Protein 9UAP (pdb70)

B-factor: mean 119.09, std 13.24, range [93.93, 174.56]

Radius of gyration: 25.68 Å; Cα contacts (8 Å, |Δi|>4): 379; chains: 2; bounding box: 43×44×82 Å

Secondary structure (DSSP, 8-state):
-HHHHHHHHHHHHHHHHHHHHHHHHTTT-SSS-SGGGHHHHHHHHHHHHHHHHTHHHHHHHHHSS--TTHHHHHHHHHHHHHHHHHHHHHHHHHHHHHHHHHHHSHHHHHHS--THHHHHHHHHHHHHHHHHHHHHHHHHHHHSS---S-SS----GGGS-TTTHHHHHIIIIITHHHHHHHHHHHHHHHHHHHHHHHHHHHHHHHHS-HHHHHHHHHHHHHS--TTHHHHHHHHHHHHHHHHHHHHHS-TTSHHHHHHHHHHTTSSTTTTHHHHHHHHHHHHHHHS-HHHHHHHHHHHHHHHHHHHHHHHHHSHHHHHHHHHHTTSSS-S-HHHHHHHHHHHHHHHHHHHHHHTGGGSHHHHHHHHHHHT-/-HHHHHHHHHHHHHHHHHHHHHHTT--

Structure (mmCIF, N/CA/C/O backbone):
data_9UAP
#
_entry.id   9UAP
#
_cell.length_a   1.00
_cell.length_b   1.00
_cell.length_c   1.00
_cell.angle_alpha   90.00
_cell.angle_beta   90.00
_cell.angle_gamma   90.00
#
_symmetry.space_group_name_H-M   'P 1'
#
loop_
_entity.id
_entity.type
_entity.pdbx_description
1 polymer 'M1 muscarinic acetylcholine receptor, de novo design protein'
2 polymer 'Guanine nucleotide-binding protein subunit alpha-11'
#
loop_
_atom_site.group_PDB
_atom_site.id
_atom_site.type_symbol
_atom_site.label_atom_id
_atom_site.label_alt_id
_atom_site.label_comp_id
_atom_site.label_asym_id
_atom_site.label_entity_id
_atom_site.label_seq_id
_atom_site.pdbx_PDB_ins_code
_atom_site.Cartn_x
_atom_site.Cartn_y
_atom_site.Cartn_z
_atom_site.occupancy
_atom_site.B_iso_or_equiv
_atom_site.auth_seq_id
_atom_site.auth_comp_id
_atom_site.auth_asym_id
_atom_site.auth_atom_id
_atom_site.pdbx_PDB_model_num
ATOM 1 N N . VAL A 1 1 ? 131.012 158.271 109.427 1.00 125.36 25 VAL A N 1
ATOM 2 C CA . VAL A 1 1 ? 132.237 157.493 109.299 1.00 125.36 25 VAL A CA 1
ATOM 3 C C . VAL A 1 1 ? 133.273 157.993 110.297 1.00 125.36 25 VAL A C 1
ATOM 4 O O . VAL A 1 1 ? 133.986 157.205 110.914 1.00 125.36 25 VAL A O 1
ATOM 8 N N . ALA A 1 2 ? 133.350 159.316 110.452 1.00 127.00 26 ALA A N 1
ATOM 9 C CA . ALA A 1 2 ? 134.305 159.891 111.391 1.00 127.00 26 ALA A CA 1
ATOM 10 C C . ALA A 1 2 ? 133.991 159.473 112.820 1.00 127.00 26 ALA A C 1
ATOM 11 O O . ALA A 1 2 ? 134.902 159.186 113.605 1.00 127.00 26 ALA A O 1
ATOM 13 N N . PHE A 1 3 ? 132.707 159.440 113.178 1.00 126.06 27 PHE A N 1
ATOM 14 C CA . PHE A 1 3 ? 132.329 159.132 114.553 1.00 126.06 27 PHE A CA 1
ATOM 15 C C . PHE A 1 3 ? 132.792 157.736 114.951 1.00 126.06 27 PHE A C 1
ATOM 16 O O . PHE A 1 3 ? 133.294 157.528 116.062 1.00 126.06 27 PHE A O 1
ATOM 18 N N . ILE A 1 4 ? 132.618 156.759 114.060 1.00 122.95 28 ILE A N 1
ATOM 19 C CA . ILE A 1 4 ? 133.000 155.389 114.389 1.00 122.95 28 ILE A CA 1
ATOM 20 C C . ILE A 1 4 ? 134.499 155.303 114.637 1.00 122.95 28 ILE A C 1
ATOM 21 O O . ILE A 1 4 ? 134.947 154.732 115.638 1.00 122.95 28 ILE A O 1
ATOM 23 N N . GLY A 1 5 ? 135.298 155.877 113.739 1.00 120.34 29 GLY A N 1
ATOM 24 C CA . GLY A 1 5 ? 136.738 155.835 113.905 1.00 120.34 29 GLY A CA 1
ATOM 25 C C . GLY A 1 5 ? 137.237 156.649 115.078 1.00 120.34 29 GLY A C 1
ATOM 26 O O . GLY A 1 5 ? 138.311 156.357 115.612 1.00 120.34 29 GLY A O 1
ATOM 27 N N . ILE A 1 6 ? 136.481 157.665 115.493 1.00 120.21 30 ILE A N 1
ATOM 28 C CA . ILE A 1 6 ? 136.881 158.499 116.618 1.00 120.21 30 ILE A CA 1
ATOM 29 C C . ILE A 1 6 ? 136.463 157.903 117.958 1.00 120.21 30 ILE A C 1
ATOM 30 O O . ILE A 1 6 ? 137.107 158.193 118.978 1.00 120.21 30 ILE A O 1
ATOM 32 N N . THR A 1 7 ? 135.411 157.089 117.990 1.00 118.65 31 THR A N 1
ATOM 33 C CA . THR A 1 7 ? 135.008 156.416 119.216 1.00 118.65 31 THR A CA 1
ATOM 34 C C . THR A 1 7 ? 135.771 155.120 119.453 1.00 118.65 31 THR A C 1
ATOM 35 O O . THR A 1 7 ? 135.666 154.551 120.544 1.00 118.65 31 THR A O 1
ATOM 37 N N . THR A 1 8 ? 136.533 154.644 118.468 1.00 112.71 32 THR A N 1
ATOM 38 C CA . THR A 1 8 ? 137.323 153.434 118.620 1.00 112.71 32 THR A CA 1
ATOM 39 C C . THR A 1 8 ? 138.787 153.715 118.916 1.00 112.71 32 THR A C 1
ATOM 40 O O . THR A 1 8 ? 139.369 153.031 119.765 1.00 112.71 32 THR A O 1
ATOM 42 N N . GLY A 1 9 ? 139.395 154.689 118.248 1.00 116.08 33 GLY A N 1
ATOM 43 C CA . GLY A 1 9 ? 140.785 155.016 118.492 1.00 116.08 33 GLY A CA 1
ATOM 44 C C . GLY A 1 9 ? 141.019 155.508 119.903 1.00 116.08 33 GLY A C 1
ATOM 45 O O . GLY A 1 9 ? 141.991 155.114 120.555 1.00 116.08 33 GLY A O 1
ATOM 46 N N . LEU A 1 10 ? 140.129 156.375 120.387 1.00 114.81 34 LEU A N 1
ATOM 47 C CA . LEU A 1 10 ? 140.255 156.863 121.754 1.00 114.81 34 LEU A CA 1
ATOM 48 C C . LEU A 1 10 ? 140.131 155.723 122.755 1.00 114.81 34 LEU A C 1
ATOM 49 O O . LEU A 1 10 ? 140.897 155.653 123.722 1.00 114.81 34 LEU A O 1
ATOM 51 N N . LEU A 1 11 ? 139.174 154.818 122.539 1.00 115.34 35 LEU A N 1
ATOM 52 C CA . LEU A 1 11 ? 139.014 153.681 123.440 1.00 115.34 35 LEU A CA 1
ATOM 53 C C . LEU A 1 11 ? 140.256 152.801 123.433 1.00 115.34 35 LEU A C 1
ATOM 54 O O . LEU A 1 11 ? 140.729 152.361 124.489 1.00 115.34 35 LEU A O 1
ATOM 59 N N . SER A 1 12 ? 140.794 152.522 122.245 1.00 110.97 36 SER A N 1
ATOM 60 C CA . SER A 1 12 ? 141.989 151.693 122.158 1.00 110.97 36 SER A CA 1
ATOM 61 C C . SER A 1 12 ? 143.160 152.348 122.876 1.00 110.97 36 SER A C 1
ATOM 62 O O . SER A 1 12 ? 143.883 151.687 123.631 1.00 110.97 36 SER A O 1
ATOM 65 N N . LEU A 1 13 ? 143.361 153.648 122.656 1.00 112.26 37 LEU A N 1
ATOM 66 C CA . LEU A 1 13 ? 144.452 154.344 123.327 1.00 112.26 37 LEU A CA 1
ATOM 67 C C . LEU A 1 13 ? 144.270 154.313 124.837 1.00 112.26 37 LEU A C 1
ATOM 68 O O . LEU A 1 13 ? 145.229 154.075 125.582 1.00 112.26 37 LEU A O 1
ATOM 70 N N . ALA A 1 14 ? 143.045 154.547 125.307 1.00 112.24 38 ALA A N 1
ATOM 71 C CA . ALA A 1 14 ? 142.795 154.533 126.742 1.00 112.24 38 ALA A CA 1
ATOM 72 C C . ALA A 1 14 ? 143.107 153.169 127.337 1.00 112.24 38 ALA A C 1
ATOM 73 O O . ALA A 1 14 ? 143.812 153.072 128.347 1.00 112.24 38 ALA A O 1
ATOM 75 N N . THR A 1 15 ? 142.598 152.099 126.723 1.00 107.90 39 THR A N 1
ATOM 76 C CA . THR A 1 15 ? 142.852 150.766 127.258 1.00 107.90 39 THR A CA 1
ATOM 77 C C . THR A 1 15 ? 144.341 150.451 127.254 1.00 107.90 39 THR A C 1
ATOM 78 O O . THR A 1 15 ? 144.885 149.956 128.252 1.00 107.90 39 THR A O 1
ATOM 80 N N . VAL A 1 16 ? 145.021 150.746 126.144 1.00 111.72 40 VAL A N 1
ATOM 81 C CA . VAL A 1 16 ? 146.435 150.412 126.036 1.00 111.72 40 VAL A CA 1
ATOM 82 C C . VAL A 1 16 ? 147.239 151.155 127.092 1.00 111.72 40 VAL A C 1
ATOM 83 O O . VAL A 1 16 ? 148.054 150.554 127.801 1.00 111.72 40 VAL A O 1
ATOM 85 N N . THR A 1 17 ? 147.023 152.466 127.223 1.00 114.46 41 THR A N 1
ATOM 86 C CA . THR A 1 17 ? 147.796 153.230 128.194 1.00 114.46 41 THR A CA 1
ATOM 87 C C . THR A 1 17 ? 147.458 152.810 129.619 1.00 114.46 41 THR A C 1
ATOM 88 O O . THR A 1 17 ? 148.353 152.708 130.466 1.00 114.46 41 THR A O 1
ATOM 92 N N . GLY A 1 18 ? 146.183 152.539 129.902 1.00 108.71 42 GLY A N 1
ATOM 93 C CA . GLY A 1 18 ? 145.811 152.142 131.248 1.00 108.71 42 GLY A CA 1
ATOM 94 C C . GLY A 1 18 ? 146.470 150.842 131.663 1.00 108.71 42 GLY A C 1
ATOM 95 O O . GLY A 1 18 ? 146.989 150.724 132.775 1.00 108.71 42 GLY A O 1
ATOM 96 N N . ASN A 1 19 ? 146.466 149.849 130.773 1.00 107.69 43 ASN A N 1
ATOM 97 C CA . ASN A 1 19 ? 147.085 148.578 131.126 1.00 107.69 43 ASN A CA 1
ATOM 98 C C . ASN A 1 19 ? 148.606 148.673 131.140 1.00 107.69 43 ASN A C 1
ATOM 99 O O . ASN A 1 19 ? 149.256 148.046 131.988 1.00 107.69 43 ASN A O 1
ATOM 104 N N . LEU A 1 20 ? 149.196 149.446 130.226 1.00 108.71 44 LEU A N 1
ATOM 105 C CA . LEU A 1 20 ? 150.645 149.597 130.222 1.00 108.71 44 LEU A CA 1
ATOM 106 C C . LEU A 1 20 ? 151.127 150.294 131.487 1.00 108.71 44 LEU A C 1
ATOM 107 O O . LEU A 1 20 ? 152.189 149.957 132.021 1.00 108.71 44 LEU A O 1
ATOM 109 N N . LEU A 1 21 ? 150.364 151.272 131.979 1.00 111.20 45 LEU A N 1
ATOM 110 C CA . LEU A 1 21 ? 150.747 151.944 133.214 1.00 111.20 45 LEU A CA 1
ATOM 111 C C . LEU A 1 21 ? 150.788 150.964 134.378 1.00 111.20 45 LEU A C 1
ATOM 112 O O . LEU A 1 21 ? 151.725 150.985 135.181 1.00 111.20 45 LEU A O 1
ATOM 114 N N . VAL A 1 22 ? 149.784 150.090 134.483 1.00 108.38 46 VAL A N 1
ATOM 115 C CA . VAL A 1 22 ? 149.782 149.091 135.548 1.00 108.38 46 VAL A CA 1
ATOM 116 C C . VAL A 1 22 ? 150.962 148.143 135.388 1.00 108.38 46 VAL A C 1
ATOM 117 O O . VAL A 1 22 ? 151.660 147.824 136.360 1.00 108.38 46 VAL A O 1
ATOM 121 N N . LEU A 1 23 ? 151.205 147.678 134.161 1.00 111.83 47 LEU A N 1
ATOM 122 C CA . LEU A 1 23 ? 152.295 146.735 133.936 1.00 111.83 47 LEU A CA 1
ATOM 123 C C . LEU A 1 23 ? 153.632 147.347 134.333 1.00 111.83 47 LEU A C 1
ATOM 124 O O . LEU A 1 23 ? 154.478 146.682 134.942 1.00 111.83 47 LEU A O 1
ATOM 126 N N . ILE A 1 24 ? 153.842 148.620 133.993 1.00 113.27 48 ILE A N 1
ATOM 127 C CA . ILE A 1 24 ? 155.077 149.294 134.374 1.00 113.27 48 ILE A CA 1
ATOM 128 C C . ILE A 1 24 ? 155.132 149.508 135.881 1.00 113.27 48 ILE A C 1
ATOM 129 O O . ILE A 1 24 ? 156.186 149.327 136.503 1.00 113.27 48 ILE A O 1
ATOM 131 N N . SER A 1 25 ? 154.009 149.886 136.493 1.00 111.66 49 SER A N 1
ATOM 132 C CA . SER A 1 25 ? 153.994 150.150 137.926 1.00 111.66 49 SER A CA 1
ATOM 133 C C . SER A 1 25 ? 154.372 148.904 138.712 1.00 111.66 49 SER A C 1
ATOM 134 O O . SER A 1 25 ? 155.109 148.982 139.702 1.00 111.66 49 SER A O 1
ATOM 136 N N . PHE A 1 26 ? 153.883 147.739 138.281 1.00 115.98 50 PHE A N 1
ATOM 137 C CA . PHE A 1 26 ? 154.237 146.503 138.970 1.00 115.98 50 PHE A CA 1
ATOM 138 C C . PHE A 1 26 ? 155.740 146.270 138.979 1.00 115.98 50 PHE A C 1
ATOM 139 O O . PHE A 1 26 ? 156.233 145.518 139.826 1.00 115.98 50 PHE A O 1
ATOM 141 N N . LYS A 1 27 ? 156.475 146.892 138.056 1.00 117.24 51 LYS A N 1
ATOM 142 C CA . LYS A 1 27 ? 157.930 146.820 138.014 1.00 117.24 51 LYS A CA 1
ATOM 143 C C . LYS A 1 27 ? 158.555 148.210 138.076 1.00 117.24 51 LYS A C 1
ATOM 144 O O . LYS A 1 27 ? 159.703 148.399 137.669 1.00 117.24 51 LYS A O 1
ATOM 146 N N . VAL A 1 28 ? 157.810 149.190 138.585 1.00 114.06 52 VAL A N 1
ATOM 147 C CA . VAL A 1 28 ? 158.297 150.562 138.684 1.00 114.06 52 VAL A CA 1
ATOM 148 C C . VAL A 1 28 ? 158.474 150.935 140.150 1.00 114.06 52 VAL A C 1
ATOM 149 O O . VAL A 1 28 ? 159.167 151.906 140.475 1.00 114.06 52 VAL A O 1
ATOM 151 N N . ASN A 1 29 ? 157.848 150.171 141.042 1.00 115.98 53 ASN A N 1
ATOM 152 C CA . ASN A 1 29 ? 157.972 150.404 142.473 1.00 115.98 53 ASN A CA 1
ATOM 153 C C . ASN A 1 29 ? 158.077 149.063 143.181 1.00 115.98 53 ASN A C 1
ATOM 154 O O . ASN A 1 29 ? 157.609 148.036 142.683 1.00 115.98 53 ASN A O 1
ATOM 156 N N . THR A 1 30 ? 158.703 149.083 144.356 1.00 119.35 54 THR A N 1
ATOM 157 C CA . THR A 1 30 ? 158.882 147.887 145.166 1.00 119.35 54 THR A CA 1
ATOM 158 C C . THR A 1 30 ? 157.702 147.631 146.098 1.00 119.35 54 THR A C 1
ATOM 159 O O . THR A 1 30 ? 157.629 146.562 146.714 1.00 119.35 54 THR A O 1
ATOM 163 N N . GLU A 1 31 ? 156.769 148.579 146.200 1.00 121.90 55 GLU A N 1
ATOM 164 C CA . GLU A 1 31 ? 155.657 148.469 147.132 1.00 121.90 55 GLU A CA 1
ATOM 165 C C . GLU A 1 31 ? 154.509 147.619 146.617 1.00 121.90 55 GLU A C 1
ATOM 166 O O . GLU A 1 31 ? 153.810 147.004 147.427 1.00 121.90 55 GLU A O 1
ATOM 172 N N . LEU A 1 32 ? 154.295 147.568 145.304 1.00 112.54 56 LEU A N 1
ATOM 173 C CA . LEU A 1 32 ? 153.207 146.794 144.725 1.00 112.54 56 LEU A CA 1
ATOM 174 C C . LEU A 1 32 ? 153.623 145.384 144.334 1.00 112.54 56 LEU A C 1
ATOM 175 O O . LEU A 1 32 ? 152.804 144.647 143.775 1.00 112.54 56 LEU A O 1
ATOM 177 N N . LYS A 1 33 ? 154.860 144.986 144.625 1.00 107.59 57 LYS A N 1
ATOM 178 C CA . LYS A 1 33 ? 155.371 143.689 144.200 1.00 107.59 57 LYS A CA 1
ATOM 179 C C . LYS A 1 33 ? 154.720 142.549 144.973 1.00 107.59 57 LYS A C 1
ATOM 180 O O . LYS A 1 33 ? 154.949 141.376 144.662 1.00 107.59 57 LYS A O 1
ATOM 182 N N . THR A 1 34 ? 153.919 142.881 145.985 1.00 106.02 58 THR A N 1
ATOM 183 C CA . THR A 1 34 ? 153.281 141.867 146.812 1.00 106.02 58 THR A CA 1
ATOM 184 C C . THR A 1 34 ? 152.641 140.785 145.952 1.00 106.02 58 THR A C 1
ATOM 185 O O . THR A 1 34 ? 152.156 141.050 144.849 1.00 106.02 58 THR A O 1
ATOM 189 N N . VAL A 1 35 ? 152.643 139.555 146.472 1.00 102.05 59 VAL A N 1
ATOM 190 C CA . VAL A 1 35 ? 152.144 138.416 145.708 1.00 102.05 59 VAL A CA 1
ATOM 191 C C . VAL A 1 35 ? 150.684 138.609 145.332 1.00 102.05 59 VAL A C 1
ATOM 192 O O . VAL A 1 35 ? 150.226 138.097 144.304 1.00 102.05 59 VAL A O 1
ATOM 194 N N . ASN A 1 36 ? 149.928 139.342 146.149 1.00 102.00 60 ASN A N 1
ATOM 195 C CA . ASN A 1 36 ? 148.515 139.549 145.860 1.00 102.00 60 ASN A CA 1
ATOM 196 C C . ASN A 1 36 ? 148.298 140.282 144.544 1.00 102.00 60 ASN A C 1
ATOM 197 O O . ASN A 1 36 ? 147.194 140.223 143.992 1.00 102.00 60 ASN A O 1
ATOM 202 N N . ASN A 1 37 ? 149.316 140.966 144.031 1.00 107.61 61 ASN A N 1
ATOM 203 C CA . ASN A 1 37 ? 149.176 141.799 142.845 1.00 107.61 61 ASN A CA 1
ATOM 204 C C . ASN A 1 37 ? 149.446 141.052 141.545 1.00 107.61 61 ASN A C 1
ATOM 205 O O . ASN A 1 37 ? 149.248 141.625 140.470 1.00 107.61 61 ASN A O 1
ATOM 210 N N . TYR A 1 38 ? 149.887 139.795 141.609 1.00 103.16 62 TYR A N 1
ATOM 211 C CA . TYR A 1 38 ? 150.198 139.068 140.382 1.00 103.16 62 TYR A CA 1
ATOM 212 C C . TYR A 1 38 ? 148.952 138.864 139.530 1.00 103.16 62 TYR A C 1
ATOM 213 O O . TYR A 1 38 ? 149.005 138.994 138.300 1.00 103.16 62 TYR A O 1
ATOM 222 N N . PHE A 1 39 ? 147.821 138.542 140.160 1.00 100.11 63 PHE A N 1
ATOM 223 C CA . PHE A 1 39 ? 146.582 138.391 139.406 1.00 100.11 63 PHE A CA 1
ATOM 224 C C . PHE A 1 39 ? 146.237 139.677 138.671 1.00 100.11 63 PHE A C 1
ATOM 225 O O . PHE A 1 39 ? 145.815 139.645 137.508 1.00 100.11 63 PHE A O 1
ATOM 233 N N . LEU A 1 40 ? 146.415 140.820 139.334 1.00 105.42 64 LEU A N 1
ATOM 234 C CA . LEU A 1 40 ? 146.191 142.099 138.670 1.00 105.42 64 LEU A CA 1
ATOM 235 C C . LEU A 1 40 ? 147.092 142.244 137.454 1.00 105.42 64 LEU A C 1
ATOM 236 O O . LEU A 1 40 ? 146.656 142.723 136.402 1.00 105.42 64 LEU A O 1
ATOM 241 N N . LEU A 1 41 ? 148.358 141.845 137.582 1.00 104.32 65 LEU A N 1
ATOM 242 C CA . LEU A 1 41 ? 149.285 141.972 136.464 1.00 104.32 65 LEU A CA 1
ATOM 243 C C . LEU A 1 41 ? 148.849 141.106 135.291 1.00 104.32 65 LEU A C 1
ATOM 244 O O . LEU A 1 41 ? 148.883 141.550 134.138 1.00 104.32 65 LEU A O 1
ATOM 249 N N . SER A 1 42 ? 148.439 139.866 135.561 1.00 101.58 66 SER A N 1
ATOM 250 C CA . SER A 1 42 ? 147.998 138.989 134.481 1.00 101.58 66 SER A CA 1
ATOM 251 C C . SER A 1 42 ? 146.761 139.555 133.799 1.00 101.58 66 SER A C 1
ATOM 252 O O . SER A 1 42 ? 146.648 139.547 132.564 1.00 101.58 66 SER A O 1
ATOM 254 N N . LEU A 1 43 ? 145.820 140.055 134.596 1.00 103.19 67 LEU A N 1
ATOM 255 C CA . LEU A 1 43 ? 144.608 140.635 134.036 1.00 103.19 67 LEU A CA 1
ATOM 256 C C . LEU A 1 43 ? 144.936 141.844 133.170 1.00 103.19 67 LEU A C 1
ATOM 257 O O . LEU A 1 43 ? 144.369 142.016 132.083 1.00 103.19 67 LEU A O 1
ATOM 262 N N . ALA A 1 44 ? 145.855 142.693 133.637 1.00 107.22 68 ALA A N 1
ATOM 263 C CA . ALA A 1 44 ? 146.251 143.862 132.862 1.00 107.22 68 ALA A CA 1
ATOM 264 C C . ALA A 1 44 ? 146.933 143.458 131.563 1.00 107.22 68 ALA A C 1
ATOM 265 O O . ALA A 1 44 ? 146.722 144.089 130.525 1.00 107.22 68 ALA A O 1
ATOM 267 N N . CYS A 1 45 ? 147.764 142.414 131.600 1.00 106.22 69 CYS A N 1
ATOM 268 C CA . CYS A 1 45 ? 148.417 141.962 130.375 1.00 106.22 69 CYS A CA 1
ATOM 269 C C . CYS A 1 45 ? 147.398 141.449 129.363 1.00 106.22 69 CYS A C 1
ATOM 270 O O . CYS A 1 45 ? 147.486 141.763 128.169 1.00 106.22 69 CYS A O 1
ATOM 273 N N . ALA A 1 46 ? 146.423 140.660 129.818 1.00 104.25 70 ALA A N 1
ATOM 274 C CA . ALA A 1 46 ? 145.398 140.169 128.900 1.00 104.25 70 ALA A CA 1
ATOM 275 C C . ALA A 1 46 ? 144.591 141.322 128.315 1.00 104.25 70 ALA A C 1
ATOM 276 O O . ALA A 1 46 ? 144.314 141.361 127.107 1.00 104.25 70 ALA A O 1
ATOM 278 N N . ASP A 1 47 ? 144.208 142.281 129.160 1.00 104.04 71 ASP A N 1
ATOM 279 C CA . ASP A 1 47 ? 143.465 143.430 128.660 1.00 104.04 71 ASP A CA 1
ATOM 280 C C . ASP A 1 47 ? 144.292 144.237 127.670 1.00 104.04 71 ASP A C 1
ATOM 281 O O . ASP A 1 47 ? 143.752 144.744 126.684 1.00 104.04 71 ASP A O 1
ATOM 283 N N . LEU A 1 48 ? 145.596 144.375 127.914 1.00 102.68 72 LEU A N 1
ATOM 284 C CA . LEU A 1 48 ? 146.450 145.093 126.976 1.00 102.68 72 LEU A CA 1
ATOM 285 C C . LEU A 1 48 ? 146.512 144.372 125.640 1.00 102.68 72 LEU A C 1
ATOM 286 O O . LEU A 1 48 ? 146.484 145.004 124.580 1.00 102.68 72 LEU A O 1
ATOM 291 N N . ILE A 1 49 ? 146.618 143.044 125.670 1.00 102.08 73 ILE A N 1
ATOM 292 C CA . ILE A 1 49 ? 146.625 142.287 124.421 1.00 102.08 73 ILE A CA 1
ATOM 293 C C . ILE A 1 49 ? 145.343 142.554 123.647 1.00 102.08 73 ILE A C 1
ATOM 294 O O . ILE A 1 49 ? 145.367 142.823 122.439 1.00 102.08 73 ILE A O 1
ATOM 296 N N . ILE A 1 50 ? 144.202 142.507 124.340 1.00 104.53 74 ILE A N 1
ATOM 297 C CA . ILE A 1 50 ? 142.929 142.785 123.676 1.00 104.53 74 ILE A CA 1
ATOM 298 C C . ILE A 1 50 ? 142.940 144.186 123.078 1.00 104.53 74 ILE A C 1
ATOM 299 O O . ILE A 1 50 ? 142.618 144.385 121.902 1.00 104.53 74 ILE A O 1
ATOM 304 N N . GLY A 1 51 ? 143.319 145.180 123.881 1.00 102.33 75 GLY A N 1
ATOM 305 C CA . GLY A 1 51 ? 143.229 146.561 123.446 1.00 102.33 75 GLY A CA 1
ATOM 306 C C . GLY A 1 51 ? 144.212 146.936 122.360 1.00 102.33 75 GLY A C 1
ATOM 307 O O . GLY A 1 51 ? 143.981 147.917 121.647 1.00 102.33 75 GLY A O 1
ATOM 308 N N . THR A 1 52 ? 145.301 146.185 122.217 1.00 103.34 76 THR A N 1
ATOM 309 C CA . THR A 1 52 ? 146.320 146.515 121.232 1.00 103.34 76 THR A CA 1
ATOM 310 C C . THR A 1 52 ? 146.229 145.677 119.965 1.00 103.34 76 THR A C 1
ATOM 311 O O . THR A 1 52 ? 146.717 146.122 118.921 1.00 103.34 76 THR A O 1
ATOM 315 N N . PHE A 1 53 ? 145.627 144.486 120.020 1.00 100.04 77 PHE A N 1
ATOM 316 C CA . PHE A 1 53 ? 145.553 143.639 118.834 1.00 100.04 77 PHE A CA 1
ATOM 317 C C . PHE A 1 53 ? 144.141 143.321 118.375 1.00 100.04 77 PHE A C 1
ATOM 318 O O . PHE A 1 53 ? 143.996 142.723 117.306 1.00 100.04 77 PHE A O 1
ATOM 320 N N . SER A 1 54 ? 143.102 143.689 119.122 1.00 108.69 78 SER A N 1
ATOM 321 C CA . SER A 1 54 ? 141.729 143.371 118.748 1.00 108.69 78 SER A CA 1
ATOM 322 C C . SER A 1 54 ? 140.891 144.609 118.458 1.00 108.69 78 SER A C 1
ATOM 323 O O . SER A 1 54 ? 140.291 144.711 117.384 1.00 108.69 78 SER A O 1
ATOM 326 N N . MET A 1 55 ? 140.830 145.554 119.397 1.00 110.53 79 MET A N 1
ATOM 327 C CA . MET A 1 55 ? 139.972 146.719 119.216 1.00 110.53 79 MET A CA 1
ATOM 328 C C . MET A 1 55 ? 140.322 147.459 117.931 1.00 110.53 79 MET A C 1
ATOM 329 O O . MET A 1 55 ? 139.454 147.717 117.090 1.00 110.53 79 MET A O 1
ATOM 331 N N . ASN A 1 56 ? 141.600 147.798 117.755 1.00 109.75 80 ASN A N 1
ATOM 332 C CA . ASN A 1 56 ? 142.014 148.520 116.557 1.00 109.75 80 ASN A CA 1
ATOM 333 C C . ASN A 1 56 ? 141.772 147.683 115.307 1.00 109.75 80 ASN A C 1
ATOM 334 O O . ASN A 1 56 ? 141.211 148.165 114.314 1.00 109.75 80 ASN A O 1
ATOM 336 N N . LEU A 1 57 ? 142.177 146.414 115.343 1.00 114.05 81 LEU A N 1
ATOM 337 C CA . LEU A 1 57 ? 142.016 145.553 114.180 1.00 114.05 81 LEU A CA 1
ATOM 338 C C . LEU A 1 57 ? 140.558 145.239 113.886 1.00 114.05 81 LEU A C 1
ATOM 339 O O . LEU A 1 57 ? 140.201 145.083 112.713 1.00 114.05 81 LEU A O 1
ATOM 344 N N . TYR A 1 58 ? 139.693 145.180 114.902 1.00 115.98 82 TYR A N 1
ATOM 345 C CA . TYR A 1 58 ? 138.268 144.937 114.638 1.00 115.98 82 TYR A CA 1
ATOM 346 C C . TYR A 1 58 ? 137.684 146.201 114.033 1.00 115.98 82 TYR A C 1
ATOM 347 O O . TYR A 1 58 ? 136.923 146.128 113.068 1.00 115.98 82 TYR A O 1
ATOM 356 N N . THR A 1 59 ? 138.026 147.362 114.593 1.00 121.07 83 THR A N 1
ATOM 357 C CA . THR A 1 59 ? 137.521 148.599 114.012 1.00 121.07 83 THR A CA 1
ATOM 358 C C . THR A 1 59 ? 137.942 148.727 112.557 1.00 121.07 83 THR A C 1
ATOM 359 O O . THR A 1 59 ? 137.169 149.221 111.730 1.00 121.07 83 THR A O 1
ATOM 361 N N . THR A 1 60 ? 139.156 148.285 112.228 1.00 122.41 84 THR A N 1
ATOM 362 C CA . THR A 1 60 ? 139.597 148.320 110.838 1.00 122.41 84 THR A CA 1
ATOM 363 C C . THR A 1 60 ? 138.684 147.479 109.955 1.00 122.41 84 THR A C 1
ATOM 364 O O . THR A 1 60 ? 138.262 147.919 108.881 1.00 122.41 84 THR A O 1
ATOM 366 N N . TYR A 1 61 ? 138.356 146.264 110.401 1.00 127.09 85 TYR A N 1
ATOM 367 C CA . TYR A 1 61 ? 137.519 145.384 109.592 1.00 127.09 85 TYR A CA 1
ATOM 368 C C . TYR A 1 61 ? 136.079 145.878 109.531 1.00 127.09 85 TYR A C 1
ATOM 369 O O . TYR A 1 61 ? 135.408 145.702 108.508 1.00 127.09 85 TYR A O 1
ATOM 378 N N . LEU A 1 62 ? 135.588 146.494 110.605 1.00 126.94 86 LEU A N 1
ATOM 379 C CA . LEU A 1 62 ? 134.223 147.007 110.604 1.00 126.94 86 LEU A CA 1
ATOM 380 C C . LEU A 1 62 ? 134.091 148.239 109.716 1.00 126.94 86 LEU A C 1
ATOM 381 O O . LEU A 1 62 ? 133.065 148.421 109.052 1.00 126.94 86 LEU A O 1
ATOM 383 N N . LEU A 1 63 ? 135.115 149.096 109.692 1.00 131.10 87 LEU A N 1
ATOM 384 C CA . LEU A 1 63 ? 135.049 150.297 108.866 1.00 131.10 87 LEU A CA 1
ATOM 385 C C . LEU A 1 63 ? 134.958 149.944 107.388 1.00 131.10 87 LEU A C 1
ATOM 386 O O . LEU A 1 63 ? 134.097 150.467 106.672 1.00 131.10 87 LEU A O 1
ATOM 388 N N . MET A 1 64 ? 135.829 149.058 106.913 1.00 136.03 88 MET A N 1
ATOM 389 C CA . MET A 1 64 ? 135.760 148.592 105.537 1.00 136.03 88 MET A CA 1
ATOM 390 C C . MET A 1 64 ? 134.856 147.360 105.484 1.00 136.03 88 MET A C 1
ATOM 391 O O . MET A 1 64 ? 134.287 146.937 106.493 1.00 136.03 88 MET A O 1
ATOM 396 N N . GLY A 1 65 ? 134.708 146.774 104.301 1.00 138.82 89 GLY A N 1
ATOM 397 C CA . GLY A 1 65 ? 133.750 145.712 104.089 1.00 138.82 89 GLY A CA 1
ATOM 398 C C . GLY A 1 65 ? 134.256 144.297 104.239 1.00 138.82 89 GLY A C 1
ATOM 399 O O . GLY A 1 65 ? 133.469 143.361 104.069 1.00 138.82 89 GLY A O 1
ATOM 400 N N . HIS A 1 66 ? 135.533 144.088 104.551 1.00 139.48 90 HIS A N 1
ATOM 401 C CA . HIS A 1 66 ? 136.054 142.729 104.588 1.00 139.48 90 HIS A CA 1
ATOM 402 C C . HIS A 1 66 ? 137.432 142.724 105.228 1.00 139.48 90 HIS A C 1
ATOM 403 O O . HIS A 1 66 ? 138.193 143.686 105.100 1.00 139.48 90 HIS A O 1
ATOM 410 N N . TRP A 1 67 ? 137.744 141.621 105.911 1.00 135.42 91 TRP A N 1
ATOM 411 C CA . TRP A 1 67 ? 139.083 141.384 106.447 1.00 135.42 91 TRP A CA 1
ATOM 412 C C . TRP A 1 67 ? 139.962 140.748 105.367 1.00 135.42 91 TRP A C 1
ATOM 413 O O . TRP A 1 67 ? 140.241 139.550 105.362 1.00 135.42 91 TRP A O 1
ATOM 415 N N . ALA A 1 68 ? 140.404 141.594 104.439 1.00 137.05 92 ALA A N 1
ATOM 416 C CA . ALA A 1 68 ? 141.109 141.135 103.248 1.00 137.05 92 ALA A CA 1
ATOM 417 C C . ALA A 1 68 ? 142.556 140.756 103.538 1.00 137.05 92 ALA A C 1
ATOM 418 O O . ALA A 1 68 ? 143.342 140.557 102.607 1.00 137.05 92 ALA A O 1
ATOM 420 N N . LEU A 1 69 ? 142.924 140.655 104.809 1.00 132.72 93 LEU A N 1
ATOM 421 C CA . LEU A 1 69 ? 144.291 140.276 105.149 1.00 132.72 93 LEU A CA 1
ATOM 422 C C . LEU A 1 69 ? 144.571 138.793 104.932 1.00 132.72 93 LEU A C 1
ATOM 423 O O . LEU A 1 69 ? 145.660 138.342 105.312 1.00 132.72 93 LEU A O 1
ATOM 428 N N . GLY A 1 70 ? 143.655 138.034 104.354 1.00 132.32 94 GLY A N 1
ATOM 429 C CA . GLY A 1 70 ? 143.913 136.652 104.004 1.00 132.32 94 GLY A CA 1
ATOM 430 C C . GLY A 1 70 ? 143.328 135.679 105.010 1.00 132.32 94 GLY A C 1
ATOM 431 O O . GLY A 1 70 ? 142.970 136.040 106.137 1.00 132.32 94 GLY A O 1
ATOM 432 N N . THR A 1 71 ? 143.228 134.419 104.598 1.00 133.18 95 THR A N 1
ATOM 433 C CA . THR A 1 71 ? 142.700 133.359 105.454 1.00 133.18 95 THR A CA 1
ATOM 434 C C . THR A 1 71 ? 143.587 133.071 106.652 1.00 133.18 95 THR A C 1
ATOM 435 O O . THR A 1 71 ? 143.098 132.499 107.633 1.00 133.18 95 THR A O 1
ATOM 439 N N . LEU A 1 72 ? 144.866 133.441 106.610 1.00 131.11 96 LEU A N 1
ATOM 440 C CA . LEU A 1 72 ? 145.760 133.227 107.740 1.00 131.11 96 LEU A CA 1
ATOM 441 C C . LEU A 1 72 ? 145.523 134.281 108.808 1.00 131.11 96 LEU A C 1
ATOM 442 O O . LEU A 1 72 ? 145.304 133.952 109.978 1.00 131.11 96 LEU A O 1
ATOM 447 N N . ALA A 1 73 ? 145.617 135.550 108.415 1.00 130.23 97 ALA A N 1
ATOM 448 C CA . ALA A 1 73 ? 145.496 136.655 109.352 1.00 130.23 97 ALA A CA 1
ATOM 449 C C . ALA A 1 73 ? 144.147 136.621 110.052 1.00 130.23 97 ALA A C 1
ATOM 450 O O . ALA A 1 73 ? 144.073 136.827 111.264 1.00 130.23 97 ALA A O 1
ATOM 452 N N . CYS A 1 74 ? 143.073 136.373 109.301 1.00 131.42 98 CYS A N 1
ATOM 453 C CA . CYS A 1 74 ? 141.745 136.359 109.905 1.00 131.42 98 CYS A CA 1
ATOM 454 C C . CYS A 1 74 ? 141.661 135.314 111.010 1.00 131.42 98 CYS A C 1
ATOM 455 O O . CYS A 1 74 ? 141.275 135.623 112.145 1.00 131.42 98 CYS A O 1
ATOM 458 N N . ASP A 1 75 ? 142.043 134.074 110.704 1.00 127.09 99 ASP A N 1
ATOM 459 C CA . ASP A 1 75 ? 141.954 133.014 111.699 1.00 127.09 99 ASP A CA 1
ATOM 460 C C . ASP A 1 75 ? 142.872 133.288 112.882 1.00 127.09 99 ASP A C 1
ATOM 461 O O . ASP A 1 75 ? 142.481 133.088 114.037 1.00 127.09 99 ASP A O 1
ATOM 463 N N . LEU A 1 76 ? 144.100 133.741 112.618 1.00 125.34 100 LEU A N 1
ATOM 464 C CA . LEU A 1 76 ? 145.041 133.964 113.711 1.00 125.34 100 LEU A CA 1
ATOM 465 C C . LEU A 1 76 ? 144.569 135.084 114.626 1.00 125.34 100 LEU A C 1
ATOM 466 O O . LEU A 1 76 ? 144.600 134.945 115.855 1.00 125.34 100 LEU A O 1
ATOM 471 N N . TRP A 1 77 ? 144.128 136.202 114.049 1.00 117.85 101 TRP A N 1
ATOM 472 C CA . TRP A 1 77 ? 143.606 137.294 114.857 1.00 117.85 101 TRP A CA 1
ATOM 473 C C . TRP A 1 77 ? 142.392 136.846 115.651 1.00 117.85 101 TRP A C 1
ATOM 474 O O . TRP A 1 77 ? 142.242 137.206 116.822 1.00 117.85 101 TRP A O 1
ATOM 485 N N . LEU A 1 78 ? 141.507 136.064 115.030 1.00 123.30 102 LEU A N 1
ATOM 486 C CA . LEU A 1 78 ? 140.315 135.604 115.730 1.00 123.30 102 LEU A CA 1
ATOM 487 C C . LEU A 1 78 ? 140.687 134.728 116.920 1.00 123.30 102 LEU A C 1
ATOM 488 O O . LEU A 1 78 ? 140.146 134.893 118.023 1.00 123.30 102 LEU A O 1
ATOM 493 N N . ALA A 1 79 ? 141.618 133.796 116.718 1.00 119.59 103 ALA A N 1
ATOM 494 C CA . ALA A 1 79 ? 142.047 132.938 117.814 1.00 119.59 103 ALA A CA 1
ATOM 495 C C . ALA A 1 79 ? 142.697 133.754 118.920 1.00 119.59 103 ALA A C 1
ATOM 496 O O . ALA A 1 79 ? 142.436 133.523 120.105 1.00 119.59 103 ALA A O 1
ATOM 498 N N . LEU A 1 80 ? 143.547 134.715 118.555 1.00 115.84 104 LEU A N 1
ATOM 499 C CA . LEU A 1 80 ? 144.188 135.551 119.564 1.00 115.84 104 LEU A CA 1
ATOM 500 C C . LEU A 1 80 ? 143.148 136.327 120.358 1.00 115.84 104 LEU A C 1
ATOM 501 O O . LEU A 1 80 ? 143.230 136.423 121.587 1.00 115.84 104 LEU A O 1
ATOM 503 N N . ASP A 1 81 ? 142.151 136.879 119.670 1.00 113.98 105 ASP A N 1
ATOM 504 C CA . ASP A 1 81 ? 141.125 137.660 120.347 1.00 113.98 105 ASP A CA 1
ATOM 505 C C . ASP A 1 81 ? 140.343 136.801 121.330 1.00 113.98 105 ASP A C 1
ATOM 506 O O . ASP A 1 81 ? 140.130 137.194 122.483 1.00 113.98 105 ASP A O 1
ATOM 511 N N . TYR A 1 82 ? 139.904 135.620 120.892 1.00 118.19 106 TYR A N 1
ATOM 512 C CA . TYR A 1 82 ? 139.115 134.774 121.784 1.00 118.19 106 TYR A CA 1
ATOM 513 C C . TYR A 1 82 ? 139.953 134.269 122.952 1.00 118.19 106 TYR A C 1
ATOM 514 O O . TYR A 1 82 ? 139.468 134.203 124.091 1.00 118.19 106 TYR A O 1
ATOM 523 N N . VAL A 1 83 ? 141.212 133.910 122.695 1.00 115.24 107 VAL A N 1
ATOM 524 C CA . VAL A 1 83 ? 142.085 133.470 123.776 1.00 115.24 107 VAL A CA 1
ATOM 525 C C . VAL A 1 83 ? 142.266 134.586 124.790 1.00 115.24 107 VAL A C 1
ATOM 526 O O . VAL A 1 83 ? 142.223 134.353 126.000 1.00 115.24 107 VAL A O 1
ATOM 530 N N . ALA A 1 84 ? 142.473 135.814 124.317 1.00 110.52 108 ALA A N 1
ATOM 531 C CA . ALA A 1 84 ? 142.643 136.930 125.239 1.00 110.52 108 ALA A CA 1
ATOM 532 C C . ALA A 1 84 ? 141.373 137.180 126.041 1.00 110.52 108 ALA A C 1
ATOM 533 O O . ALA A 1 84 ? 141.435 137.467 127.242 1.00 110.52 108 ALA A O 1
ATOM 535 N N . SER A 1 85 ? 140.209 137.082 125.398 1.00 110.26 109 SER A N 1
ATOM 536 C CA . SER A 1 85 ? 138.958 137.294 126.118 1.00 110.26 109 SER A CA 1
ATOM 537 C C . SER A 1 85 ? 138.782 136.262 127.225 1.00 110.26 109 SER A C 1
ATOM 538 O O . SER A 1 85 ? 138.452 136.606 128.370 1.00 110.26 109 SER A O 1
ATOM 541 N N . ASN A 1 86 ? 139.003 134.986 126.910 1.00 112.05 110 ASN A N 1
ATOM 542 C CA . ASN A 1 86 ? 138.849 133.974 127.948 1.00 112.05 110 ASN A CA 1
ATOM 543 C C . ASN A 1 86 ? 139.941 134.092 129.000 1.00 112.05 110 ASN A C 1
ATOM 544 O O . ASN A 1 86 ? 139.716 133.758 130.165 1.00 112.05 110 ASN A O 1
ATOM 549 N N . ALA A 1 87 ? 141.124 134.577 128.625 1.00 110.97 111 ALA A N 1
ATOM 550 C CA . ALA A 1 87 ? 142.147 134.839 129.628 1.00 110.97 111 ALA A CA 1
ATOM 551 C C . ALA A 1 87 ? 141.685 135.913 130.598 1.00 110.97 111 ALA A C 1
ATOM 552 O O . ALA A 1 87 ? 141.880 135.792 131.812 1.00 110.97 111 ALA A O 1
ATOM 554 N N . SER A 1 88 ? 141.063 136.970 130.080 1.00 103.61 112 SER A N 1
ATOM 555 C CA . SER A 1 88 ? 140.532 138.014 130.949 1.00 103.61 112 SER A CA 1
ATOM 556 C C . SER A 1 88 ? 139.469 137.452 131.884 1.00 103.61 112 SER A C 1
ATOM 557 O O . SER A 1 88 ? 139.469 137.735 133.089 1.00 103.61 112 SER A O 1
ATOM 560 N N . VAL A 1 89 ? 138.554 136.645 131.346 1.00 107.60 113 VAL A N 1
ATOM 561 C CA . VAL A 1 89 ? 137.489 136.098 132.185 1.00 107.60 113 VAL A CA 1
ATOM 562 C C . VAL A 1 89 ? 138.069 135.176 133.252 1.00 107.60 113 VAL A C 1
ATOM 563 O O . VAL A 1 89 ? 137.660 135.221 134.419 1.00 107.60 113 VAL A O 1
ATOM 567 N N . MET A 1 90 ? 139.022 134.321 132.875 1.00 107.01 114 MET A N 1
ATOM 568 C CA . MET A 1 90 ? 139.634 133.421 133.845 1.00 107.01 114 MET A CA 1
ATOM 569 C C . MET A 1 90 ? 140.382 134.195 134.920 1.00 107.01 114 MET A C 1
ATOM 570 O O . MET A 1 90 ? 140.336 133.827 136.096 1.00 107.01 114 MET A O 1
ATOM 575 N N . ASN A 1 91 ? 141.093 135.257 134.542 1.00 101.31 115 ASN A N 1
ATOM 576 C CA . ASN A 1 91 ? 141.801 136.047 135.543 1.00 101.31 115 ASN A CA 1
ATOM 577 C C . ASN A 1 91 ? 140.825 136.724 136.494 1.00 101.31 115 ASN A C 1
ATOM 578 O O . ASN A 1 91 ? 141.073 136.789 137.704 1.00 101.31 115 ASN A O 1
ATOM 583 N N . LEU A 1 92 ? 139.710 137.237 135.973 1.00 98.90 116 LEU A N 1
ATOM 584 C CA . LEU A 1 92 ? 138.701 137.825 136.849 1.00 98.90 116 LEU A CA 1
ATOM 585 C C . LEU A 1 92 ? 138.155 136.782 137.818 1.00 98.90 116 LEU A C 1
ATOM 586 O O . LEU A 1 92 ? 138.012 137.041 139.020 1.00 98.90 116 LEU A O 1
ATOM 588 N N . LEU A 1 93 ? 137.858 135.585 137.311 1.00 99.48 117 LEU A N 1
ATOM 589 C CA . LEU A 1 93 ? 137.345 134.528 138.176 1.00 99.48 117 LEU A CA 1
ATOM 590 C C . LEU A 1 93 ? 138.371 134.135 139.231 1.00 99.48 117 LEU A C 1
ATOM 591 O O . LEU A 1 93 ? 138.017 133.880 140.387 1.00 99.48 117 LEU A O 1
ATOM 596 N N . LEU A 1 94 ? 139.644 134.063 138.849 1.00 97.10 118 LEU A N 1
ATOM 597 C CA . LEU A 1 94 ? 140.689 133.705 139.801 1.00 97.10 118 LEU A CA 1
ATOM 598 C C . LEU A 1 94 ? 140.833 134.772 140.877 1.00 97.10 118 LEU A C 1
ATOM 599 O O . LEU A 1 94 ? 141.045 134.460 142.054 1.00 97.10 118 LEU A O 1
ATOM 604 N N . ILE A 1 95 ? 140.744 136.043 140.485 1.00 93.93 119 ILE A N 1
ATOM 605 C CA . ILE A 1 95 ? 140.783 137.117 141.470 1.00 93.93 119 ILE A CA 1
ATOM 606 C C . ILE A 1 95 ? 139.618 136.977 142.437 1.00 93.93 119 ILE A C 1
ATOM 607 O O . ILE A 1 95 ? 139.771 137.157 143.650 1.00 93.93 119 ILE A O 1
ATOM 609 N N . SER A 1 96 ? 138.435 136.645 141.916 1.00 98.21 120 SER A N 1
ATOM 610 C CA . SER A 1 96 ? 137.287 136.423 142.789 1.00 98.21 120 SER A CA 1
ATOM 611 C C . SER A 1 96 ? 137.539 135.269 143.753 1.00 98.21 120 SER A C 1
ATOM 612 O O . SER A 1 96 ? 137.205 135.353 144.941 1.00 98.21 120 SER A O 1
ATOM 615 N N . PHE A 1 97 ? 138.116 134.175 143.255 1.00 98.34 121 PHE A N 1
ATOM 616 C CA . PHE A 1 97 ? 138.385 133.024 144.111 1.00 98.34 121 PHE A CA 1
ATOM 617 C C . PHE A 1 97 ? 139.366 133.385 145.217 1.00 98.34 121 PHE A C 1
ATOM 618 O O . PHE A 1 97 ? 139.178 133.009 146.380 1.00 98.34 121 PHE A O 1
ATOM 626 N N . ASP A 1 98 ? 140.431 134.105 144.869 1.00 95.77 122 ASP A N 1
ATOM 627 C CA . ASP A 1 98 ? 141.393 134.520 145.882 1.00 95.77 122 ASP A CA 1
ATOM 628 C C . ASP A 1 98 ? 140.744 135.442 146.902 1.00 95.77 122 ASP A C 1
ATOM 629 O O . ASP A 1 98 ? 140.999 135.326 148.106 1.00 95.77 122 ASP A O 1
ATOM 634 N N . ARG A 1 99 ? 139.899 136.365 146.443 1.00 99.43 123 ARG A N 1
ATOM 635 C CA . ARG A 1 99 ? 139.202 137.241 147.376 1.00 99.43 123 ARG A CA 1
ATOM 636 C C . ARG A 1 99 ? 138.348 136.432 148.342 1.00 99.43 123 ARG A C 1
ATOM 637 O O . ARG A 1 99 ? 138.350 136.692 149.550 1.00 99.43 123 ARG A O 1
ATOM 645 N N . TYR A 1 100 ? 137.616 135.442 147.831 1.00 97.72 124 TYR A N 1
ATOM 646 C CA . TYR A 1 100 ? 136.759 134.648 148.705 1.00 97.72 124 TYR A CA 1
ATOM 647 C C . TYR A 1 100 ? 137.577 133.833 149.695 1.00 97.72 124 TYR A C 1
ATOM 648 O O . TYR A 1 100 ? 137.204 133.716 150.867 1.00 97.72 124 TYR A O 1
ATOM 657 N N . PHE A 1 101 ? 138.684 133.249 149.246 1.00 98.06 125 PHE A N 1
ATOM 658 C CA . PHE A 1 101 ? 139.485 132.414 150.129 1.00 98.06 125 PHE A CA 1
ATOM 659 C C . PHE A 1 101 ? 140.362 133.219 151.075 1.00 98.06 125 PHE A C 1
ATOM 660 O O . PHE A 1 101 ? 140.913 132.643 152.017 1.00 98.06 125 PHE A O 1
ATOM 668 N N . SER A 1 102 ? 140.512 134.519 150.851 1.00 99.59 126 SER A N 1
ATOM 669 C CA . SER A 1 102 ? 141.297 135.358 151.744 1.00 99.59 126 SER A CA 1
ATOM 670 C C . SER A 1 102 ? 140.485 135.915 152.904 1.00 99.59 126 SER A C 1
ATOM 671 O O . SER A 1 102 ? 141.065 136.547 153.792 1.00 99.59 126 SER A O 1
ATOM 674 N N . VAL A 1 103 ? 139.170 135.703 152.921 1.00 98.54 127 VAL A N 1
ATOM 675 C CA . VAL A 1 103 ? 138.331 136.187 154.004 1.00 98.54 127 VAL A CA 1
ATOM 676 C C . VAL A 1 103 ? 137.642 135.056 154.761 1.00 98.54 127 VAL A C 1
ATOM 677 O O . VAL A 1 103 ? 137.070 135.304 155.828 1.00 98.54 127 VAL A O 1
ATOM 681 N N . THR A 1 104 ? 137.671 133.827 154.244 1.00 99.32 128 THR A N 1
ATOM 682 C CA . THR A 1 104 ? 137.043 132.701 154.919 1.00 99.32 128 THR A CA 1
ATOM 683 C C . THR A 1 104 ? 138.041 131.728 155.526 1.00 99.32 128 THR A C 1
ATOM 684 O O . THR A 1 104 ? 137.677 130.993 156.449 1.00 99.32 128 THR A O 1
ATOM 688 N N . ARG A 1 105 ? 139.279 131.701 155.039 1.00 103.21 129 ARG A N 1
ATOM 689 C CA . ARG A 1 105 ? 140.340 130.862 155.597 1.00 103.21 129 ARG A CA 1
ATOM 690 C C . ARG A 1 105 ? 141.589 131.715 155.771 1.00 103.21 129 ARG A C 1
ATOM 691 O O . ARG A 1 105 ? 142.622 131.459 155.141 1.00 103.21 129 ARG A O 1
ATOM 699 N N . PRO A 1 106 ? 141.535 132.735 156.628 1.00 99.82 130 PRO A N 1
ATOM 700 C CA . PRO A 1 106 ? 142.636 133.707 156.669 1.00 99.82 130 PRO A CA 1
ATOM 701 C C . PRO A 1 106 ? 143.978 133.061 156.963 1.00 99.82 130 PRO A C 1
ATOM 702 O O . PRO A 1 106 ? 144.894 133.112 156.135 1.00 99.82 130 PRO A O 1
ATOM 706 N N . LEU A 1 107 ? 144.091 132.410 158.119 1.00 104.77 131 LEU A N 1
ATOM 707 C CA . LEU A 1 107 ? 145.361 131.806 158.502 1.00 104.77 131 LEU A CA 1
ATOM 708 C C . LEU A 1 107 ? 145.720 130.654 157.573 1.00 104.77 131 LEU A C 1
ATOM 709 O O . LEU A 1 107 ? 146.834 130.597 157.036 1.00 104.77 131 LEU A O 1
ATOM 714 N N . SER A 1 108 ? 144.781 129.734 157.360 1.00 104.73 132 SER A N 1
ATOM 715 C CA . SER A 1 108 ? 145.027 128.561 156.533 1.00 104.73 132 SER A CA 1
ATOM 716 C C . SER A 1 108 ? 145.468 128.957 155.131 1.00 104.73 132 SER A C 1
ATOM 717 O O . SER A 1 108 ? 146.508 128.497 154.651 1.00 104.73 132 SER A O 1
ATOM 720 N N . TYR A 1 109 ? 144.688 129.811 154.466 1.00 101.23 133 TYR A N 1
ATOM 721 C CA . TYR A 1 109 ? 145.025 130.195 153.100 1.00 101.23 133 TYR A CA 1
ATOM 722 C C . TYR A 1 109 ? 146.324 130.987 153.054 1.00 101.23 133 TYR A C 1
ATOM 723 O O . TYR A 1 109 ? 147.228 130.668 152.275 1.00 101.23 133 TYR A O 1
ATOM 732 N N . ARG A 1 110 ? 146.441 132.024 153.885 1.00 104.75 134 ARG A N 1
ATOM 733 C CA . ARG A 1 110 ? 147.651 132.832 153.859 1.00 104.75 134 ARG A CA 1
ATOM 734 C C . ARG A 1 110 ? 148.899 131.993 154.078 1.00 104.75 134 ARG A C 1
ATOM 735 O O . ARG A 1 110 ? 149.947 132.295 153.498 1.00 104.75 134 ARG A O 1
ATOM 743 N N . ALA A 1 111 ? 148.814 130.943 154.894 1.00 107.45 135 ALA A N 1
ATOM 744 C CA . ALA A 1 111 ? 149.961 130.088 155.165 1.00 107.45 135 ALA A CA 1
ATOM 745 C C . ALA A 1 111 ? 150.082 128.901 154.223 1.00 107.45 135 ALA A C 1
ATOM 746 O O . ALA A 1 111 ? 151.099 128.205 154.263 1.00 107.45 135 ALA A O 1
ATOM 748 N N . LYS A 1 112 ? 149.078 128.648 153.379 1.00 105.19 136 LYS A N 1
ATOM 749 C CA . LYS A 1 112 ? 149.077 127.497 152.483 1.00 105.19 136 LYS A CA 1
ATOM 750 C C . LYS A 1 112 ? 149.310 127.879 151.026 1.00 105.19 136 LYS A C 1
ATOM 751 O O . LYS A 1 112 ? 148.992 127.092 150.126 1.00 105.19 136 LYS A O 1
ATOM 753 N N . ARG A 1 113 ? 149.847 129.070 150.766 1.00 103.36 137 ARG A N 1
ATOM 754 C CA . ARG A 1 113 ? 150.093 129.507 149.398 1.00 103.36 137 ARG A CA 1
ATOM 755 C C . ARG A 1 113 ? 151.114 130.636 149.389 1.00 103.36 137 ARG A C 1
ATOM 756 O O . ARG A 1 113 ? 150.834 131.735 149.878 1.00 103.36 137 ARG A O 1
ATOM 764 N N . THR A 1 114 ? 152.297 130.379 148.833 1.00 105.95 138 THR A N 1
ATOM 765 C CA . THR A 1 114 ? 153.358 131.370 148.793 1.00 105.95 138 THR A CA 1
ATOM 766 C C . THR A 1 114 ? 153.965 131.448 147.399 1.00 105.95 138 THR A C 1
ATOM 767 O O . THR A 1 114 ? 154.376 130.425 146.838 1.00 105.95 138 THR A O 1
ATOM 769 N N . PRO A 1 115 ? 154.041 132.648 146.822 1.00 110.75 139 PRO A N 1
ATOM 770 C CA . PRO A 1 115 ? 154.747 132.818 145.544 1.00 110.75 139 PRO A CA 1
ATOM 771 C C . PRO A 1 115 ? 154.376 131.784 144.489 1.00 110.75 139 PRO A C 1
ATOM 772 O O . PRO A 1 115 ? 153.260 131.811 143.961 1.00 110.75 139 PRO A O 1
ATOM 774 N N . ARG A 1 116 ? 155.304 130.873 144.182 1.00 113.05 140 ARG A N 1
ATOM 775 C CA . ARG A 1 116 ? 155.177 129.948 143.059 1.00 113.05 140 ARG A CA 1
ATOM 776 C C . ARG A 1 116 ? 153.761 129.411 142.899 1.00 113.05 140 ARG A C 1
ATOM 777 O O . ARG A 1 116 ? 153.240 129.354 141.780 1.00 113.05 140 ARG A O 1
ATOM 779 N N . ARG A 1 117 ? 153.127 129.016 144.005 1.00 113.32 141 ARG A N 1
ATOM 780 C CA . ARG A 1 117 ? 151.775 128.479 143.916 1.00 113.32 141 ARG A CA 1
ATOM 781 C C . ARG A 1 117 ? 150.838 129.447 143.207 1.00 113.32 141 ARG A C 1
ATOM 782 O O . ARG A 1 117 ? 150.016 129.025 142.386 1.00 113.32 141 ARG A O 1
ATOM 784 N N . ALA A 1 118 ? 150.946 130.743 143.503 1.00 111.82 142 ALA A N 1
ATOM 785 C CA . ALA A 1 118 ? 150.126 131.722 142.798 1.00 111.82 142 ALA A CA 1
ATOM 786 C C . ALA A 1 118 ? 150.470 131.756 141.316 1.00 111.82 142 ALA A C 1
ATOM 787 O O . ALA A 1 118 ? 149.576 131.696 140.462 1.00 111.82 142 ALA A O 1
ATOM 789 N N . ALA A 1 119 ? 151.760 131.845 140.989 1.00 113.52 143 ALA A N 1
ATOM 790 C CA . ALA A 1 119 ? 152.163 131.820 139.589 1.00 113.52 143 ALA A CA 1
ATOM 791 C C . ALA A 1 119 ? 151.713 130.530 138.923 1.00 113.52 143 ALA A C 1
ATOM 792 O O . ALA A 1 119 ? 151.320 130.529 137.750 1.00 113.52 143 ALA A O 1
ATOM 794 N N . LEU A 1 120 ? 151.757 129.419 139.659 1.00 115.35 144 LEU A N 1
ATOM 795 C CA . LEU A 1 120 ? 151.265 128.161 139.114 1.00 115.35 144 LEU A CA 1
ATOM 796 C C . LEU A 1 120 ? 149.790 128.266 138.755 1.00 115.35 144 LEU A C 1
ATOM 797 O O . LEU A 1 120 ? 149.374 127.822 137.680 1.00 115.35 144 LEU A O 1
ATOM 802 N N . MET A 1 121 ? 148.983 128.858 139.637 1.00 114.41 145 MET A N 1
ATOM 803 C CA . MET A 1 121 ? 147.559 128.993 139.353 1.00 114.41 145 MET A CA 1
ATOM 804 C C . MET A 1 121 ? 147.318 129.899 138.152 1.00 114.41 145 MET A C 1
ATOM 805 O O . MET A 1 121 ? 146.458 129.611 137.310 1.00 114.41 145 MET A O 1
ATOM 807 N N . ILE A 1 122 ? 148.062 131.002 138.058 1.00 107.81 146 ILE A N 1
ATOM 808 C CA . ILE A 1 122 ? 147.885 131.921 136.935 1.00 107.81 146 ILE A CA 1
ATOM 809 C C . ILE A 1 122 ? 148.225 131.219 135.626 1.00 107.81 146 ILE A C 1
ATOM 810 O O . ILE A 1 122 ? 147.483 131.305 134.636 1.00 107.81 146 ILE A O 1
ATOM 815 N N . GLY A 1 123 ? 149.358 130.518 135.600 1.00 118.11 147 GLY A N 1
ATOM 816 C CA . GLY A 1 123 ? 149.723 129.774 134.409 1.00 118.11 147 GLY A CA 1
ATOM 817 C C . GLY A 1 123 ? 148.708 128.701 134.073 1.00 118.11 147 GLY A C 1
ATOM 818 O O . GLY A 1 123 ? 148.419 128.454 132.902 1.00 118.11 147 GLY A O 1
ATOM 819 N N . LEU A 1 124 ? 148.155 128.048 135.096 1.00 119.17 148 LEU A N 1
ATOM 820 C CA . LEU A 1 124 ? 147.135 127.034 134.863 1.00 119.17 148 LEU A CA 1
ATOM 821 C C . LEU A 1 124 ? 145.908 127.642 134.201 1.00 119.17 148 LEU A C 1
ATOM 822 O O . LEU A 1 124 ? 145.350 127.071 133.260 1.00 119.17 148 LEU A O 1
ATOM 827 N N . ALA A 1 125 ? 145.468 128.805 134.684 1.00 114.05 149 ALA A N 1
ATOM 828 C CA . ALA A 1 125 ? 144.312 129.461 134.080 1.00 114.05 149 ALA A CA 1
ATOM 829 C C . ALA A 1 125 ? 144.603 129.850 132.636 1.00 114.05 149 ALA A C 1
ATOM 830 O O . ALA A 1 125 ? 143.767 129.655 131.742 1.00 114.05 149 ALA A O 1
ATOM 832 N N . TRP A 1 126 ? 145.793 130.399 132.388 1.00 115.24 150 TRP A N 1
ATOM 833 C CA . TRP A 1 126 ? 146.158 130.780 131.027 1.00 115.24 150 TRP A CA 1
ATOM 834 C C . TRP A 1 126 ? 146.165 129.564 130.106 1.00 115.24 150 TRP A C 1
ATOM 835 O O . TRP A 1 126 ? 145.641 129.609 128.985 1.00 115.24 150 TRP A O 1
ATOM 846 N N . LEU A 1 127 ? 146.755 128.462 130.572 1.00 122.39 151 LEU A N 1
ATOM 847 C CA . LEU A 1 127 ? 146.815 127.247 129.769 1.00 122.39 151 LEU A CA 1
ATOM 848 C C . LEU A 1 127 ? 145.422 126.685 129.532 1.00 122.39 151 LEU A C 1
ATOM 849 O O . LEU A 1 127 ? 145.131 126.154 128.457 1.00 122.39 151 LEU A O 1
ATOM 854 N N . VAL A 1 128 ? 144.551 126.776 130.536 1.00 122.72 152 VAL A N 1
ATOM 855 C CA . VAL A 1 128 ? 143.178 126.317 130.368 1.00 122.72 152 VAL A CA 1
ATOM 856 C C . VAL A 1 128 ? 142.500 127.104 129.258 1.00 122.72 152 VAL A C 1
ATOM 857 O O . VAL A 1 128 ? 141.862 126.535 128.366 1.00 122.72 152 VAL A O 1
ATOM 861 N N . SER A 1 129 ? 142.642 128.429 129.291 1.00 117.50 153 SER A N 1
ATOM 862 C CA . SER A 1 129 ? 142.051 129.248 128.239 1.00 117.50 153 SER A CA 1
ATOM 863 C C . SER A 1 129 ? 142.600 128.861 126.872 1.00 117.50 153 SER A C 1
ATOM 864 O O . SER A 1 129 ? 141.838 128.679 125.909 1.00 117.50 153 SER A O 1
ATOM 867 N N . PHE A 1 130 ? 143.924 128.723 126.771 1.00 124.67 154 PHE A N 1
ATOM 868 C CA . PHE A 1 130 ? 144.544 128.428 125.484 1.00 124.67 154 PHE A CA 1
ATOM 869 C C . PHE A 1 130 ? 144.088 127.076 124.952 1.00 124.67 154 PHE A C 1
ATOM 870 O O . PHE A 1 130 ? 143.734 126.950 123.776 1.00 124.67 154 PHE A O 1
ATOM 878 N N . VAL A 1 131 ? 144.079 126.052 125.805 1.00 128.00 155 VAL A N 1
ATOM 879 C CA . VAL A 1 131 ? 143.690 124.722 125.353 1.00 128.00 155 VAL A CA 1
ATOM 880 C C . VAL A 1 131 ? 142.216 124.700 124.978 1.00 128.00 155 VAL A C 1
ATOM 881 O O . VAL A 1 131 ? 141.814 124.020 124.027 1.00 128.00 155 VAL A O 1
ATOM 885 N N . LEU A 1 132 ? 141.384 125.439 125.713 1.00 128.28 156 LEU A N 1
ATOM 886 C CA . LEU A 1 132 ? 139.962 125.461 125.400 1.00 128.28 156 LEU A CA 1
ATOM 887 C C . LEU A 1 132 ? 139.708 126.099 124.041 1.00 128.28 156 LEU A C 1
ATOM 888 O O . LEU A 1 132 ? 138.930 125.574 123.237 1.00 128.28 156 LEU A O 1
ATOM 893 N N . TRP A 1 133 ? 140.360 127.228 123.758 1.00 127.64 157 TRP A N 1
ATOM 894 C CA . TRP A 1 133 ? 140.016 127.996 122.565 1.00 127.64 157 TRP A CA 1
ATOM 895 C C . TRP A 1 133 ? 140.979 127.812 121.400 1.00 127.64 157 TRP A C 1
ATOM 896 O O . TRP A 1 133 ? 140.553 127.403 120.316 1.00 127.64 157 TRP A O 1
ATOM 907 N N . ALA A 1 134 ? 142.263 128.106 121.589 1.00 130.41 158 ALA A N 1
ATOM 908 C CA . ALA A 1 134 ? 143.176 128.190 120.450 1.00 130.41 158 ALA A CA 1
ATOM 909 C C . ALA A 1 134 ? 143.185 126.927 119.605 1.00 130.41 158 ALA A C 1
ATOM 910 O O . ALA A 1 134 ? 143.066 127.033 118.372 1.00 130.41 158 ALA A O 1
ATOM 912 N N . PRO A 1 135 ? 143.316 125.733 120.169 1.00 137.85 159 PRO A N 1
ATOM 913 C CA . PRO A 1 135 ? 143.414 124.537 119.323 1.00 137.85 159 PRO A CA 1
ATOM 914 C C . PRO A 1 135 ? 142.175 124.316 118.472 1.00 137.85 159 PRO A C 1
ATOM 915 O O . PRO A 1 135 ? 142.266 124.224 117.244 1.00 137.85 159 PRO A O 1
ATOM 917 N N . ALA A 1 136 ? 141.012 124.275 119.120 1.00 137.06 160 ALA A N 1
ATOM 918 C CA . ALA A 1 136 ? 139.777 123.844 118.478 1.00 137.06 160 ALA A CA 1
ATOM 919 C C . ALA A 1 136 ? 139.512 124.590 117.178 1.00 137.06 160 ALA A C 1
ATOM 920 O O . ALA A 1 136 ? 139.171 123.970 116.170 1.00 137.06 160 ALA A O 1
ATOM 922 N N . ILE A 1 137 ? 139.678 125.910 117.181 1.00 135.02 161 ILE A N 1
ATOM 923 C CA . ILE A 1 137 ? 139.296 126.705 116.018 1.00 135.02 161 ILE A CA 1
ATOM 924 C C . ILE A 1 137 ? 140.117 126.310 114.794 1.00 135.02 161 ILE A C 1
ATOM 925 O O . ILE A 1 137 ? 139.567 125.976 113.736 1.00 135.02 161 ILE A O 1
ATOM 930 N N . LEU A 1 138 ? 141.444 126.311 114.923 1.00 138.98 162 LEU A N 1
ATOM 931 C CA . LEU A 1 138 ? 142.294 126.035 113.770 1.00 138.98 162 LEU A CA 1
ATOM 932 C C . LEU A 1 138 ? 142.287 124.557 113.400 1.00 138.98 162 LEU A C 1
ATOM 933 O O . LEU A 1 138 ? 142.318 124.219 112.211 1.00 138.98 162 LEU A O 1
ATOM 938 N N . PHE A 1 139 ? 142.232 123.666 114.389 1.00 147.92 163 PHE A N 1
ATOM 939 C CA . PHE A 1 139 ? 142.075 122.253 114.088 1.00 147.92 163 PHE A CA 1
ATOM 940 C C . PHE A 1 139 ? 140.779 121.971 113.342 1.00 147.92 163 PHE A C 1
ATOM 941 O O . PHE A 1 139 ? 140.766 121.108 112.460 1.00 147.92 163 PHE A O 1
ATOM 943 N N . TRP A 1 140 ? 139.695 122.678 113.669 1.00 149.80 164 TRP A N 1
ATOM 944 C CA . TRP A 1 140 ? 138.453 122.526 112.923 1.00 149.80 164 TRP A CA 1
ATOM 945 C C . TRP A 1 140 ? 138.613 123.071 111.513 1.00 149.80 164 TRP A C 1
ATOM 946 O O . TRP A 1 140 ? 138.178 122.447 110.538 1.00 149.80 164 TRP A O 1
ATOM 957 N N . GLN A 1 141 ? 139.247 124.238 111.386 1.00 153.87 165 GLN A N 1
ATOM 958 C CA . GLN A 1 141 ? 139.513 124.787 110.061 1.00 153.87 165 GLN A CA 1
ATOM 959 C C . GLN A 1 141 ? 140.271 123.792 109.195 1.00 153.87 165 GLN A C 1
ATOM 960 O O . GLN A 1 141 ? 140.043 123.717 107.982 1.00 153.87 165 GLN A O 1
ATOM 962 N N . TYR A 1 142 ? 141.175 123.023 109.798 1.00 153.83 166 TYR A N 1
ATOM 963 C CA . TYR A 1 142 ? 141.934 122.020 109.060 1.00 153.83 166 TYR A CA 1
ATOM 964 C C . TYR A 1 142 ? 141.162 120.727 108.829 1.00 153.83 166 TYR A C 1
ATOM 965 O O . TYR A 1 142 ? 141.386 120.058 107.814 1.00 153.83 166 TYR A O 1
ATOM 974 N N . LEU A 1 143 ? 140.260 120.359 109.739 1.00 159.55 167 LEU A N 1
ATOM 975 C CA . LEU A 1 143 ? 139.611 119.055 109.708 1.00 159.55 167 LEU A CA 1
ATOM 976 C C . LEU A 1 143 ? 138.181 119.099 109.187 1.00 159.55 167 LEU A C 1
ATOM 977 O O . LEU A 1 143 ? 137.618 118.041 108.888 1.00 159.55 167 LEU A O 1
ATOM 979 N N . VAL A 1 144 ? 137.580 120.281 109.072 1.00 164.15 168 VAL A N 1
ATOM 980 C CA . VAL A 1 144 ? 136.222 120.399 108.554 1.00 164.15 168 VAL A CA 1
ATOM 981 C C . VAL A 1 144 ? 136.254 120.159 107.052 1.00 164.15 168 VAL A C 1
ATOM 982 O O . VAL A 1 144 ? 137.326 120.145 106.438 1.00 164.15 168 VAL A O 1
ATOM 984 N N . GLY A 1 145 ? 135.081 119.963 106.455 1.00 174.56 169 GLY A N 1
ATOM 985 C CA . GLY A 1 145 ? 134.991 119.737 105.027 1.00 174.56 169 GLY A CA 1
ATOM 986 C C . GLY A 1 145 ? 135.722 120.805 104.242 1.00 174.56 169 GLY A C 1
ATOM 987 O O . GLY A 1 145 ? 136.435 120.504 103.280 1.00 174.56 169 GLY A O 1
ATOM 988 N N . GLU A 1 146 ? 135.552 122.059 104.648 1.00 173.06 170 GLU A N 1
ATOM 989 C CA . GLU A 1 146 ? 136.268 123.164 104.029 1.00 173.06 170 GLU A CA 1
ATOM 990 C C . GLU A 1 146 ? 136.030 124.418 104.854 1.00 173.06 170 GLU A C 1
ATOM 991 O O . GLU 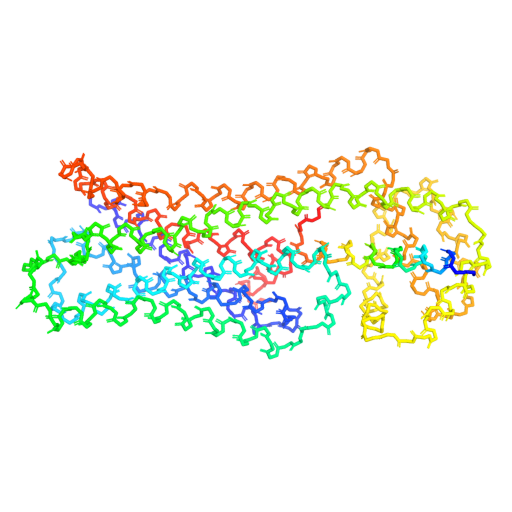A 1 146 ? 134.998 124.561 105.516 1.00 173.06 170 GLU A O 1
ATOM 993 N N . ARG A 1 147 ? 136.999 125.327 104.804 1.00 169.60 171 ARG A N 1
ATOM 994 C CA . ARG A 1 147 ? 136.875 126.612 105.483 1.00 169.60 171 ARG A CA 1
ATOM 995 C C . ARG A 1 147 ? 135.868 127.452 104.712 1.00 169.60 171 ARG A C 1
ATOM 996 O O . ARG A 1 147 ? 136.222 128.164 103.770 1.00 169.60 171 ARG A O 1
ATOM 998 N N . THR A 1 148 ? 134.598 127.370 105.113 1.00 168.23 172 THR A N 1
ATOM 999 C CA . THR A 1 148 ? 133.486 127.984 104.385 1.00 168.23 172 THR A CA 1
ATOM 1000 C C . THR A 1 148 ? 132.805 128.987 105.312 1.00 168.23 172 THR A C 1
ATOM 1001 O O . THR A 1 148 ? 131.834 128.661 105.998 1.00 168.23 172 THR A O 1
ATOM 1005 N N . VAL A 1 149 ? 133.321 130.214 105.321 1.00 157.63 173 VAL A N 1
ATOM 1006 C CA . VAL A 1 149 ? 132.719 131.301 106.083 1.00 157.63 173 VAL A CA 1
ATOM 1007 C C . VAL A 1 149 ? 132.305 132.390 105.105 1.00 157.63 173 VAL A C 1
ATOM 1008 O O . VAL A 1 149 ? 131.121 132.727 104.995 1.00 157.63 173 VAL A O 1
ATOM 1010 N N . LEU A 1 150 ? 133.279 132.944 104.387 1.00 148.89 174 LEU A N 1
ATOM 1011 C CA . LEU A 1 150 ? 133.007 133.936 103.358 1.00 148.89 174 LEU A CA 1
ATOM 1012 C C . LEU A 1 150 ? 134.328 134.358 102.735 1.00 148.89 174 LEU A C 1
ATOM 1013 O O . LEU A 1 150 ? 135.391 134.152 103.324 1.00 148.89 174 LEU A O 1
ATOM 1015 N N . ALA A 1 151 ? 134.252 134.947 101.542 1.00 142.23 175 ALA A N 1
ATOM 1016 C CA . ALA A 1 151 ? 135.454 135.438 100.883 1.00 142.23 175 ALA A CA 1
ATOM 1017 C C . ALA A 1 151 ? 136.079 136.617 101.614 1.00 142.23 175 ALA A C 1
ATOM 1018 O O . ALA A 1 151 ? 137.272 136.876 101.425 1.00 142.23 175 ALA A O 1
ATOM 1020 N N . GLY A 1 152 ? 135.313 137.330 102.436 1.00 140.07 176 GLY A N 1
ATOM 1021 C CA . GLY A 1 152 ? 135.834 138.487 103.138 1.00 140.07 176 GLY A CA 1
ATOM 1022 C C . GLY A 1 152 ? 135.396 138.575 104.586 1.00 140.07 176 GLY A C 1
ATOM 1023 O O . GLY A 1 152 ? 135.774 139.512 105.295 1.00 140.07 176 GLY A O 1
ATOM 1024 N N . GLN A 1 153 ? 134.605 137.610 105.041 1.00 134.83 177 GLN A N 1
ATOM 1025 C CA . GLN A 1 153 ? 134.133 137.600 106.415 1.00 134.83 177 GLN A CA 1
ATOM 1026 C C . GLN A 1 153 ? 135.177 136.967 107.333 1.00 134.83 177 GLN A C 1
ATOM 1027 O O . GLN A 1 153 ? 136.102 136.284 106.891 1.00 134.83 177 GLN A O 1
ATOM 1029 N N . CYS A 1 154 ? 135.014 137.209 108.634 1.00 137.73 178 CYS A N 1
ATOM 1030 C CA . CYS A 1 154 ? 135.916 136.675 109.644 1.00 137.73 178 CYS A CA 1
ATOM 1031 C C . CYS A 1 154 ? 135.206 136.019 110.819 1.00 137.73 178 CYS A C 1
ATOM 1032 O O . CYS A 1 154 ? 135.885 135.602 111.762 1.00 137.73 178 CYS A O 1
ATOM 1035 N N . TYR A 1 155 ? 133.879 135.917 110.802 1.00 139.46 179 TYR A N 1
ATOM 1036 C CA . TYR A 1 155 ? 133.175 135.275 111.901 1.00 139.46 179 TYR A CA 1
ATOM 1037 C C . TYR A 1 155 ? 133.516 133.791 111.952 1.00 139.46 179 TYR A C 1
ATOM 1038 O O . TYR A 1 155 ? 133.723 133.142 110.923 1.00 139.46 179 TYR A O 1
ATOM 1047 N N . ILE A 1 156 ? 133.581 133.257 113.166 1.00 133.58 180 ILE A N 1
ATOM 1048 C CA . ILE A 1 156 ? 133.969 131.867 113.375 1.00 133.58 180 ILE A CA 1
ATOM 1049 C C . ILE A 1 156 ? 132.872 130.947 112.860 1.00 133.58 180 ILE A C 1
ATOM 1050 O O . ILE A 1 156 ? 131.677 131.226 113.014 1.00 133.58 180 ILE A O 1
ATOM 1055 N N . GLN A 1 157 ? 133.280 129.836 112.241 1.00 136.39 181 GLN A N 1
ATOM 1056 C CA . GLN A 1 157 ? 132.309 128.879 111.722 1.00 136.39 181 GLN A CA 1
ATOM 1057 C C . GLN A 1 157 ? 131.683 128.051 112.836 1.00 136.39 181 GLN A C 1
ATOM 1058 O O . GLN A 1 157 ? 130.668 127.382 112.612 1.00 136.39 181 GLN A O 1
ATOM 1060 N N . PHE A 1 158 ? 132.266 128.078 114.032 1.00 138.76 182 PHE A N 1
ATOM 1061 C CA . PHE A 1 158 ? 131.758 127.288 115.147 1.00 138.76 182 PHE A CA 1
ATOM 1062 C C . PHE A 1 158 ? 130.428 127.831 115.654 1.00 138.76 182 PHE A C 1
ATOM 1063 O O . PHE A 1 158 ? 129.750 127.175 116.451 1.00 138.76 182 PHE A O 1
ATOM 1065 N N . LEU A 1 159 ? 130.043 129.027 115.199 1.00 139.41 183 LEU A N 1
ATOM 1066 C CA . LEU A 1 159 ? 128.797 129.626 115.667 1.00 139.41 183 LEU A CA 1
ATOM 1067 C C . LEU A 1 159 ? 127.598 128.734 115.379 1.00 139.41 183 LEU A C 1
ATOM 1068 O O . LEU A 1 159 ? 126.588 128.810 116.088 1.00 139.41 183 LEU A O 1
ATOM 1070 N N . SER A 1 160 ? 127.680 127.894 114.348 1.00 142.42 184 SER A N 1
ATOM 1071 C CA . SER A 1 160 ? 126.606 126.961 114.013 1.00 142.42 184 SER A CA 1
ATOM 1072 C C . SER A 1 160 ? 126.961 125.595 114.595 1.00 142.42 184 SER A C 1
ATOM 1073 O O . SER A 1 160 ? 127.356 124.665 113.891 1.00 142.42 184 SER A O 1
ATOM 1076 N N . GLN A 1 161 ? 126.816 125.483 115.917 1.00 141.28 185 GLN A N 1
ATOM 1077 C CA . GLN A 1 161 ? 127.046 124.235 116.623 1.00 141.28 185 GLN A CA 1
ATOM 1078 C C . GLN A 1 161 ? 126.220 124.259 117.901 1.00 141.28 185 GLN A C 1
ATOM 1079 O O . GLN A 1 161 ? 126.684 124.808 118.913 1.00 141.28 185 GLN A O 1
ATOM 1081 N N . PRO A 1 162 ? 125.020 123.679 117.896 1.00 140.39 186 PRO A N 1
ATOM 1082 C CA . PRO A 1 162 ? 124.188 123.716 119.106 1.00 140.39 186 PRO A CA 1
ATOM 1083 C C . PRO A 1 162 ? 124.847 123.029 120.291 1.00 140.39 186 PRO A C 1
ATOM 1084 O O . PRO A 1 162 ? 124.663 123.443 121.440 1.00 140.39 186 PRO A O 1
ATOM 1086 N N . ILE A 1 163 ? 125.622 121.977 120.022 1.00 146.79 187 ILE A N 1
ATOM 1087 C CA . ILE A 1 163 ? 126.284 121.250 121.099 1.00 146.79 187 ILE A CA 1
ATOM 1088 C C . ILE A 1 163 ? 127.621 121.877 121.470 1.00 146.79 187 ILE A C 1
ATOM 1089 O O . ILE A 1 163 ? 128.125 121.632 122.573 1.00 146.79 187 ILE A O 1
ATOM 1094 N N . ILE A 1 164 ? 128.205 122.685 120.588 1.00 142.16 188 ILE A N 1
ATOM 1095 C CA . ILE A 1 164 ? 129.495 123.310 120.831 1.00 142.16 188 ILE A CA 1
ATOM 1096 C C . ILE A 1 164 ? 129.353 124.795 121.141 1.00 142.16 188 ILE A C 1
ATOM 1097 O O . ILE A 1 164 ? 129.813 125.255 122.188 1.00 142.16 188 ILE A O 1
ATOM 1099 N N . THR A 1 165 ? 128.713 125.557 120.251 1.00 139.74 189 THR A N 1
ATOM 1100 C CA . THR A 1 165 ? 128.614 127.001 120.444 1.00 139.74 189 THR A CA 1
ATOM 1101 C C . THR A 1 165 ? 127.938 127.333 121.769 1.00 139.74 189 THR A C 1
ATOM 1102 O O . THR A 1 165 ? 128.477 128.095 122.582 1.00 139.74 189 THR A O 1
ATOM 1104 N N . PHE A 1 166 ? 126.759 126.761 122.010 1.00 135.43 190 PHE A N 1
ATOM 1105 C CA . PHE A 1 166 ? 126.111 126.955 123.300 1.00 135.43 190 PHE A CA 1
ATOM 1106 C C . PHE A 1 166 ? 126.975 126.402 124.423 1.00 135.43 190 PHE A C 1
ATOM 1107 O O . PHE A 1 166 ? 127.110 127.027 125.480 1.00 135.43 190 PHE A O 1
ATOM 1109 N N . GLY A 1 167 ? 127.579 125.234 124.204 1.00 137.63 191 GLY A N 1
ATOM 1110 C CA . GLY A 1 167 ? 128.416 124.646 125.236 1.00 137.63 191 GLY A CA 1
ATOM 1111 C C . GLY A 1 167 ? 129.604 125.520 125.587 1.00 137.63 191 GLY A C 1
ATOM 1112 O O . GLY A 1 167 ? 129.895 125.750 126.764 1.00 137.63 191 GLY A O 1
ATOM 1113 N N . THR A 1 168 ? 130.299 126.015 124.575 1.00 134.08 192 THR A N 1
ATOM 1114 C CA . THR A 1 168 ? 131.459 126.864 124.778 1.00 134.08 192 THR A CA 1
ATOM 1115 C C . THR A 1 168 ? 131.049 128.146 125.482 1.00 134.08 192 THR A C 1
ATOM 1116 O O . THR A 1 168 ? 131.687 128.555 126.447 1.00 134.08 192 THR A O 1
ATOM 1120 N N . ALA A 1 169 ? 129.971 128.769 125.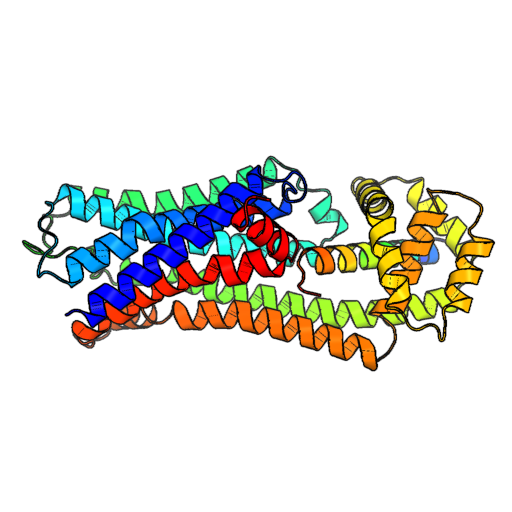014 1.00 129.91 193 ALA A N 1
ATOM 1121 C CA . ALA A 1 169 ? 129.512 130.015 125.618 1.00 129.91 193 ALA A CA 1
ATOM 1122 C C . ALA A 1 169 ? 129.177 129.810 127.089 1.00 129.91 193 ALA A C 1
ATOM 1123 O O . ALA A 1 169 ? 129.530 130.634 127.942 1.00 129.91 193 ALA A O 1
ATOM 1125 N N . MET A 1 170 ? 128.494 128.708 127.405 1.00 127.58 194 MET A N 1
ATOM 1126 C CA . MET A 1 170 ? 128.168 128.423 128.796 1.00 127.58 194 MET A CA 1
ATOM 1127 C C . MET A 1 170 ? 129.431 128.212 129.618 1.00 127.58 194 MET A C 1
ATOM 1128 O O . MET A 1 170 ? 129.607 128.841 130.666 1.00 127.58 194 MET A O 1
ATOM 1130 N N . ALA A 1 171 ? 130.336 127.356 129.145 1.00 127.88 195 ALA A N 1
ATOM 1131 C CA . ALA A 1 171 ? 131.550 127.076 129.900 1.00 127.88 195 ALA A CA 1
ATOM 1132 C C . ALA A 1 171 ? 132.463 128.289 129.998 1.00 127.88 195 ALA A C 1
ATOM 1133 O O . ALA A 1 171 ? 133.370 128.298 130.837 1.00 127.88 195 ALA A O 1
ATOM 1135 N N . ALA A 1 172 ? 132.251 129.306 129.166 1.00 119.43 196 ALA A N 1
ATOM 1136 C CA . ALA A 1 172 ? 133.088 130.494 129.184 1.00 119.43 196 ALA A CA 1
ATOM 1137 C C . ALA A 1 172 ? 132.522 131.621 130.034 1.00 119.43 196 ALA A C 1
ATOM 1138 O O . ALA A 1 172 ? 133.300 132.329 130.680 1.00 119.43 196 ALA A O 1
ATOM 1140 N N . PHE A 1 173 ? 131.202 131.813 130.051 1.00 114.25 197 PHE A N 1
ATOM 1141 C CA . PHE A 1 173 ? 130.635 132.913 130.823 1.00 114.25 197 PHE A CA 1
ATOM 1142 C C . PHE A 1 173 ? 129.539 132.463 131.780 1.00 114.25 197 PHE A C 1
ATOM 1143 O O . PHE A 1 173 ? 129.418 133.008 132.881 1.00 114.25 197 PHE A O 1
ATOM 1151 N N . TYR A 1 174 ? 128.735 131.479 131.384 1.00 110.48 198 TYR A N 1
ATOM 1152 C CA . TYR A 1 174 ? 127.643 131.050 132.246 1.00 110.48 198 TYR A CA 1
ATOM 1153 C C . TYR A 1 174 ? 128.154 130.488 133.565 1.00 110.48 198 TYR A C 1
ATOM 1154 O O . TYR A 1 174 ? 127.480 130.622 134.589 1.00 110.48 198 TYR A O 1
ATOM 1156 N N . LEU A 1 175 ? 129.331 129.853 133.565 1.00 108.37 199 LEU A N 1
ATOM 1157 C CA . LEU A 1 175 ? 129.872 129.344 134.824 1.00 108.37 199 LEU A CA 1
ATOM 1158 C C . LEU A 1 175 ? 130.492 130.454 135.661 1.00 108.37 199 LEU A C 1
ATOM 1159 O O . LEU A 1 175 ? 130.061 130.645 136.812 1.00 108.37 199 LEU A O 1
ATOM 1161 N N . PRO A 1 176 ? 131.472 131.215 135.176 1.00 107.10 200 PRO A N 1
ATOM 1162 C CA . PRO A 1 176 ? 132.043 132.307 135.978 1.00 107.10 200 PRO A CA 1
ATOM 1163 C C . PRO A 1 176 ? 131.072 133.423 136.332 1.00 107.10 200 PRO A C 1
ATOM 1164 O O . PRO A 1 176 ? 131.196 133.993 137.422 1.00 107.10 200 PRO A O 1
ATOM 1168 N N . VAL A 1 177 ? 130.109 133.741 135.468 1.00 107.06 201 VAL A N 1
ATOM 1169 C CA . VAL A 1 177 ? 129.130 134.787 135.742 1.00 107.06 201 VAL A CA 1
ATOM 1170 C C . VAL A 1 177 ? 128.258 134.459 136.938 1.00 107.06 201 VAL A C 1
ATOM 1171 O O . VAL A 1 177 ? 127.591 135.358 137.468 1.00 107.06 201 VAL A O 1
ATOM 1173 N N . THR A 1 178 ? 128.231 133.200 137.376 1.00 102.22 202 THR A N 1
ATOM 1174 C CA . THR A 1 178 ? 127.501 132.813 138.575 1.00 102.22 202 THR A CA 1
ATOM 1175 C C . THR A 1 178 ? 128.433 132.501 139.736 1.00 102.22 202 THR A C 1
ATOM 1176 O O . THR A 1 178 ? 128.093 132.772 140.892 1.00 102.22 202 THR A O 1
ATOM 1180 N N . VAL A 1 179 ? 129.602 131.925 139.456 1.00 102.05 203 VAL A N 1
ATOM 1181 C CA . VAL A 1 179 ? 130.558 131.664 140.525 1.00 102.05 203 VAL A CA 1
ATOM 1182 C C . VAL A 1 179 ? 131.009 132.972 141.159 1.00 102.05 203 VAL A C 1
ATOM 1183 O O . VAL A 1 179 ? 131.107 133.078 142.386 1.00 102.05 203 VAL A O 1
ATOM 1187 N N . MET A 1 180 ? 131.291 133.986 140.340 1.00 103.88 204 MET A N 1
ATOM 1188 C CA . MET A 1 180 ? 131.668 135.284 140.886 1.00 103.88 204 MET A CA 1
ATOM 1189 C C . MET A 1 180 ? 130.557 135.842 141.764 1.00 103.88 204 MET A C 1
ATOM 1190 O O . MET A 1 180 ? 130.810 136.348 142.865 1.00 103.88 204 MET A O 1
ATOM 1195 N N . CYS A 1 181 ? 129.313 135.751 141.294 1.00 108.46 205 CYS A N 1
ATOM 1196 C CA . CYS A 1 181 ? 128.191 136.282 142.060 1.00 108.46 205 CYS A CA 1
ATOM 1197 C C . CYS A 1 181 ? 128.067 135.578 143.403 1.00 108.46 205 CYS A C 1
ATOM 1198 O O . CYS A 1 181 ? 127.947 136.225 144.449 1.00 108.46 205 CYS A O 1
ATOM 1201 N N . THR A 1 182 ? 128.097 134.245 143.392 1.00 105.13 206 THR A N 1
ATOM 1202 C CA . THR A 1 182 ? 127.958 133.490 144.632 1.00 105.13 206 THR A CA 1
ATOM 1203 C C . THR A 1 182 ? 129.098 133.805 145.591 1.00 105.13 206 THR A C 1
ATOM 1204 O O . THR A 1 182 ? 128.880 134.025 146.789 1.00 105.13 206 THR A O 1
ATOM 1208 N N . LEU A 1 183 ? 130.328 133.839 145.077 1.00 102.03 207 LEU A N 1
ATOM 1209 C CA . LEU A 1 183 ? 131.476 134.086 145.936 1.00 102.03 207 LEU A CA 1
ATOM 1210 C C . LEU A 1 183 ? 131.401 135.468 146.564 1.00 102.03 207 LEU A C 1
ATOM 1211 O O . LEU A 1 183 ? 131.662 135.629 147.760 1.00 102.03 207 LEU A O 1
ATOM 1216 N N . TYR A 1 184 ? 131.033 136.480 145.780 1.00 101.50 208 TYR A N 1
ATOM 1217 C CA . TYR A 1 184 ? 130.992 137.835 146.315 1.00 101.50 208 TYR A CA 1
ATOM 1218 C C . TYR A 1 184 ? 129.822 138.007 147.278 1.00 101.50 208 TYR A C 1
ATOM 1219 O O . TYR A 1 184 ? 129.920 138.742 148.268 1.00 101.50 208 TYR A O 1
ATOM 1228 N N . TRP A 1 185 ? 128.708 137.322 147.019 1.00 105.71 209 TRP A N 1
ATOM 1229 C CA . TRP A 1 185 ? 127.605 137.347 147.972 1.00 105.71 209 TRP A CA 1
ATOM 1230 C C . TRP A 1 185 ? 128.030 136.739 149.302 1.00 105.71 209 TRP A C 1
ATOM 1231 O O . TRP A 1 185 ? 127.724 137.281 150.374 1.00 105.71 209 TRP A O 1
ATOM 1242 N N . ARG A 1 186 ? 128.750 135.617 149.254 1.00 105.13 210 ARG A N 1
ATOM 1243 C CA . ARG A 1 186 ? 129.245 135.013 150.485 1.00 105.13 210 ARG A CA 1
ATOM 1244 C C . ARG A 1 186 ? 130.240 135.931 151.182 1.00 105.13 210 ARG A C 1
ATOM 1245 O O . ARG A 1 186 ? 130.277 135.995 152.415 1.00 105.13 210 ARG A O 1
ATOM 1253 N N . ILE A 1 187 ? 131.059 136.647 150.411 1.00 101.78 211 ILE A N 1
ATOM 1254 C CA . ILE A 1 187 ? 131.990 137.598 151.011 1.00 101.78 211 ILE A CA 1
ATOM 1255 C C . ILE A 1 187 ? 131.230 138.698 151.740 1.00 101.78 211 ILE A C 1
ATOM 1256 O O . ILE A 1 187 ? 131.599 139.095 152.852 1.00 101.78 211 ILE A O 1
ATOM 1261 N N . TYR A 1 188 ? 130.166 139.216 151.124 1.00 103.64 212 TYR A N 1
ATOM 1262 C CA . TYR A 1 188 ? 129.358 140.236 151.787 1.00 103.64 212 TYR A CA 1
ATOM 1263 C C . TYR A 1 188 ? 128.756 139.699 153.080 1.00 103.64 212 TYR A C 1
ATOM 1264 O O . TYR A 1 188 ? 128.795 140.364 154.128 1.00 103.64 212 TYR A O 1
ATOM 1266 N N . ARG A 1 189 ? 128.206 138.486 153.029 1.00 110.08 213 ARG A N 1
ATOM 1267 C CA . ARG A 1 189 ? 127.623 137.901 154.229 1.00 110.08 213 ARG A CA 1
ATOM 1268 C C . ARG A 1 189 ? 128.665 137.734 155.327 1.00 110.08 213 ARG A C 1
ATOM 1269 O O . ARG A 1 189 ? 128.396 138.048 156.493 1.00 110.08 213 ARG A O 1
ATOM 1277 N N . GLU A 1 190 ? 129.861 137.258 154.978 1.00 108.29 214 GLU A N 1
ATOM 1278 C CA . GLU A 1 190 ? 130.897 136.966 155.956 1.00 108.29 214 GLU A CA 1
ATOM 1279 C C . GLU A 1 190 ? 131.584 138.220 156.476 1.00 108.29 214 GLU A C 1
ATOM 1280 O O . GLU A 1 190 ? 132.180 138.181 157.558 1.00 108.29 214 GLU A O 1
ATOM 1286 N N . THR A 1 191 ? 131.520 139.331 155.742 1.00 106.30 215 THR A N 1
ATOM 1287 C CA . THR A 1 191 ? 131.990 140.599 156.275 1.00 106.30 215 THR A CA 1
ATOM 1288 C C . THR A 1 191 ? 130.954 141.300 157.136 1.00 106.30 215 THR A C 1
ATOM 1289 O O . THR A 1 191 ? 131.338 142.082 158.012 1.00 106.30 215 THR A O 1
ATOM 1293 N N . LYS A 1 192 ? 129.661 141.050 156.919 1.00 109.39 216 LYS A N 1
ATOM 1294 C CA . LYS A 1 192 ? 128.669 141.481 157.901 1.00 109.39 216 LYS A CA 1
ATOM 1295 C C . LYS A 1 192 ? 128.806 140.682 159.196 1.00 109.39 216 LYS A C 1
ATOM 1296 O O . LYS A 1 192 ? 128.899 141.253 160.295 1.00 109.39 216 LYS A O 1
ATOM 1302 N N . ARG A 1 193 ? 128.839 139.352 159.076 1.00 108.82 217 ARG A N 1
ATOM 1303 C CA . ARG A 1 193 ? 129.000 138.509 160.254 1.00 108.82 217 ARG A CA 1
ATOM 1304 C C . ARG A 1 193 ? 130.338 138.767 160.928 1.00 108.82 217 ARG A C 1
ATOM 1305 O O . ARG A 1 193 ? 130.452 138.669 162.156 1.00 108.82 217 ARG A O 1
ATOM 1313 N N . ALA A 1 194 ? 131.367 139.086 160.142 1.00 113.08 218 ALA A N 1
ATOM 1314 C CA . ALA A 1 194 ? 132.660 139.411 160.730 1.00 113.08 218 ALA A CA 1
ATOM 1315 C C . ALA A 1 194 ? 132.548 140.619 161.643 1.00 113.08 218 ALA A C 1
ATOM 1316 O O . ALA A 1 194 ? 133.051 140.600 162.770 1.00 113.08 218 ALA A O 1
ATOM 1318 N N . GLY A 1 195 ? 131.877 141.674 161.184 1.00 115.50 219 GLY A N 1
ATOM 1319 C CA . GLY A 1 195 ? 131.692 142.835 162.038 1.00 115.50 219 GLY A CA 1
ATOM 1320 C C . GLY A 1 195 ? 130.908 142.503 163.292 1.00 115.50 219 GLY A C 1
ATOM 1321 O O . GLY A 1 195 ? 131.255 142.939 164.394 1.00 115.50 219 GLY A O 1
ATOM 1322 N N . GLU A 1 196 ? 129.838 141.720 163.141 1.00 113.79 220 GLU A N 1
ATOM 1323 C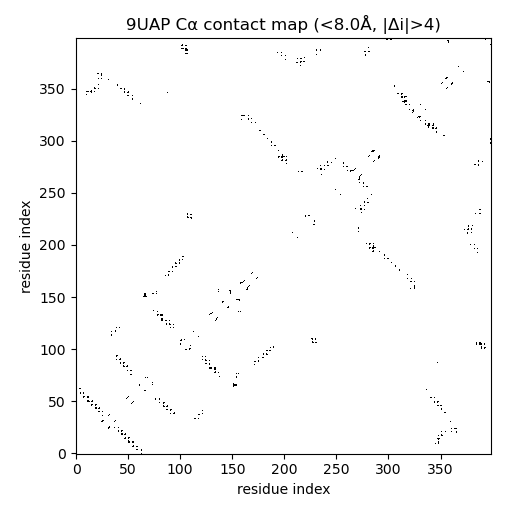 CA . GLU A 1 196 ? 129.020 141.384 164.305 1.00 113.79 220 GLU A CA 1
ATOM 1324 C C . GLU A 1 196 ? 129.834 140.621 165.349 1.00 113.79 220 GLU A C 1
ATOM 1325 O O . GLU A 1 196 ? 129.876 141.000 166.532 1.00 113.79 220 GLU A O 1
ATOM 1327 N N . ARG A 1 197 ? 130.492 139.544 164.930 1.00 112.01 221 ARG A N 1
ATOM 1328 C CA . ARG A 1 197 ? 131.265 138.724 165.849 1.00 112.01 221 ARG A CA 1
ATOM 1329 C C . ARG A 1 197 ? 132.528 139.421 166.332 1.00 112.01 221 ARG A C 1
ATOM 1330 O O . ARG A 1 197 ? 133.089 139.013 167.353 1.00 112.01 221 ARG A O 1
ATOM 1338 N N . LEU A 1 198 ? 132.988 140.456 165.632 1.00 116.44 222 LEU A N 1
ATOM 1339 C CA . LEU A 1 198 ? 134.082 141.271 166.133 1.00 116.44 222 LEU A CA 1
ATOM 1340 C C . LEU A 1 198 ? 133.613 142.207 167.232 1.00 116.44 222 LEU A C 1
ATOM 1341 O O . LEU A 1 198 ? 134.317 142.393 168.227 1.00 116.44 222 LEU A O 1
ATOM 1346 N N . ALA A 1 199 ? 132.429 142.799 167.076 1.00 118.46 223 ALA A N 1
ATOM 1347 C CA . ALA A 1 199 ? 131.881 143.627 168.145 1.00 118.46 223 ALA A CA 1
ATOM 1348 C C . ALA A 1 199 ? 131.646 142.799 169.402 1.00 118.46 223 ALA A C 1
ATOM 1349 O O . ALA A 1 199 ? 132.000 143.218 170.513 1.00 118.46 223 ALA A O 1
ATOM 1351 N N . LYS A 1 200 ? 131.054 141.612 169.246 1.00 114.82 224 LYS A N 1
ATOM 1352 C CA . LYS A 1 200 ? 130.829 140.760 170.412 1.00 114.82 224 LYS A CA 1
ATOM 1353 C C . LYS A 1 200 ? 132.150 140.371 171.069 1.00 114.82 224 LYS A C 1
ATOM 1354 O O . LYS A 1 200 ? 132.282 140.404 172.301 1.00 114.82 224 LYS A O 1
ATOM 1356 N N . LEU A 1 201 ? 133.143 140.007 170.257 1.00 117.61 225 LEU A N 1
ATOM 1357 C CA . LEU A 1 201 ? 134.441 139.628 170.801 1.00 117.61 225 LEU A CA 1
ATOM 1358 C C . LEU A 1 201 ? 135.097 140.798 171.521 1.00 117.61 225 LEU A C 1
ATOM 1359 O O . LEU A 1 201 ? 135.738 140.614 172.559 1.00 117.61 225 LEU A O 1
ATOM 1361 N N . LEU A 1 202 ? 134.964 142.007 170.975 1.00 119.25 226 LEU A N 1
ATOM 1362 C CA . LEU A 1 202 ? 135.543 143.180 171.620 1.00 119.25 226 LEU A CA 1
ATOM 1363 C C . LEU A 1 202 ? 134.878 143.445 172.962 1.00 119.25 226 LEU A C 1
ATOM 1364 O O . LEU A 1 202 ? 135.544 143.799 173.940 1.00 119.25 226 LEU A O 1
ATOM 1369 N N . GLU A 1 203 ? 133.554 143.295 173.025 1.00 121.94 227 GLU A N 1
ATOM 1370 C CA . GLU A 1 203 ? 132.874 143.467 174.305 1.00 121.94 227 GLU A CA 1
ATOM 1371 C C . GLU A 1 203 ? 133.377 142.447 175.318 1.00 121.94 227 GLU A C 1
ATOM 1372 O O . GLU A 1 203 ? 133.666 142.794 176.472 1.00 121.94 227 GLU A O 1
ATOM 1378 N N . LYS A 1 204 ? 133.508 141.186 174.901 1.00 123.11 228 LYS A N 1
ATOM 1379 C CA . LYS A 1 204 ? 134.030 140.172 175.813 1.00 123.11 228 LYS A CA 1
ATOM 1380 C C . LYS A 1 204 ? 135.443 140.522 176.264 1.00 123.11 228 LYS A C 1
ATOM 1381 O O . LYS A 1 204 ? 135.783 140.379 177.444 1.00 123.11 228 LYS A O 1
ATOM 1387 N N . PHE A 1 205 ? 136.278 140.984 175.334 1.00 120.83 229 PHE A N 1
ATOM 1388 C CA . PHE A 1 205 ? 137.624 141.423 175.682 1.00 120.83 229 PHE A CA 1
ATOM 1389 C C . PHE A 1 205 ? 137.579 142.507 176.747 1.00 120.83 229 PHE A C 1
ATOM 1390 O O . PHE A 1 205 ? 138.330 142.467 177.728 1.00 120.83 229 PHE A O 1
ATOM 1398 N N . GLU A 1 206 ? 136.696 143.489 176.569 1.00 120.06 230 GLU A N 1
ATOM 1399 C CA . GLU A 1 206 ? 136.561 144.547 177.561 1.00 120.06 230 GLU A CA 1
ATOM 1400 C C . GLU A 1 206 ? 136.180 143.971 178.916 1.00 120.06 230 GLU A C 1
ATOM 1401 O O . GLU A 1 206 ? 136.670 144.429 179.955 1.00 120.06 230 GLU A O 1
ATOM 1403 N N . ALA A 1 207 ? 135.308 142.963 178.926 1.00 123.51 231 ALA A N 1
ATOM 1404 C CA . ALA A 1 207 ? 134.929 142.336 180.187 1.00 123.51 231 ALA A CA 1
ATOM 1405 C C . ALA A 1 207 ? 136.025 141.429 180.738 1.00 123.51 231 ALA A C 1
ATOM 1406 O O . ALA A 1 207 ? 136.117 141.250 181.957 1.00 123.51 231 ALA A O 1
ATOM 1408 N N . LEU A 1 208 ? 136.857 140.854 179.871 1.00 125.43 232 LEU A N 1
ATOM 1409 C CA . LEU A 1 208 ? 137.814 139.849 180.310 1.00 125.43 232 LEU A CA 1
ATOM 1410 C C . LEU A 1 208 ? 138.991 140.492 181.047 1.00 125.43 232 LEU A C 1
ATOM 1411 O O . LEU A 1 208 ? 139.328 141.654 180.805 1.00 125.43 232 LEU A O 1
ATOM 1413 N N . PRO A 1 209 ? 139.634 139.756 181.954 1.00 127.07 233 PRO A N 1
ATOM 1414 C CA . PRO A 1 209 ? 140.835 140.285 182.611 1.00 127.07 233 PRO A CA 1
ATOM 1415 C C . PRO A 1 209 ? 141.991 140.431 181.635 1.00 127.07 233 PRO A C 1
ATOM 1416 O O . PRO A 1 209 ? 142.052 139.763 180.601 1.00 127.07 233 PRO A O 1
ATOM 1420 N N . LEU A 1 210 ? 142.919 141.325 181.982 1.00 127.33 234 LEU A N 1
ATOM 1421 C CA . LEU A 1 210 ? 144.059 141.590 181.109 1.00 127.33 234 LEU A CA 1
ATOM 1422 C C . LEU A 1 210 ? 145.180 140.576 181.316 1.00 127.33 234 LEU A C 1
ATOM 1423 O O . LEU A 1 210 ? 145.782 140.107 180.343 1.00 127.33 234 LEU A O 1
ATOM 1428 N N . GLU A 1 211 ? 145.483 140.235 182.569 1.00 124.08 235 GLU A N 1
ATOM 1429 C CA . GLU A 1 211 ? 146.556 139.280 182.828 1.00 124.08 235 GLU A CA 1
ATOM 1430 C C . GLU A 1 211 ? 146.253 137.930 182.191 1.00 124.08 235 GLU A C 1
ATOM 1431 O O . GLU A 1 211 ? 147.144 137.289 181.618 1.00 124.08 235 GLU A O 1
ATOM 1437 N N . ASP A 1 212 ? 145.000 137.482 182.277 1.00 123.54 236 ASP A N 1
ATOM 1438 C CA . ASP A 1 212 ? 144.619 136.242 181.612 1.00 123.54 236 ASP A CA 1
ATOM 1439 C C . ASP A 1 212 ? 144.767 136.374 180.104 1.00 123.54 236 ASP A C 1
ATOM 1440 O O . ASP A 1 212 ? 145.165 135.421 179.426 1.00 123.54 236 ASP A O 1
ATOM 1442 N N . ILE A 1 213 ? 144.447 137.549 179.561 1.00 122.48 237 ILE A N 1
ATOM 144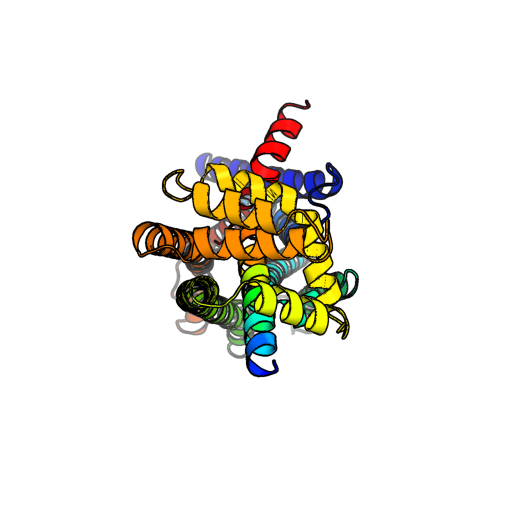3 C CA . ILE A 1 213 ? 144.620 137.778 178.130 1.00 122.48 237 ILE A CA 1
ATOM 1444 C C . ILE A 1 213 ? 146.078 137.579 177.746 1.00 122.48 237 ILE A C 1
ATOM 1445 O O . ILE A 1 213 ? 146.398 136.879 176.776 1.00 122.48 237 ILE A O 1
ATOM 1450 N N . VAL A 1 214 ? 146.985 138.192 178.507 1.00 125.42 238 VAL A N 1
ATOM 1451 C CA . VAL A 1 214 ? 148.409 138.082 178.203 1.00 125.42 238 VAL A CA 1
ATOM 1452 C C . VAL A 1 214 ? 148.863 136.634 178.311 1.00 125.42 238 VAL A C 1
ATOM 1453 O O . VAL A 1 214 ? 149.600 136.132 177.452 1.00 125.42 238 VAL A O 1
ATOM 1457 N N . ALA A 1 215 ? 148.443 135.942 179.371 1.00 124.47 239 ALA A N 1
ATOM 1458 C CA . ALA A 1 215 ? 148.863 134.558 179.559 1.00 124.47 239 ALA A CA 1
ATOM 1459 C C . ALA A 1 215 ? 148.381 133.681 178.411 1.00 124.47 239 ALA A C 1
ATOM 1460 O O . ALA A 1 215 ? 149.139 132.862 177.877 1.00 124.47 239 ALA A O 1
ATOM 1462 N N . ALA A 1 216 ? 147.116 133.839 178.017 1.00 122.33 240 ALA A N 1
ATOM 1463 C CA . ALA A 1 216 ? 146.575 133.036 176.929 1.00 122.33 240 ALA A CA 1
ATOM 1464 C C . ALA A 1 216 ? 147.295 133.330 175.623 1.00 122.33 240 ALA A C 1
ATOM 1465 O O . ALA A 1 216 ? 147.612 132.410 174.859 1.00 122.33 240 ALA A O 1
ATOM 1467 N N . LEU A 1 217 ? 147.558 134.608 175.342 1.00 122.51 241 LEU A N 1
ATOM 1468 C CA . LEU A 1 217 ? 148.266 134.947 174.115 1.00 122.51 241 LEU A CA 1
ATOM 1469 C C . LEU A 1 217 ? 149.657 134.330 174.106 1.00 122.51 241 LEU A C 1
ATOM 1470 O O . LEU A 1 217 ? 150.089 133.770 173.092 1.00 122.51 241 LEU A O 1
ATOM 1475 N N . LYS A 1 218 ? 150.373 134.418 175.228 1.00 124.29 242 LYS A N 1
ATOM 1476 C CA . LYS A 1 218 ? 151.713 133.845 175.288 1.00 124.29 242 LYS A CA 1
ATOM 1477 C C . LYS A 1 218 ? 151.672 132.336 175.098 1.00 124.29 242 LYS A C 1
ATOM 1478 O O . LYS A 1 218 ? 152.495 131.771 174.368 1.00 124.29 242 LYS A O 1
ATOM 1484 N N . ALA A 1 219 ? 150.718 131.664 175.746 1.00 125.53 243 ALA A N 1
ATOM 1485 C CA . ALA A 1 219 ? 150.619 130.216 175.605 1.00 125.53 243 ALA A CA 1
ATOM 1486 C C . ALA A 1 219 ? 150.315 129.826 174.166 1.00 125.53 243 ALA A C 1
ATOM 1487 O O . ALA A 1 219 ? 150.903 128.877 173.635 1.00 125.53 243 ALA A O 1
ATOM 1489 N N . LEU A 1 220 ? 149.398 130.545 173.515 1.00 120.28 244 LEU A N 1
ATOM 1490 C CA . LEU A 1 220 ? 149.089 130.247 172.122 1.00 120.28 244 LEU A CA 1
ATOM 1491 C C . LEU A 1 220 ? 150.303 130.479 171.235 1.00 120.28 244 LEU A C 1
ATOM 1492 O O . LEU A 1 220 ? 150.577 129.691 170.323 1.00 120.28 244 LEU A O 1
ATOM 1497 N N . LEU A 1 221 ? 151.046 131.557 171.488 1.00 121.67 245 LEU A N 1
ATOM 1498 C CA . LEU A 1 221 ? 152.215 131.852 170.670 1.00 121.67 245 LEU A CA 1
ATOM 1499 C C . LEU A 1 221 ? 153.307 130.808 170.853 1.00 121.67 245 LEU A C 1
ATOM 1500 O O . LEU A 1 221 ? 154.006 130.472 169.890 1.00 121.67 245 LEU A O 1
ATOM 1505 N N . ALA A 1 222 ? 153.471 130.284 172.069 1.00 123.14 246 ALA A N 1
ATOM 1506 C CA . ALA A 1 222 ? 154.526 129.304 172.308 1.00 123.14 246 ALA A CA 1
ATOM 1507 C C . ALA A 1 222 ? 154.330 128.064 171.445 1.00 123.14 246 ALA A C 1
ATOM 1508 O O . ALA A 1 222 ? 155.289 127.549 170.859 1.00 123.14 246 ALA A O 1
ATOM 1510 N N . THR A 1 223 ? 153.094 127.571 171.349 1.00 121.51 247 THR A N 1
ATOM 1511 C CA . THR A 1 223 ? 152.784 126.427 170.491 1.00 121.51 247 THR A CA 1
ATOM 1512 C C . THR A 1 223 ? 152.628 126.925 169.054 1.00 121.51 247 THR A C 1
ATOM 1513 O O . THR A 1 223 ? 151.545 126.935 168.466 1.00 121.51 247 THR A O 1
ATOM 1517 N N . ASN A 1 224 ? 153.757 127.346 168.488 1.00 114.52 248 ASN A N 1
ATOM 1518 C CA . ASN A 1 224 ? 153.753 127.916 167.149 1.00 114.52 248 ASN A CA 1
ATOM 1519 C C . ASN A 1 224 ? 153.160 126.931 166.151 1.00 114.52 248 ASN A C 1
ATOM 1520 O O . ASN A 1 224 ? 153.602 125.783 166.051 1.00 114.52 248 ASN A O 1
ATOM 1522 N N . ARG A 1 225 ? 152.157 127.388 165.412 1.00 110.66 249 ARG A N 1
ATOM 1523 C CA . ARG A 1 225 ? 151.546 126.587 164.363 1.00 110.66 249 ARG A CA 1
ATOM 1524 C C . ARG A 1 225 ? 152.088 127.052 163.019 1.00 110.66 249 ARG A C 1
ATOM 1525 O O . ARG A 1 225 ? 152.811 128.054 162.955 1.00 110.66 249 ARG A O 1
ATOM 1527 N N . PRO A 1 226 ? 151.775 126.353 161.927 1.00 109.72 250 PRO A N 1
ATOM 1528 C CA . PRO A 1 226 ? 152.290 126.793 160.621 1.00 109.72 250 PRO A CA 1
ATOM 1529 C C . PRO A 1 226 ? 151.885 128.211 160.263 1.00 109.72 250 PRO A C 1
ATOM 1530 O O . PRO A 1 226 ? 152.685 128.951 159.679 1.00 109.72 250 PRO A O 1
ATOM 1534 N N . GLU A 1 227 ? 150.661 128.618 160.610 1.00 107.94 251 GLU A N 1
ATOM 1535 C CA . GLU A 1 227 ? 150.131 129.907 160.192 1.00 107.94 251 GLU A CA 1
ATOM 1536 C C . GLU A 1 227 ? 150.196 130.981 161.265 1.00 107.94 251 GLU A C 1
ATOM 1537 O O . GLU A 1 227 ? 150.263 132.164 160.922 1.00 107.94 251 GLU A O 1
ATOM 1539 N N . ILE A 1 228 ? 150.184 130.607 162.545 1.00 110.48 252 ILE A N 1
ATOM 1540 C CA . ILE A 1 228 ? 150.183 131.611 163.605 1.00 110.48 252 ILE A CA 1
ATOM 1541 C C . ILE A 1 228 ? 151.416 132.497 163.496 1.00 110.48 252 ILE A C 1
ATOM 1542 O O . ILE A 1 228 ? 151.346 133.712 163.714 1.00 110.48 252 ILE A O 1
ATOM 1547 N N . GLN A 1 229 ? 152.563 131.907 163.160 1.00 113.44 253 GLN A N 1
ATOM 1548 C CA . GLN A 1 229 ? 153.765 132.709 162.965 1.00 113.44 253 GLN A CA 1
ATOM 1549 C C . GLN A 1 229 ? 153.575 133.710 161.833 1.00 113.44 253 GLN A C 1
ATOM 1550 O O . GLN A 1 229 ? 153.992 134.869 161.940 1.00 113.44 253 GLN A O 1
ATOM 1552 N N . LEU A 1 230 ? 152.946 133.280 160.736 1.00 112.02 254 LEU A N 1
ATOM 1553 C CA . LEU A 1 230 ? 152.710 134.189 159.620 1.00 112.02 254 LEU A CA 1
ATOM 1554 C C . LEU A 1 230 ? 151.790 135.333 160.026 1.00 112.02 254 LEU A C 1
ATOM 1555 O O . LEU A 1 230 ? 152.026 136.491 159.660 1.00 112.02 254 LEU A O 1
ATOM 1560 N N . ALA A 1 231 ? 150.725 135.027 160.769 1.00 110.79 255 ALA A N 1
ATOM 1561 C CA . ALA A 1 231 ? 149.824 136.080 161.222 1.00 110.79 255 ALA A CA 1
ATOM 1562 C C . ALA A 1 231 ? 150.545 137.051 162.143 1.00 110.79 255 ALA A C 1
ATOM 1563 O O . ALA A 1 231 ? 150.353 138.270 162.051 1.00 110.79 255 ALA A O 1
ATOM 1565 N N . VAL A 1 232 ? 151.383 136.530 163.039 1.00 116.43 256 VAL A N 1
ATOM 1566 C CA . VAL A 1 232 ? 152.153 137.400 163.920 1.00 116.43 256 VAL A CA 1
ATOM 1567 C C . VAL A 1 232 ? 153.046 138.314 163.098 1.00 116.43 256 VAL A C 1
ATOM 1568 O O . VAL A 1 232 ? 153.136 139.518 163.361 1.00 116.43 256 VAL A O 1
ATOM 1572 N N . LYS A 1 233 ? 153.722 137.755 162.093 1.00 117.93 257 LYS A N 1
ATOM 1573 C CA . LYS A 1 233 ? 154.608 138.555 161.256 1.00 117.93 257 LYS A CA 1
ATOM 1574 C C . LYS A 1 233 ? 153.834 139.653 160.538 1.00 117.93 257 LYS A C 1
ATOM 1575 O O . LYS A 1 233 ? 154.257 140.816 160.508 1.00 117.93 257 LYS A O 1
ATOM 1581 N N . THR A 1 234 ? 152.687 139.302 159.957 1.00 113.39 258 THR A N 1
ATOM 1582 C CA . THR A 1 234 ? 151.890 140.297 159.251 1.00 113.39 258 THR A CA 1
ATOM 1583 C C . THR A 1 234 ? 151.457 141.414 160.187 1.00 113.39 258 THR A C 1
ATOM 1584 O O . THR A 1 234 ? 151.615 142.600 159.869 1.00 113.39 258 THR A O 1
ATOM 1588 N N . ILE A 1 235 ? 150.917 141.058 161.352 1.00 114.30 259 ILE A N 1
ATOM 1589 C CA . ILE A 1 235 ? 150.414 142.073 162.269 1.00 114.30 259 ILE A CA 1
ATOM 1590 C C . ILE A 1 235 ? 151.549 142.969 162.745 1.00 114.30 259 ILE A C 1
ATOM 1591 O O . ILE A 1 235 ? 151.417 144.198 162.774 1.00 114.30 259 ILE A O 1
ATOM 1596 N N . VAL A 1 236 ? 152.684 142.376 163.121 1.00 118.41 260 VAL A N 1
ATOM 1597 C CA . VAL A 1 236 ? 153.780 143.182 163.647 1.00 118.41 260 VAL A CA 1
ATOM 1598 C C . VAL A 1 236 ? 154.316 144.116 162.571 1.00 118.41 260 VAL A C 1
ATOM 1599 O O . VAL A 1 236 ? 154.593 145.291 162.837 1.00 118.41 260 VAL A O 1
ATOM 1603 N N . GLU A 1 237 ? 154.470 143.621 161.339 1.00 120.39 261 GLU A N 1
ATOM 1604 C CA . GLU A 1 237 ? 155.010 144.469 160.284 1.00 120.39 261 GLU A CA 1
ATOM 1605 C C . GLU A 1 237 ? 154.023 145.542 159.847 1.00 120.39 261 GLU A C 1
ATOM 1606 O O . GLU A 1 237 ? 154.450 146.589 159.350 1.00 120.39 261 GLU A O 1
ATOM 1612 N N . ASN A 1 238 ? 152.721 145.312 160.014 1.00 119.56 262 ASN A N 1
ATOM 1613 C CA . ASN A 1 238 ? 151.726 146.300 159.623 1.00 119.56 262 ASN A CA 1
ATOM 1614 C C . ASN A 1 238 ? 151.440 147.301 160.739 1.00 119.56 262 ASN A C 1
ATOM 1615 O O . ASN A 1 238 ? 150.989 148.413 160.451 1.00 119.56 262 ASN A O 1
ATOM 1620 N N . PHE A 1 239 ? 151.769 146.966 161.987 1.00 121.14 263 PHE A N 1
ATOM 1621 C CA . PHE A 1 239 ? 151.369 147.786 163.131 1.00 121.14 263 PHE A CA 1
ATOM 1622 C C . PHE A 1 239 ? 151.512 149.284 162.893 1.00 121.14 263 PHE A C 1
ATOM 1623 O O . PHE A 1 239 ? 150.569 150.025 163.215 1.00 121.14 263 PHE A O 1
ATOM 1631 N N . PRO A 1 240 ? 152.619 149.797 162.351 1.00 123.79 264 PRO A N 1
ATOM 1632 C CA . PRO A 1 240 ? 152.696 151.251 162.126 1.00 123.79 264 PRO A CA 1
ATOM 1633 C C . PRO A 1 240 ? 151.520 151.789 161.331 1.00 123.79 264 PRO A C 1
ATOM 1634 O O . PRO A 1 240 ? 151.020 152.878 161.634 1.00 123.79 264 PRO A O 1
ATOM 1638 N N . GLU A 1 241 ? 151.058 151.048 160.324 1.00 124.78 265 GLU A N 1
ATOM 1639 C CA . GLU A 1 241 ? 149.896 151.485 159.558 1.00 124.78 265 GLU A CA 1
ATOM 1640 C C . GLU A 1 241 ? 148.648 151.518 160.432 1.00 124.78 265 GLU A C 1
ATOM 1641 O O . GLU A 1 241 ? 147.837 152.447 160.338 1.00 124.78 265 GLU A O 1
ATOM 1643 N N . ILE A 1 242 ? 148.476 150.511 161.291 1.00 123.59 266 ILE A N 1
ATOM 1644 C CA . ILE A 1 242 ? 147.281 150.446 162.128 1.00 123.59 266 ILE A CA 1
ATOM 1645 C C . ILE A 1 242 ? 147.214 151.660 163.044 1.00 123.59 266 ILE A C 1
ATOM 1646 O O . ILE A 1 242 ? 146.161 152.289 163.199 1.00 123.59 266 ILE A O 1
ATOM 1651 N N . LYS A 1 243 ? 148.344 152.008 163.665 1.00 127.48 267 LYS A N 1
ATOM 1652 C CA . LYS A 1 243 ? 148.355 153.143 164.580 1.00 127.48 267 LYS A CA 1
ATOM 1653 C C . LYS A 1 243 ? 147.868 154.409 163.890 1.00 127.48 267 LYS A C 1
ATOM 1654 O O . LYS A 1 243 ? 147.168 155.220 164.505 1.00 127.48 267 LYS A O 1
ATOM 1660 N N . LYS A 1 244 ? 148.221 154.595 162.618 1.00 127.28 268 LYS A N 1
ATOM 1661 C CA . LYS A 1 244 ? 147.762 155.774 161.893 1.00 127.28 268 LYS A CA 1
ATOM 1662 C C . LYS A 1 244 ? 146.241 155.848 161.895 1.00 127.28 268 LYS A C 1
ATOM 1663 O O . LYS A 1 244 ? 145.659 156.932 162.009 1.00 127.28 268 LYS A O 1
ATOM 1669 N N . GLU A 1 245 ? 145.579 154.695 161.774 1.00 126.20 269 GLU A N 1
ATOM 1670 C CA . GLU A 1 245 ? 144.124 154.664 161.836 1.00 126.20 269 GLU A CA 1
ATOM 1671 C C . GLU A 1 245 ? 143.601 155.050 163.212 1.00 126.20 269 GLU A C 1
ATOM 1672 O O . GLU A 1 245 ? 142.413 155.364 163.347 1.00 126.20 269 GLU A O 1
ATOM 1674 N N . ALA A 1 246 ? 144.457 155.034 164.237 1.00 127.82 270 ALA A N 1
ATOM 1675 C CA . ALA A 1 246 ? 144.015 155.408 165.577 1.00 127.82 270 ALA A CA 1
ATOM 1676 C C . ALA A 1 246 ? 143.523 156.849 165.606 1.00 127.82 270 ALA A C 1
ATOM 1677 O O . ALA A 1 246 ? 142.504 157.159 166.232 1.00 127.82 270 ALA A O 1
ATOM 1679 N N . GLU A 1 247 ? 144.242 157.747 164.930 1.00 131.47 271 GLU A N 1
ATOM 1680 C CA . GLU A 1 247 ? 143.796 159.133 164.848 1.00 131.47 271 GLU A CA 1
ATOM 1681 C C . GLU A 1 247 ? 142.401 159.215 164.245 1.00 131.47 271 GLU A C 1
ATOM 1682 O O . GLU A 1 247 ? 141.553 159.979 164.719 1.00 131.47 271 GLU A O 1
ATOM 1684 N N . LYS A 1 248 ? 142.144 158.430 163.195 1.00 129.49 272 LYS A N 1
ATOM 1685 C CA . LYS A 1 248 ? 140.798 158.362 162.639 1.00 129.49 272 LYS A CA 1
ATOM 1686 C C . LYS A 1 248 ? 139.788 157.939 163.695 1.00 129.49 272 LYS A C 1
ATOM 1687 O O . LYS A 1 248 ? 138.622 158.345 163.636 1.00 129.49 272 LYS A O 1
ATOM 1689 N N . LEU A 1 249 ? 140.210 157.128 164.661 1.00 128.58 273 LEU A N 1
ATOM 1690 C CA . LEU A 1 249 ? 139.330 156.750 165.756 1.00 128.58 273 LEU A CA 1
ATOM 1691 C C . LEU A 1 249 ? 138.999 157.970 166.605 1.00 128.58 273 LEU A C 1
ATOM 1692 O O . LEU A 1 249 ? 139.815 158.884 166.752 1.00 128.58 273 LEU A O 1
ATOM 1694 N N . THR A 1 250 ? 137.792 157.981 167.161 1.00 129.18 274 THR A N 1
ATOM 1695 C CA . THR A 1 250 ? 137.347 159.126 167.934 1.00 129.18 274 THR A CA 1
ATOM 1696 C C . THR A 1 250 ? 138.225 159.307 169.174 1.00 129.18 274 THR A C 1
ATOM 1697 O O . THR A 1 250 ? 138.708 158.328 169.748 1.00 129.18 274 THR A O 1
ATOM 1699 N N . PRO A 1 251 ? 138.458 160.550 169.602 1.00 132.42 275 PRO A N 1
ATOM 1700 C CA . PRO A 1 251 ? 139.143 160.771 170.882 1.00 132.42 275 PRO A CA 1
ATOM 1701 C C . PRO A 1 251 ? 138.268 160.526 172.099 1.00 132.42 275 PRO A C 1
ATOM 1702 O O . PRO A 1 251 ? 138.746 160.694 173.226 1.00 132.42 275 PRO A O 1
ATOM 1706 N N . GLU A 1 252 ? 137.005 160.137 171.910 1.00 131.42 276 GLU A N 1
ATOM 1707 C CA . GLU A 1 252 ? 136.127 159.910 173.051 1.00 131.42 276 GLU A CA 1
ATOM 1708 C C . GLU A 1 252 ? 136.639 158.782 173.936 1.00 131.42 276 GLU A C 1
ATOM 1709 O O . GLU A 1 252 ? 136.451 158.818 175.157 1.00 131.42 276 GLU A O 1
ATOM 1711 N N . GLN A 1 253 ? 137.291 157.780 173.345 1.00 128.62 277 GLN A N 1
ATOM 1712 C CA . GLN A 1 253 ? 137.797 156.632 174.083 1.00 128.62 277 GLN A CA 1
ATOM 1713 C C . GLN A 1 253 ? 139.306 156.464 173.977 1.00 128.62 277 GLN A C 1
ATOM 1714 O O . GLN A 1 253 ? 139.819 155.398 174.338 1.00 128.62 277 GLN A O 1
ATOM 1720 N N . LYS A 1 254 ? 140.034 157.477 173.501 1.00 126.78 278 LYS A N 1
ATOM 1721 C CA . LYS A 1 254 ? 141.484 157.361 173.396 1.00 126.78 278 LYS A CA 1
ATOM 1722 C C . LYS A 1 254 ? 142.126 157.051 174.739 1.00 126.78 278 LYS A C 1
ATOM 1723 O O . LYS A 1 254 ? 143.218 156.470 174.777 1.00 126.78 278 LYS A O 1
ATOM 1725 N N . ALA A 1 255 ? 141.473 157.423 175.841 1.00 127.83 279 ALA A N 1
ATOM 1726 C CA . ALA A 1 255 ? 141.995 157.083 177.158 1.00 127.83 279 ALA A CA 1
ATOM 1727 C C . ALA A 1 255 ? 142.117 155.575 177.322 1.00 127.83 279 ALA A C 1
ATOM 1728 O O . ALA A 1 255 ? 143.094 155.083 177.898 1.00 127.83 279 ALA A O 1
ATOM 1730 N N . LYS A 1 256 ? 141.132 154.824 176.828 1.00 128.53 280 LYS A N 1
ATOM 1731 C CA . LYS A 1 256 ? 141.181 153.371 176.948 1.00 128.53 280 LYS A CA 1
ATOM 1732 C C . LYS A 1 256 ? 142.403 152.804 176.237 1.00 128.53 280 LYS A C 1
ATOM 1733 O O . LYS A 1 256 ? 143.144 151.992 176.803 1.00 128.53 280 LYS A O 1
ATOM 1735 N N . LEU A 1 257 ? 142.629 153.222 174.991 1.00 127.43 281 LEU A N 1
ATOM 1736 C CA . LEU A 1 257 ? 143.772 152.717 174.238 1.00 127.43 281 LEU A CA 1
ATOM 1737 C C . LEU A 1 257 ? 145.083 153.124 174.900 1.00 127.43 281 LEU A C 1
ATOM 1738 O O . LEU A 1 257 ? 146.019 152.321 175.001 1.00 127.43 281 LEU A O 1
ATOM 1740 N N . ALA A 1 258 ? 145.169 154.374 175.355 1.00 127.58 282 ALA A N 1
ATOM 1741 C CA . ALA A 1 258 ? 146.391 154.834 176.005 1.00 127.58 282 ALA A CA 1
ATOM 1742 C C . ALA A 1 258 ? 146.680 154.014 177.256 1.00 127.58 282 ALA A C 1
ATOM 1743 O O . ALA A 1 258 ? 147.818 153.595 177.489 1.00 127.58 282 ALA A O 1
ATOM 1745 N N . ALA A 1 259 ? 145.654 153.769 178.072 1.00 130.96 283 ALA A N 1
ATOM 1746 C CA . ALA A 1 259 ? 145.844 152.974 179.279 1.00 130.96 283 ALA A CA 1
ATOM 1747 C C . ALA A 1 259 ? 146.264 151.553 178.933 1.00 130.96 283 ALA A C 1
ATOM 1748 O O . ALA A 1 259 ? 147.190 151.001 179.539 1.00 130.96 283 ALA A O 1
ATOM 1750 N N . LEU A 1 260 ? 145.602 150.946 177.945 1.00 132.16 284 LEU A N 1
ATOM 1751 C CA . LEU A 1 260 ? 145.948 149.582 177.564 1.00 132.16 284 LEU A CA 1
ATOM 1752 C C . LEU A 1 260 ? 147.398 149.499 177.117 1.00 132.16 284 LEU A C 1
ATOM 1753 O O . LEU A 1 260 ? 148.108 148.543 177.451 1.00 132.16 284 LEU A O 1
ATOM 1755 N N . GLU A 1 261 ? 147.858 150.495 176.358 1.00 132.28 285 GLU A N 1
ATOM 1756 C CA . GLU A 1 261 ? 149.268 150.540 175.989 1.00 132.28 285 GLU A CA 1
ATOM 1757 C C . GLU A 1 261 ? 150.149 150.697 177.221 1.00 132.28 285 GLU A C 1
ATOM 1758 O O . GLU A 1 261 ? 151.208 150.066 177.323 1.00 132.28 285 GLU A O 1
ATOM 1760 N N . ALA A 1 262 ? 149.725 151.534 178.171 1.00 134.65 286 ALA A N 1
ATOM 1761 C CA . ALA A 1 262 ? 150.544 151.799 179.348 1.00 134.65 286 ALA A CA 1
ATOM 1762 C C . ALA A 1 262 ? 150.838 150.514 180.111 1.00 134.65 286 ALA A C 1
ATOM 1763 O O . ALA A 1 262 ? 151.992 150.229 180.451 1.00 134.65 286 ALA A O 1
ATOM 1765 N N . GLN A 1 263 ? 149.802 149.719 180.385 1.00 138.07 287 GLN A N 1
ATOM 1766 C CA . GLN A 1 263 ? 150.020 148.448 181.064 1.00 138.07 287 GLN A CA 1
ATOM 1767 C C . GLN A 1 263 ? 150.758 147.464 180.168 1.00 138.07 287 GLN A C 1
ATOM 1768 O O . GLN A 1 263 ? 151.458 146.576 180.668 1.00 138.07 287 GLN A O 1
ATOM 1774 N N . LEU A 1 264 ? 150.620 147.608 178.852 1.00 134.42 288 LEU A N 1
ATOM 1775 C CA . LEU A 1 264 ? 151.296 146.740 177.899 1.00 134.42 288 LEU A CA 1
ATOM 1776 C C . LEU A 1 264 ? 152.701 147.216 177.561 1.00 134.42 288 LEU A C 1
ATOM 1777 O O . LEU A 1 264 ? 153.298 146.698 176.612 1.00 134.42 288 LEU A O 1
ATOM 1779 N N . ALA A 1 265 ? 153.239 148.189 178.302 1.00 138.92 289 ALA A N 1
ATOM 1780 C CA . ALA A 1 265 ? 154.576 148.691 178.006 1.00 138.92 289 ALA A CA 1
ATOM 1781 C C . ALA A 1 265 ? 155.602 147.566 178.010 1.00 138.92 289 ALA A C 1
ATOM 1782 O O . ALA A 1 265 ? 156.487 147.517 177.148 1.00 138.92 289 ALA A O 1
ATOM 1784 N N . ASP A 1 266 ? 155.501 146.653 178.971 1.00 140.91 290 ASP A N 1
ATOM 1785 C CA . ASP A 1 266 ? 156.379 145.496 178.995 1.00 140.91 290 ASP A CA 1
ATOM 1786 C C . ASP A 1 266 ? 156.009 144.538 177.863 1.00 140.91 290 ASP A C 1
ATOM 1787 O O . ASP A 1 266 ? 154.980 144.685 177.199 1.00 140.91 290 ASP A O 1
ATOM 1792 N N . LEU A 1 267 ? 156.869 143.543 177.645 1.00 137.18 291 LEU A N 1
ATOM 1793 C CA . LEU A 1 267 ? 156.708 142.626 176.523 1.00 137.18 291 LEU A CA 1
ATOM 1794 C C . LEU A 1 267 ? 156.686 143.446 175.239 1.00 137.18 291 LEU A C 1
ATOM 1795 O O . LEU A 1 267 ? 155.649 143.532 174.569 1.00 137.18 291 LEU A O 1
ATOM 1800 N N . PRO A 1 268 ? 157.811 144.059 174.868 1.00 138.53 292 PRO A N 1
ATOM 1801 C CA . PRO A 1 268 ? 157.799 145.081 173.810 1.00 138.53 292 PRO A CA 1
ATOM 1802 C C . PRO A 1 268 ? 157.063 144.687 172.538 1.00 138.53 292 PRO A C 1
ATOM 1803 O O . PRO A 1 268 ? 156.109 145.364 172.144 1.00 138.53 292 PRO A O 1
ATOM 1807 N N . GLU A 1 269 ? 157.485 143.606 171.885 1.00 133.37 293 GLU A N 1
ATOM 1808 C CA . GLU A 1 269 ? 157.010 143.277 170.545 1.00 133.37 293 GLU A CA 1
ATOM 1809 C C . GLU A 1 269 ? 156.087 142.071 170.495 1.00 133.37 293 GLU A C 1
ATOM 1810 O O . GLU A 1 269 ? 155.034 142.136 169.857 1.00 133.37 293 GLU A O 1
ATOM 1812 N N . GLU A 1 270 ? 156.449 140.969 171.151 1.00 128.85 294 GLU A N 1
ATOM 1813 C CA . GLU A 1 270 ? 155.664 139.747 171.028 1.00 128.85 294 GLU A CA 1
ATOM 1814 C C . GLU A 1 270 ? 154.233 139.932 171.511 1.00 128.85 294 GLU A C 1
ATOM 1815 O O . GLU A 1 270 ? 153.297 139.471 170.849 1.00 128.85 294 GLU A O 1
ATOM 1817 N N . LEU A 1 271 ? 154.040 140.599 172.647 1.00 128.29 295 LEU A N 1
ATOM 1818 C CA . LEU A 1 271 ? 152.715 140.795 173.219 1.00 128.29 295 LEU A CA 1
ATOM 1819 C C . LEU A 1 271 ? 152.153 142.181 172.932 1.00 128.29 295 LEU A C 1
ATOM 1820 O O . LEU A 1 271 ? 150.990 142.308 172.539 1.00 128.29 295 LEU A O 1
ATOM 1822 N N . ARG A 1 272 ? 152.959 143.228 173.122 1.00 125.52 296 ARG A N 1
ATOM 1823 C CA . ARG A 1 272 ? 152.451 144.587 172.967 1.00 125.52 296 ARG A CA 1
ATOM 1824 C C . ARG A 1 272 ? 151.942 144.824 171.552 1.00 125.52 296 ARG A C 1
ATOM 1825 O O . ARG A 1 272 ? 150.828 145.323 171.357 1.00 125.52 296 ARG A O 1
ATOM 1827 N N . LYS A 1 273 ? 152.739 144.460 170.547 1.00 120.65 297 LYS A N 1
ATOM 1828 C CA . LYS A 1 273 ? 152.349 144.733 169.169 1.00 120.65 297 LYS A CA 1
ATOM 1829 C C . LYS A 1 273 ? 151.034 144.046 168.827 1.00 120.65 297 LYS A C 1
ATOM 1830 O O . LYS A 1 273 ? 150.083 144.691 168.370 1.00 120.65 297 LYS A O 1
ATOM 1832 N N . VAL A 1 274 ? 150.955 142.735 169.060 1.00 115.31 298 VAL A N 1
ATOM 1833 C CA . VAL A 1 274 ? 149.748 141.997 168.704 1.00 115.31 298 VAL A CA 1
ATOM 1834 C C . VAL A 1 274 ? 148.569 142.464 169.544 1.00 115.31 298 VAL A C 1
ATOM 1835 O O . VAL A 1 274 ? 147.459 142.648 169.031 1.00 115.31 298 VAL A O 1
ATOM 1839 N N . LEU A 1 275 ? 148.782 142.653 170.846 1.00 119.69 299 LEU A N 1
ATOM 1840 C CA . LEU A 1 275 ? 147.680 143.040 171.720 1.00 119.69 299 LEU A CA 1
ATOM 1841 C C . LEU A 1 275 ? 147.088 144.375 171.289 1.00 119.69 299 LEU A C 1
ATOM 1842 O O . LEU A 1 275 ? 145.863 144.522 171.187 1.00 119.69 299 LEU A O 1
ATOM 1844 N N . LEU A 1 276 ? 147.944 145.364 171.027 1.00 119.43 300 LEU A N 1
ATOM 1845 C CA . LEU A 1 276 ? 147.441 146.663 170.599 1.00 119.43 300 LEU A CA 1
ATOM 1846 C C . LEU A 1 276 ? 146.794 146.579 169.224 1.00 119.43 300 LEU A C 1
ATOM 1847 O O . LEU A 1 276 ? 145.725 147.158 169.004 1.00 119.43 300 LEU A O 1
ATOM 1852 N N . SER A 1 277 ? 147.418 145.870 168.281 1.00 117.91 301 SER A N 1
ATOM 1853 C CA . SER A 1 277 ? 146.844 145.774 166.947 1.00 117.91 301 SER A CA 1
ATOM 1854 C C . SER A 1 277 ? 145.529 145.012 166.938 1.00 117.91 301 SER A C 1
ATOM 1855 O O . SER A 1 277 ? 144.753 145.162 165.989 1.00 117.91 301 SER A O 1
ATOM 1858 N N . MET A 1 278 ? 145.267 144.200 167.958 1.00 113.97 302 MET A N 1
ATOM 1859 C CA . MET A 1 278 ? 143.999 143.496 168.074 1.00 113.97 302 MET A CA 1
ATOM 1860 C C . MET A 1 278 ? 142.942 144.365 168.746 1.00 113.97 302 MET A C 1
ATOM 1861 O O . MET A 1 278 ? 141.812 144.473 168.256 1.00 113.97 302 MET A O 1
ATOM 1866 N N . TYR A 1 279 ? 143.301 145.001 169.861 1.00 115.74 303 TYR A N 1
ATOM 1867 C CA . TYR A 1 279 ? 142.351 145.864 170.552 1.00 115.74 303 TYR A CA 1
ATOM 1868 C C . TYR A 1 279 ? 141.920 147.021 169.661 1.00 115.74 303 TYR A C 1
ATOM 1869 O O . TYR A 1 279 ? 140.737 147.378 169.617 1.00 115.74 303 TYR A O 1
ATOM 1871 N N . LEU A 1 280 ? 142.870 147.625 168.943 1.00 121.38 304 LEU A N 1
ATOM 1872 C CA . LEU A 1 280 ? 142.545 148.773 168.105 1.00 121.38 304 LEU A CA 1
ATOM 1873 C C . LEU A 1 280 ? 141.585 148.385 166.991 1.00 121.38 304 LEU A C 1
ATOM 1874 O O . LEU A 1 280 ? 140.590 149.076 166.747 1.00 121.38 304 LEU A O 1
ATOM 1879 N N . THR A 1 281 ? 141.872 147.285 166.292 1.00 117.91 305 THR A N 1
ATOM 1880 C CA . THR A 1 281 ? 140.983 146.864 165.216 1.00 117.91 305 THR A CA 1
ATOM 1881 C C . THR A 1 281 ? 139.608 146.502 165.757 1.00 117.91 305 THR A C 1
ATOM 1882 O O . THR A 1 281 ? 138.586 146.863 165.159 1.00 117.91 305 THR A O 1
ATOM 1886 N N . GLY A 1 282 ? 139.555 145.805 166.894 1.00 120.19 306 GLY A N 1
ATOM 1887 C CA . GLY A 1 282 ? 138.263 145.488 167.475 1.00 120.19 306 GLY A CA 1
ATOM 1888 C C . GLY A 1 282 ? 137.463 146.735 167.797 1.00 120.19 306 GLY A C 1
ATOM 1889 O O . GLY A 1 282 ? 136.296 146.855 167.419 1.00 120.19 306 GLY A O 1
ATOM 1890 N N . LEU A 1 283 ? 138.096 147.699 168.468 1.00 118.59 307 LEU A N 1
ATOM 1891 C CA . LEU A 1 283 ? 137.392 148.920 168.840 1.00 118.59 307 LEU A CA 1
ATOM 1892 C C . LEU A 1 283 ? 136.941 149.695 167.608 1.00 118.59 307 LEU A C 1
ATOM 1893 O O . LEU A 1 283 ? 135.825 150.226 167.577 1.00 118.59 307 LEU A O 1
ATOM 1895 N N . LEU A 1 284 ? 137.790 149.766 166.582 1.00 121.37 308 LEU A N 1
ATOM 1896 C CA . LEU A 1 284 ? 137.495 150.609 165.432 1.00 121.37 308 LEU A CA 1
ATOM 1897 C C . LEU A 1 284 ? 136.448 150.005 164.509 1.00 121.37 308 LEU A C 1
ATOM 1898 O O . LEU A 1 284 ? 135.646 150.754 163.941 1.00 121.37 308 LEU A O 1
ATOM 1900 N N . TYR A 1 285 ? 136.430 148.681 164.336 1.00 116.34 309 TYR A N 1
ATOM 1901 C CA . TYR A 1 285 ? 135.534 148.069 163.366 1.00 116.34 309 TYR A CA 1
ATOM 1902 C C . TYR A 1 285 ? 134.346 147.352 163.987 1.00 116.34 309 TYR A C 1
ATOM 1903 O O . TYR A 1 285 ? 133.412 147.007 163.257 1.00 116.34 309 TYR A O 1
ATOM 1912 N N . GLY A 1 286 ? 134.349 147.118 165.297 1.00 119.28 310 GLY A N 1
ATOM 1913 C CA . GLY A 1 286 ? 133.163 146.620 165.960 1.00 119.28 310 GLY A CA 1
ATOM 1914 C C . GLY A 1 286 ? 132.266 147.766 166.371 1.00 119.28 310 GLY A C 1
ATOM 1915 O O . GLY A 1 286 ? 131.117 147.854 165.929 1.00 119.28 310 GLY A O 1
ATOM 1916 N N . GLY A 1 287 ? 132.796 148.659 167.207 1.00 120.06 311 GLY A N 1
ATOM 1917 C CA . GLY A 1 287 ? 132.123 149.893 167.562 1.00 120.06 311 GLY A CA 1
ATOM 1918 C C . GLY A 1 287 ? 130.633 149.747 167.774 1.00 120.06 311 GLY A C 1
ATOM 1919 O O . GLY A 1 287 ? 130.187 149.006 168.655 1.00 120.06 311 GLY A O 1
ATOM 1920 N N . SER A 1 288 ? 129.852 150.457 166.962 1.00 119.40 312 SER A N 1
ATOM 1921 C CA . SER A 1 288 ? 128.400 150.394 167.010 1.00 119.40 312 SER A CA 1
ATOM 1922 C C . SER A 1 288 ? 127.870 150.482 165.586 1.00 119.40 312 SER A C 1
ATOM 1923 O O . SER A 1 288 ? 128.616 150.344 164.613 1.00 119.40 312 SER A O 1
ATOM 1925 N N . GLU A 1 289 ? 126.562 150.715 165.467 1.00 119.21 313 GLU A N 1
ATOM 1926 C CA . GLU A 1 289 ? 125.951 150.813 164.147 1.00 119.21 313 GLU A CA 1
ATOM 1927 C C . GLU A 1 289 ? 126.565 151.936 163.324 1.00 119.21 313 GLU A C 1
ATOM 1928 O O . GLU A 1 289 ? 126.644 151.832 162.097 1.00 119.21 313 GLU A O 1
ATOM 1930 N N . GLU A 1 290 ? 127.030 153.001 163.979 1.00 123.70 314 GLU A N 1
ATOM 1931 C CA . GLU A 1 290 ? 127.475 154.186 163.251 1.00 123.70 314 GLU A CA 1
ATOM 1932 C C . GLU A 1 290 ? 128.593 153.851 162.270 1.00 123.70 314 GLU A C 1
ATOM 1933 O O . GLU A 1 290 ? 128.549 154.252 161.102 1.00 123.70 314 GLU A O 1
ATOM 1935 N N . ASN A 1 291 ? 129.606 153.115 162.726 1.00 124.19 315 ASN A N 1
ATOM 1936 C CA . ASN A 1 291 ? 130.743 152.786 161.873 1.00 124.19 315 ASN A CA 1
ATOM 1937 C C . ASN 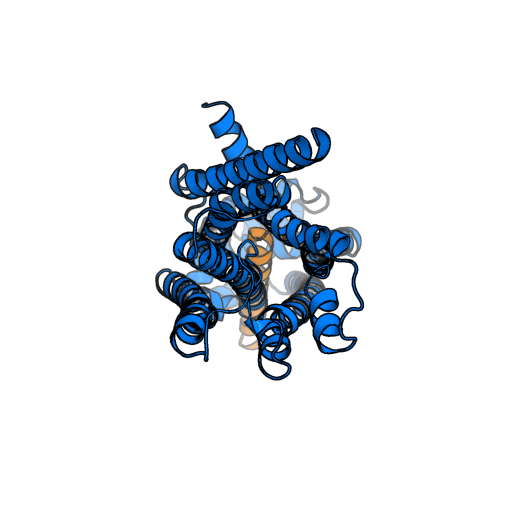A 1 291 ? 130.543 151.475 161.124 1.00 124.19 315 ASN A C 1
ATOM 1938 O O . ASN A 1 291 ? 130.939 151.360 159.958 1.00 124.19 315 ASN A O 1
ATOM 1940 N N . ARG A 1 292 ? 129.939 150.480 161.776 1.00 125.00 316 ARG A N 1
ATOM 1941 C CA . ARG A 1 292 ? 129.726 149.197 161.120 1.00 125.00 316 ARG A CA 1
ATOM 1942 C C . ARG A 1 292 ? 128.814 149.346 159.911 1.00 125.00 316 ARG A C 1
ATOM 1943 O O . ARG A 1 292 ? 129.066 148.749 158.857 1.00 125.00 316 ARG A O 1
ATOM 1945 N N . LYS A 1 293 ? 127.746 150.137 160.043 1.00 123.35 317 LYS A N 1
ATOM 1946 C CA . LYS A 1 293 ? 126.835 150.341 158.924 1.00 123.35 317 LYS A CA 1
ATOM 1947 C C . LYS A 1 293 ? 127.546 151.012 157.758 1.00 123.35 317 LYS A C 1
ATOM 1948 O O . LYS A 1 293 ? 127.376 150.609 156.602 1.00 123.35 317 LYS A O 1
ATOM 1950 N N . ARG A 1 294 ? 128.353 152.034 158.041 1.00 125.55 318 ARG A N 1
ATOM 1951 C CA . ARG A 1 294 ? 129.090 152.704 156.977 1.00 125.55 318 ARG A CA 1
ATOM 1952 C C . ARG A 1 294 ? 130.041 151.736 156.287 1.00 125.55 318 ARG A C 1
ATOM 1953 O O . ARG A 1 294 ? 130.138 151.711 155.053 1.00 125.55 318 ARG A O 1
ATOM 1955 N N . ALA A 1 295 ? 130.752 150.922 157.070 1.00 122.93 319 ALA A N 1
ATOM 1956 C CA . ALA A 1 295 ? 131.698 149.981 156.480 1.00 122.93 319 ALA A CA 1
ATOM 1957 C C . ALA A 1 295 ? 130.989 148.967 155.592 1.00 122.93 319 ALA A C 1
ATOM 1958 O O . ALA A 1 295 ? 131.434 148.695 154.469 1.00 122.93 319 ALA A O 1
ATOM 1960 N N . ILE A 1 296 ? 129.881 148.398 156.072 1.00 119.51 320 ILE A N 1
ATOM 1961 C CA . ILE A 1 296 ? 129.188 147.389 155.278 1.00 119.51 320 ILE A CA 1
ATOM 1962 C C . ILE A 1 296 ? 128.604 148.020 154.024 1.00 119.51 320 ILE A C 1
ATOM 1963 O O . ILE A 1 296 ? 128.618 147.414 152.948 1.00 119.51 320 ILE A O 1
ATOM 1968 N N . GLU A 1 297 ? 128.070 149.238 154.138 1.00 119.96 321 GLU A N 1
ATOM 1969 C CA . GLU A 1 297 ? 127.528 149.907 152.963 1.00 119.96 321 GLU A CA 1
ATOM 1970 C C . GLU A 1 297 ? 128.617 150.168 151.931 1.00 119.96 321 GLU A C 1
ATOM 1971 O O . GLU A 1 297 ? 128.401 149.968 150.730 1.00 119.96 321 GLU A O 1
ATOM 1973 N N . LYS A 1 298 ? 129.793 150.612 152.376 1.00 118.17 322 LYS A N 1
ATOM 1974 C CA . LYS A 1 298 ? 130.889 150.855 151.443 1.00 118.17 322 LYS A CA 1
ATOM 1975 C C . LYS A 1 298 ? 131.314 149.563 150.758 1.00 118.17 322 LYS A C 1
ATOM 1976 O O . LYS A 1 298 ? 131.514 149.525 149.535 1.00 118.17 322 LYS A O 1
ATOM 1982 N N . ALA A 1 299 ? 131.452 148.485 151.533 1.00 114.90 323 ALA A N 1
ATOM 1983 C CA . ALA A 1 299 ? 131.834 147.208 150.941 1.00 114.90 323 ALA A CA 1
ATOM 1984 C C . ALA A 1 299 ? 130.800 146.750 149.925 1.00 114.90 323 ALA A C 1
ATOM 1985 O O . ALA A 1 299 ? 131.151 146.312 148.823 1.00 114.90 323 ALA A O 1
ATOM 1987 N N . ALA A 1 300 ? 129.518 146.846 150.277 1.00 113.45 324 ALA A N 1
ATOM 1988 C CA . ALA A 1 300 ? 128.467 146.409 149.369 1.00 113.45 324 ALA A CA 1
ATOM 1989 C C . ALA A 1 300 ? 128.462 147.244 148.100 1.00 113.45 324 ALA A C 1
ATOM 1990 O O . ALA A 1 300 ? 128.264 146.712 147.005 1.00 113.45 324 ALA A O 1
ATOM 1992 N N . ARG A 1 301 ? 128.668 148.555 148.223 1.00 117.46 325 ARG A N 1
ATOM 1993 C CA . ARG A 1 301 ? 128.677 149.408 147.040 1.00 117.46 325 ARG A CA 1
ATOM 1994 C C . ARG A 1 301 ? 129.836 149.051 146.119 1.00 117.46 325 ARG A C 1
ATOM 1995 O O . ARG A 1 301 ? 129.664 148.942 144.899 1.00 117.46 325 ARG A O 1
ATOM 2003 N N . THR A 1 302 ? 131.030 148.860 146.685 1.00 110.79 326 THR A N 1
ATOM 2004 C CA . THR A 1 302 ? 132.177 148.491 145.859 1.00 110.79 326 THR A CA 1
ATOM 2005 C C . THR A 1 302 ? 131.939 147.154 145.170 1.00 110.79 326 THR A C 1
ATOM 2006 O O . THR A 1 302 ? 132.192 146.999 143.967 1.00 110.79 326 THR A O 1
ATOM 2010 N N . LEU A 1 303 ? 131.446 146.173 145.927 1.00 108.75 327 LEU A N 1
ATOM 2011 C CA . LEU A 1 303 ? 131.167 144.857 145.369 1.00 108.75 327 LEU A CA 1
ATOM 2012 C C . LEU A 1 303 ? 130.149 144.949 144.241 1.00 108.75 327 LEU A C 1
ATOM 2013 O O . LEU A 1 303 ? 130.328 144.353 143.171 1.00 108.75 327 LEU A O 1
ATOM 2018 N N . SER A 1 304 ? 129.065 145.691 144.472 1.00 111.55 328 SER A N 1
ATOM 2019 C CA . SER A 1 304 ? 128.021 145.817 143.467 1.00 111.55 328 SER A CA 1
ATOM 2020 C C . SER A 1 304 ? 128.553 146.488 142.215 1.00 111.55 328 SER A C 1
ATOM 2021 O O . SER A 1 304 ? 128.252 146.056 141.101 1.00 111.55 328 SER A O 1
ATOM 2023 N N . ALA A 1 305 ? 129.348 147.545 142.369 1.00 112.10 329 ALA A N 1
ATOM 2024 C CA . ALA A 1 305 ? 129.922 148.188 141.195 1.00 112.10 329 ALA A CA 1
ATOM 2025 C C . ALA A 1 305 ? 130.761 147.198 140.400 1.00 112.10 329 ALA A C 1
ATOM 2026 O O . ALA A 1 305 ? 130.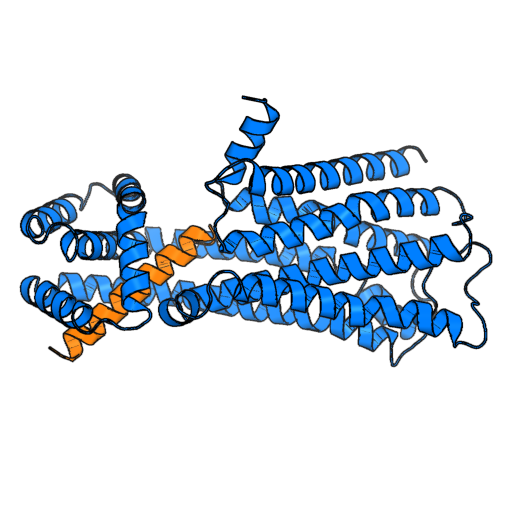538 146.997 139.197 1.00 112.10 329 ALA A O 1
ATOM 2028 N N . ILE A 1 306 ? 131.707 146.536 141.071 1.00 109.01 330 ILE A N 1
ATOM 2029 C CA . ILE A 1 306 ? 132.621 145.637 140.370 1.00 109.01 330 ILE A CA 1
ATOM 2030 C C . ILE A 1 306 ? 131.836 144.567 139.626 1.00 109.01 330 ILE A C 1
ATOM 2031 O O . ILE A 1 306 ? 132.065 144.312 138.438 1.00 109.01 330 ILE A O 1
ATOM 2036 N N . LEU A 1 307 ? 130.896 143.925 140.315 1.00 109.25 331 LEU A N 1
ATOM 2037 C CA . LEU A 1 307 ? 130.112 142.863 139.701 1.00 109.25 331 LEU A CA 1
ATOM 2038 C C . LEU A 1 307 ? 129.265 143.389 138.550 1.00 109.25 331 LEU A C 1
ATOM 2039 O O . LEU A 1 307 ? 129.448 142.978 137.398 1.00 109.25 331 LEU A O 1
ATOM 2044 N N . LEU A 1 308 ? 128.349 144.309 138.858 1.00 118.95 332 LEU A N 1
ATOM 2045 C CA . LEU A 1 308 ? 127.376 144.785 137.886 1.00 118.95 332 LEU A CA 1
ATOM 2046 C C . LEU A 1 308 ? 128.057 145.276 136.618 1.00 118.95 332 LEU A C 1
ATOM 2047 O O . LEU A 1 308 ? 127.563 145.044 135.511 1.00 118.95 332 LEU A O 1
ATOM 2052 N N . ALA A 1 309 ? 129.195 145.963 136.750 1.00 117.44 333 ALA A N 1
ATOM 2053 C CA . ALA A 1 309 ? 129.861 146.473 135.556 1.00 117.44 333 ALA A CA 1
ATOM 2054 C C . ALA A 1 309 ? 130.137 145.343 134.571 1.00 117.44 333 ALA A C 1
ATOM 2055 O O . ALA A 1 309 ? 129.701 145.388 133.413 1.00 117.44 333 ALA A O 1
ATOM 2057 N N . PHE A 1 310 ? 130.821 144.295 135.033 1.00 114.25 334 PHE A N 1
ATOM 2058 C CA . PHE A 1 310 ? 131.154 143.179 134.157 1.00 114.25 334 PHE A CA 1
ATOM 2059 C C . PHE A 1 310 ? 129.893 142.459 133.694 1.00 114.25 334 PHE A C 1
ATOM 2060 O O . PHE A 1 310 ? 129.748 142.117 132.513 1.00 114.25 334 PHE A O 1
ATOM 2068 N N . ILE A 1 311 ? 128.964 142.217 134.623 1.00 115.13 335 ILE A N 1
ATOM 2069 C CA . ILE A 1 311 ? 127.763 141.453 134.308 1.00 115.13 335 ILE A CA 1
ATOM 2070 C C . ILE A 1 311 ? 126.905 142.126 133.254 1.00 115.13 335 ILE A C 1
ATOM 2071 O O . ILE A 1 311 ? 126.253 141.434 132.465 1.00 115.13 335 ILE A O 1
ATOM 2073 N N . LEU A 1 312 ? 126.890 143.455 133.217 1.00 120.67 336 LEU A N 1
ATOM 2074 C CA . LEU A 1 312 ? 126.097 144.202 132.254 1.00 120.67 336 LEU A CA 1
ATOM 2075 C C . LEU A 1 312 ? 126.857 144.501 130.972 1.00 120.67 336 LEU A C 1
ATOM 2076 O O . LEU A 1 312 ? 126.224 144.708 129.932 1.00 120.67 336 LEU A O 1
ATOM 2081 N N . THR A 1 313 ? 128.189 144.532 131.011 1.00 114.84 337 THR A N 1
ATOM 2082 C CA . THR A 1 313 ? 128.970 144.781 129.809 1.00 114.84 337 THR A CA 1
ATOM 2083 C C . THR A 1 313 ? 129.262 143.521 129.009 1.00 114.84 337 THR A C 1
ATOM 2084 O O . THR A 1 313 ? 129.555 143.625 127.813 1.00 114.84 337 THR A O 1
ATOM 2088 N N . TRP A 1 314 ? 129.197 142.339 129.622 1.00 117.80 338 TRP A N 1
ATOM 2089 C CA . TRP A 1 314 ? 129.566 141.104 128.939 1.00 117.80 338 TRP A CA 1
ATOM 2090 C C . TRP A 1 314 ? 128.354 140.278 128.535 1.00 117.80 338 TRP A C 1
ATOM 2091 O O . TRP A 1 314 ? 128.506 139.125 128.122 1.00 117.80 338 TRP A O 1
ATOM 2102 N N . THR A 1 315 ? 127.168 140.874 128.608 1.00 119.99 339 THR A N 1
ATOM 2103 C CA . THR A 1 315 ? 125.937 140.176 128.245 1.00 119.99 339 THR A CA 1
ATOM 2104 C C . THR A 1 315 ? 125.404 140.569 126.865 1.00 119.99 339 THR A C 1
ATOM 2105 O O . THR A 1 315 ? 124.457 139.960 126.368 1.00 119.99 339 THR A O 1
ATOM 2107 N N . PRO A 1 316 ? 126.012 141.591 126.243 1.00 126.59 340 PRO A N 1
ATOM 2108 C CA . PRO A 1 316 ? 125.581 142.054 124.917 1.00 126.59 340 PRO A CA 1
ATOM 2109 C C . PRO A 1 316 ? 125.958 141.069 123.813 1.00 126.59 340 PRO A C 1
ATOM 2110 O O . PRO A 1 316 ? 125.584 141.253 122.655 1.00 126.59 340 PRO A O 1
ATOM 2112 N N . TYR A 1 317 ? 126.695 140.030 124.187 1.00 125.71 341 TYR A N 1
ATOM 2113 C CA . TYR A 1 317 ? 127.144 138.996 123.261 1.00 125.71 341 TYR A CA 1
ATOM 2114 C C . TYR A 1 317 ? 126.647 137.595 123.655 1.00 125.71 341 TYR A C 1
ATOM 2115 O O . TYR A 1 317 ? 126.176 136.841 122.804 1.00 125.71 341 TYR A O 1
ATOM 2124 N N . ASN A 1 318 ? 126.751 137.253 124.939 1.00 126.58 342 ASN A N 1
ATOM 2125 C CA . ASN A 1 318 ? 126.326 135.942 125.437 1.00 126.58 342 ASN A CA 1
ATOM 2126 C C . ASN A 1 318 ? 124.877 135.583 125.105 1.00 126.58 342 ASN A C 1
ATOM 2127 O O . ASN A 1 318 ? 124.602 134.508 124.578 1.00 126.58 342 ASN A O 1
ATOM 2132 N N . ILE A 1 319 ? 123.949 136.472 125.439 1.00 128.24 343 ILE A N 1
ATOM 2133 C CA . ILE A 1 319 ? 122.537 136.234 125.152 1.00 128.24 343 ILE A CA 1
ATOM 2134 C C . ILE A 1 319 ? 122.242 136.303 123.664 1.00 128.24 343 ILE A C 1
ATOM 2135 O O . ILE A 1 319 ? 121.471 135.474 123.159 1.00 128.24 343 ILE A O 1
ATOM 2140 N N . MET A 1 320 ? 122.838 137.257 122.944 1.00 131.78 344 MET A N 1
ATOM 2141 C CA . MET A 1 320 ? 122.621 137.386 121.512 1.00 131.78 344 MET A CA 1
ATOM 2142 C C . MET A 1 320 ? 123.153 136.203 120.716 1.00 131.78 344 MET A C 1
ATOM 2143 O O . MET A 1 320 ? 122.648 135.940 119.620 1.00 131.78 344 MET A O 1
ATOM 2148 N N . VAL A 1 321 ? 124.154 135.489 121.232 1.00 130.33 345 VAL A N 1
ATOM 2149 C CA . VAL A 1 321 ? 124.637 134.288 120.561 1.00 130.33 345 VAL A CA 1
ATOM 2150 C C . VAL A 1 321 ? 123.920 133.040 121.055 1.00 130.33 345 VAL A C 1
ATOM 2151 O O . VAL A 1 321 ? 123.838 132.051 120.314 1.00 130.33 345 VAL A O 1
ATOM 2155 N N . LEU A 1 322 ? 123.398 133.052 122.281 1.00 133.35 346 LEU A N 1
ATOM 2156 C CA . LEU A 1 322 ? 122.499 131.997 122.722 1.00 133.35 346 LEU A CA 1
ATOM 2157 C C . LEU A 1 322 ? 121.221 131.948 121.903 1.00 133.35 346 LEU A C 1
ATOM 2158 O O . LEU A 1 322 ? 120.764 130.855 121.554 1.00 133.35 346 LEU A O 1
ATOM 2160 N N . VAL A 1 323 ? 120.635 133.103 121.582 1.00 133.65 347 VAL A N 1
ATOM 2161 C CA . VAL A 1 323 ? 119.460 133.104 120.712 1.00 133.65 347 VAL A CA 1
ATOM 2162 C C . VAL A 1 323 ? 119.854 132.692 119.299 1.00 133.65 347 VAL A C 1
ATOM 2163 O O . VAL A 1 323 ? 119.070 132.065 118.577 1.00 133.65 347 VAL A O 1
ATOM 2167 N N . SER A 1 324 ? 121.077 133.031 118.889 1.00 133.40 348 SER A N 1
ATOM 2168 C CA . SER A 1 324 ? 121.513 132.873 117.506 1.00 133.40 348 SER A CA 1
ATOM 2169 C C . SER A 1 324 ? 121.233 131.469 116.990 1.00 133.40 348 SER A C 1
ATOM 2170 O O . SER A 1 324 ? 120.711 131.304 115.883 1.00 133.40 348 SER A O 1
ATOM 2172 N N . THR A 1 325 ? 121.571 130.456 117.779 1.00 139.61 349 THR A N 1
ATOM 2173 C CA . THR A 1 325 ? 121.295 129.067 117.441 1.00 139.61 349 THR A CA 1
ATOM 2174 C C . THR A 1 325 ? 119.969 128.626 118.051 1.00 139.61 349 THR A C 1
ATOM 2175 O O . THR A 1 325 ? 119.744 127.443 118.317 1.00 139.61 349 THR A O 1
ATOM 2179 N N . PHE A 1 326 ? 119.073 129.588 118.276 1.00 143.43 350 PHE A N 1
ATOM 2180 C CA . PHE A 1 326 ? 117.769 129.311 118.862 1.00 143.43 350 PHE A CA 1
ATOM 2181 C C . PHE A 1 326 ? 116.652 129.886 117.999 1.00 143.43 350 PHE A C 1
ATOM 2182 O O . PHE A 1 326 ? 115.555 129.321 117.939 1.00 143.43 350 PHE A O 1
ATOM 2184 N N . CYS A 1 327 ? 116.920 131.011 117.330 1.00 145.38 351 CYS A N 1
ATOM 2185 C CA . CYS A 1 327 ? 115.920 131.697 116.519 1.00 145.38 351 CYS A CA 1
ATOM 2186 C C . CYS A 1 327 ? 116.410 131.965 115.100 1.00 145.38 351 CYS A C 1
ATOM 2187 O O . CYS A 1 327 ? 115.921 132.891 114.446 1.00 145.38 351 CYS A O 1
ATOM 2189 N N . LYS A 1 328 ? 117.365 131.175 114.609 1.00 147.66 352 LYS A N 1
ATOM 2190 C CA . LYS A 1 328 ? 117.884 131.300 113.244 1.00 147.66 352 LYS A CA 1
ATOM 2191 C C . LYS A 1 328 ? 118.393 132.726 113.066 1.00 147.66 352 LYS A C 1
ATOM 2192 O O . LYS A 1 328 ? 119.225 133.167 113.878 1.00 147.66 352 LYS A O 1
ATOM 2194 N N . ASP A 1 329 ? 117.949 133.472 112.054 1.00 142.93 353 ASP A N 1
ATOM 2195 C CA . ASP A 1 329 ? 118.382 134.854 111.849 1.00 142.93 353 ASP A CA 1
ATOM 2196 C C . ASP A 1 329 ? 117.398 135.766 112.569 1.00 142.93 353 ASP A C 1
ATOM 2197 O O . ASP A 1 329 ? 116.461 136.302 111.976 1.00 142.93 353 ASP A O 1
ATOM 2199 N N . CYS A 1 330 ? 117.617 135.945 113.870 1.00 138.85 354 CYS A N 1
ATOM 2200 C CA . CYS A 1 330 ? 116.746 136.755 114.713 1.00 138.85 354 CYS A CA 1
ATOM 2201 C C . CYS A 1 330 ? 117.332 138.121 115.034 1.00 138.85 354 CYS A C 1
ATOM 2202 O O . CYS A 1 330 ? 116.588 139.039 115.393 1.00 138.85 354 CYS A O 1
ATOM 2204 N N . VAL A 1 331 ? 118.645 138.280 114.911 1.00 134.37 355 VAL A N 1
ATOM 2205 C CA . VAL A 1 331 ? 119.317 139.520 115.292 1.00 134.37 355 VAL A CA 1
ATOM 2206 C C . VAL A 1 331 ? 119.676 140.311 114.040 1.00 134.37 355 VAL A C 1
ATOM 2207 O O . VAL A 1 331 ? 119.910 139.719 112.976 1.00 134.37 355 VAL A O 1
ATOM 2211 N N . PRO A 1 332 ? 119.729 141.639 114.114 1.00 129.86 356 PRO A N 1
ATOM 2212 C CA . PRO A 1 332 ? 120.235 142.413 112.975 1.00 129.86 356 PRO A CA 1
ATOM 2213 C C . PRO A 1 332 ? 121.753 142.460 112.972 1.00 129.86 356 PRO A C 1
ATOM 2214 O O . PRO A 1 332 ? 122.370 142.741 114.005 1.00 129.86 356 PRO A O 1
ATOM 2216 N N . GLU A 1 333 ? 122.364 142.190 111.819 1.00 132.32 357 GLU A N 1
ATOM 2217 C CA . GLU A 1 333 ? 123.818 142.145 111.718 1.00 132.32 357 GLU A CA 1
ATOM 2218 C C . GLU A 1 333 ? 124.433 143.450 112.206 1.00 132.32 357 GLU A C 1
ATOM 2219 O O . GLU A 1 333 ? 125.545 143.458 112.744 1.00 132.32 357 GLU A O 1
ATOM 2221 N N . THR A 1 334 ? 123.717 144.558 112.024 1.00 127.20 358 THR A N 1
ATOM 2222 C CA . THR A 1 334 ? 124.196 145.843 112.512 1.00 127.20 358 THR A CA 1
ATOM 2223 C C . THR A 1 334 ? 124.344 145.871 114.027 1.00 127.20 358 THR A C 1
ATOM 2224 O O . THR A 1 334 ? 125.169 146.633 114.541 1.00 127.20 358 THR A O 1
ATOM 2228 N N . LEU A 1 335 ? 123.573 145.060 114.749 1.00 121.12 359 LEU A N 1
ATOM 2229 C CA . LEU A 1 335 ? 123.616 145.062 116.206 1.00 121.12 359 LEU A CA 1
ATOM 2230 C C . LEU A 1 335 ? 124.760 144.232 116.767 1.00 121.12 359 LEU A C 1
ATOM 2231 O O . LEU A 1 335 ? 125.338 144.604 117.794 1.00 121.12 359 LEU A O 1
ATOM 2233 N N . TRP A 1 336 ? 125.067 143.120 116.104 1.00 120.68 360 TRP A N 1
ATOM 2234 C CA . TRP A 1 336 ? 126.133 142.210 116.518 1.00 120.68 360 TRP A CA 1
ATOM 2235 C C . TRP A 1 336 ? 127.433 142.946 116.841 1.00 120.68 360 TRP A C 1
ATOM 2236 O O . TRP A 1 336 ? 128.091 142.663 117.842 1.00 120.68 360 TRP A O 1
ATOM 2247 N N . GLU A 1 337 ? 127.790 143.890 115.979 1.00 119.49 361 GLU A N 1
ATOM 2248 C CA . GLU A 1 337 ? 128.998 144.684 116.139 1.00 119.49 361 GLU A CA 1
ATOM 2249 C C . GLU A 1 337 ? 128.952 145.559 117.381 1.00 119.49 361 GLU A C 1
ATOM 2250 O O . GLU A 1 337 ? 130.010 145.988 117.855 1.00 119.49 361 GLU A O 1
ATOM 2252 N N . LEU A 1 338 ? 127.765 145.834 117.919 1.00 118.71 362 LEU A N 1
ATOM 2253 C CA . LEU A 1 338 ? 127.671 146.608 119.148 1.00 118.71 362 LEU A CA 1
ATOM 2254 C C . LEU A 1 338 ? 128.082 145.784 120.361 1.00 118.71 362 LEU A C 1
ATOM 2255 O O . LEU A 1 338 ? 128.866 146.255 121.190 1.00 118.71 362 LEU A O 1
ATOM 2260 N N . GLY A 1 339 ? 127.588 144.550 120.478 1.00 117.02 363 GLY A N 1
ATOM 2261 C CA . GLY A 1 339 ? 128.040 143.691 121.560 1.00 117.02 363 GLY A CA 1
ATOM 2262 C C . GLY A 1 339 ? 129.509 143.336 121.432 1.00 117.02 363 GLY A C 1
ATOM 2263 O O . GLY A 1 339 ? 130.231 143.234 122.434 1.00 117.02 363 GLY A O 1
ATOM 2264 N N . TYR A 1 340 ? 129.966 143.192 120.192 1.00 115.75 364 TYR A N 1
ATOM 2265 C CA . TYR A 1 340 ? 131.364 142.885 119.932 1.00 115.75 364 TYR A CA 1
ATOM 2266 C C . TYR A 1 340 ? 132.223 143.997 120.521 1.00 115.75 364 TYR A C 1
ATOM 2267 O O . TYR A 1 340 ? 133.231 143.729 121.176 1.00 115.75 364 TYR A O 1
ATOM 2276 N N . TRP A 1 341 ? 131.800 145.237 120.314 1.00 112.27 365 TRP A N 1
ATOM 2277 C CA . TRP A 1 341 ? 132.529 146.382 120.832 1.00 112.27 365 TRP A CA 1
ATOM 2278 C C . TRP A 1 341 ? 132.359 146.502 122.346 1.00 112.27 365 TRP A C 1
ATOM 2279 O O . TRP A 1 341 ? 133.260 146.977 123.037 1.00 11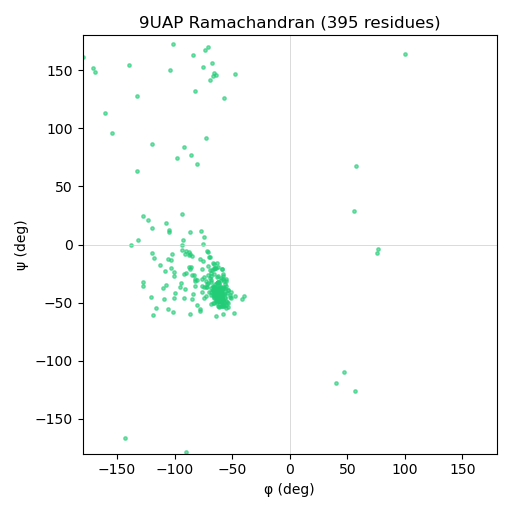2.27 365 TRP A O 1
ATOM 2290 N N . LEU A 1 342 ? 131.208 146.076 122.861 1.00 115.54 366 LEU A N 1
ATOM 2291 C CA . LEU A 1 342 ? 130.961 146.164 124.296 1.00 115.54 366 LEU A CA 1
ATOM 2292 C C . LEU A 1 342 ? 131.895 145.253 125.081 1.00 115.54 366 LEU A C 1
ATOM 2293 O O . LEU A 1 342 ? 132.322 145.603 126.188 1.00 115.54 366 LEU A O 1
ATOM 2298 N N . CYS A 1 343 ? 132.212 144.078 124.538 1.00 112.25 367 CYS A N 1
ATOM 2299 C CA . CYS A 1 343 ? 133.142 143.190 125.235 1.00 112.25 367 CYS A CA 1
ATOM 2300 C C . CYS A 1 343 ? 134.505 143.858 125.417 1.00 112.25 367 CYS A C 1
ATOM 2301 O O . CYS A 1 343 ? 135.078 143.863 126.517 1.00 112.25 367 CYS A O 1
ATOM 2303 N N . TYR A 1 344 ? 134.995 144.470 124.343 1.00 112.36 368 TYR A N 1
ATOM 2304 C CA . TYR A 1 344 ? 136.265 145.182 124.380 1.00 112.36 368 TYR A CA 1
ATOM 2305 C C . TYR A 1 344 ? 136.154 146.329 125.381 1.00 112.36 368 TYR A C 1
ATOM 2306 O O . TYR A 1 344 ? 137.086 146.601 126.137 1.00 112.36 368 TYR A O 1
ATOM 2315 N N . VAL A 1 345 ? 135.003 146.998 125.378 1.00 113.41 369 VAL A N 1
ATOM 2316 C CA . VAL A 1 345 ? 134.753 148.099 126.302 1.00 113.41 369 VAL A CA 1
ATOM 2317 C C . VAL A 1 345 ? 134.949 147.621 127.729 1.00 113.41 369 VAL A C 1
ATOM 2318 O O . VAL A 1 345 ? 135.594 148.290 128.547 1.00 113.41 369 VAL A O 1
ATOM 2322 N N . ASN A 1 346 ? 134.396 146.452 128.050 1.00 113.74 370 ASN A N 1
ATOM 2323 C CA . ASN A 1 346 ? 134.679 145.848 129.346 1.00 113.74 370 ASN A CA 1
ATOM 2324 C C . ASN A 1 346 ? 136.173 145.716 129.558 1.00 113.74 370 ASN A C 1
ATOM 2325 O O . ASN A 1 346 ? 136.699 146.102 130.607 1.00 113.74 370 ASN A O 1
ATOM 2330 N N . SER A 1 347 ? 136.871 145.164 128.566 1.00 110.55 371 SER A N 1
ATOM 2331 C CA . SER A 1 347 ? 138.304 144.942 128.729 1.00 110.55 371 SER A CA 1
ATOM 2332 C C . SER A 1 347 ? 139.032 146.253 129.003 1.00 110.55 371 SER A C 1
ATOM 2333 O O . SER A 1 347 ? 140.140 146.253 129.551 1.00 110.55 371 SER A O 1
ATOM 2336 N N . THR A 1 348 ? 138.423 147.380 128.632 1.00 110.81 372 THR A N 1
ATOM 2337 C CA . THR A 1 348 ? 139.043 148.677 128.888 1.00 110.81 372 THR A CA 1
ATOM 2338 C C . THR A 1 348 ? 138.822 149.126 130.329 1.00 110.81 372 THR A C 1
ATOM 2339 O O . THR A 1 348 ? 139.775 149.472 131.037 1.00 110.81 372 THR A O 1
ATOM 2341 N N . ILE A 1 349 ? 137.566 149.130 130.782 1.00 113.75 373 ILE A N 1
ATOM 2342 C CA . ILE A 1 349 ? 137.257 149.628 132.121 1.00 113.75 373 ILE A CA 1
ATOM 2343 C C . ILE A 1 349 ? 137.926 148.777 133.191 1.00 113.75 373 ILE A C 1
ATOM 2344 O O . ILE A 1 349 ? 138.225 149.267 134.288 1.00 113.75 373 ILE A O 1
ATOM 2349 N N . ASN A 1 350 ? 138.169 147.500 132.898 1.00 110.93 374 ASN A N 1
ATOM 2350 C CA . ASN A 1 350 ? 138.607 146.542 133.913 1.00 110.93 374 ASN A CA 1
ATOM 2351 C C . ASN A 1 350 ? 139.841 146.985 134.689 1.00 110.93 374 ASN A C 1
ATOM 2352 O O . ASN A 1 350 ? 139.812 146.925 135.926 1.00 110.93 374 ASN A O 1
ATOM 2357 N N . PRO A 1 351 ? 140.936 147.413 134.057 1.00 110.87 375 PRO A N 1
ATOM 2358 C CA . PRO A 1 351 ? 142.066 147.902 134.861 1.00 110.87 375 PRO A CA 1
ATOM 2359 C C . PRO A 1 351 ? 141.692 149.074 135.744 1.00 110.87 375 PRO A C 1
ATOM 2360 O O . PRO A 1 351 ? 142.144 149.151 136.892 1.00 110.87 375 PRO A O 1
ATOM 2362 N N . MET A 1 352 ? 140.853 149.981 135.244 1.00 115.01 376 MET A N 1
ATOM 2363 C CA . MET A 1 352 ? 140.466 151.141 136.038 1.00 115.01 376 MET A CA 1
ATOM 2364 C C . MET A 1 352 ? 139.681 150.726 137.273 1.00 115.01 376 MET A C 1
ATOM 2365 O O . MET A 1 352 ? 139.883 151.277 138.361 1.00 115.01 376 MET A O 1
ATOM 2367 N N . CYS A 1 353 ? 138.781 149.757 137.126 1.00 114.35 377 CYS A N 1
ATOM 2368 C CA . CYS A 1 353 ? 137.919 149.361 138.230 1.00 114.35 377 CYS A CA 1
ATOM 2369 C C . CYS A 1 353 ? 138.539 148.304 139.134 1.00 114.35 377 CYS A C 1
ATOM 2370 O O . CYS A 1 353 ? 137.962 148.005 140.184 1.00 114.35 377 CYS A O 1
ATOM 2373 N N . TYR A 1 354 ? 139.686 147.731 138.765 1.00 110.04 378 TYR A N 1
ATOM 2374 C CA . TYR A 1 354 ? 140.343 146.759 139.634 1.00 110.04 378 TYR A CA 1
ATOM 2375 C C . TYR A 1 354 ? 141.639 147.256 140.261 1.00 110.04 378 TYR A C 1
ATOM 2376 O O . TYR A 1 354 ? 141.905 146.933 141.422 1.00 110.04 378 TYR A O 1
ATOM 2385 N N . ALA A 1 355 ? 142.455 148.024 139.540 1.00 112.22 379 ALA A N 1
ATOM 2386 C CA . ALA A 1 355 ? 143.788 148.391 140.008 1.00 112.22 379 ALA A CA 1
ATOM 2387 C C . ALA A 1 355 ? 143.812 149.705 140.780 1.00 112.22 379 ALA A C 1
ATOM 2388 O O . ALA A 1 355 ? 144.428 149.783 141.845 1.00 112.22 379 ALA A O 1
ATOM 2390 N N . LEU A 1 356 ? 143.155 150.744 140.261 1.00 117.75 380 LEU A N 1
ATOM 2391 C CA . LEU A 1 356 ? 143.200 152.046 140.920 1.00 117.75 380 LEU A CA 1
ATOM 2392 C C . LEU A 1 356 ? 142.609 151.983 142.322 1.00 117.75 380 LEU A C 1
ATOM 2393 O O . LEU A 1 356 ? 143.068 152.690 143.226 1.00 117.75 380 LEU A O 1
ATOM 2398 N N . CYS A 1 357 ? 141.592 151.144 142.525 1.00 113.52 381 CYS A N 1
ATOM 2399 C CA . CYS A 1 357 ? 140.919 151.100 143.818 1.00 113.52 381 CYS A CA 1
ATOM 2400 C C . CYS A 1 357 ? 141.897 150.833 144.952 1.00 113.52 381 CYS A C 1
ATOM 2401 O O . CYS A 1 357 ? 141.677 151.286 146.080 1.00 113.52 381 CYS A O 1
ATOM 2404 N N . ASN A 1 358 ? 142.982 150.108 144.676 1.00 117.49 382 ASN A N 1
ATOM 2405 C CA . ASN A 1 358 ? 143.937 149.785 145.730 1.00 117.49 382 ASN A CA 1
ATOM 2406 C C . ASN A 1 358 ? 144.486 151.043 146.390 1.00 117.49 382 ASN A C 1
ATOM 2407 O O . ASN A 1 358 ? 144.847 151.017 147.572 1.00 117.49 382 ASN A O 1
ATOM 2412 N N . LYS A 1 359 ? 144.559 152.145 145.650 1.00 119.63 383 LYS A N 1
ATOM 2413 C CA . LYS A 1 359 ? 144.968 153.472 146.091 1.00 119.63 383 LYS A CA 1
ATOM 2414 C C . LYS A 1 359 ? 146.479 153.592 146.267 1.00 119.63 383 LYS A C 1
ATOM 2415 O O . LYS A 1 359 ? 146.962 154.699 146.505 1.00 119.63 383 LYS A O 1
ATOM 2417 N N . ALA A 1 360 ? 147.247 152.505 146.164 1.00 119.46 384 ALA A N 1
ATOM 2418 C CA . ALA A 1 360 ? 148.695 152.645 146.069 1.00 119.46 384 ALA A CA 1
ATOM 2419 C C . ALA A 1 360 ? 149.117 152.946 144.640 1.00 119.46 384 ALA A C 1
ATOM 2420 O O . ALA A 1 360 ? 150.117 153.639 144.423 1.00 119.46 384 ALA A O 1
ATOM 2422 N N . PHE A 1 361 ? 148.372 152.430 143.662 1.00 118.02 385 PHE A N 1
ATOM 2423 C CA . PHE A 1 361 ? 148.560 152.842 142.279 1.00 118.02 385 PHE A CA 1
ATOM 2424 C C . PHE A 1 361 ? 147.961 154.213 142.016 1.00 118.02 385 PHE A C 1
ATOM 2425 O O . PHE A 1 361 ? 148.468 154.947 141.164 1.00 118.02 385 PHE A O 1
ATOM 2433 N N . ARG A 1 362 ? 146.907 154.582 142.747 1.00 121.08 386 ARG A N 1
ATOM 2434 C CA . ARG A 1 362 ? 146.213 155.835 142.470 1.00 121.08 386 ARG A CA 1
ATOM 2435 C C . ARG A 1 362 ? 147.186 157.003 142.408 1.00 121.08 386 ARG A C 1
ATOM 2436 O O . ARG A 1 362 ? 147.062 157.880 141.546 1.00 121.08 386 ARG A O 1
ATOM 2438 N N . ASP A 1 363 ? 148.166 157.030 143.308 1.00 125.90 387 ASP A N 1
ATOM 2439 C CA . ASP A 1 363 ? 149.158 158.097 143.319 1.00 125.90 387 ASP A CA 1
ATOM 2440 C C . ASP A 1 363 ? 150.421 157.732 142.554 1.00 125.90 387 ASP A C 1
ATOM 2441 O O . ASP A 1 363 ? 151.052 158.615 141.961 1.00 125.90 387 ASP A O 1
ATOM 2446 N N . THR A 1 364 ? 150.809 156.456 142.558 1.00 127.01 388 THR A N 1
ATOM 2447 C CA . THR A 1 364 ? 152.038 156.054 141.882 1.00 127.01 388 THR A CA 1
ATOM 2448 C C . THR A 1 364 ? 151.933 156.265 140.377 1.00 127.01 388 THR A C 1
ATOM 2449 O O . THR A 1 364 ? 152.876 156.748 139.740 1.00 127.01 388 THR A O 1
ATOM 2453 N N . PHE A 1 365 ? 150.793 155.902 139.787 1.00 131.26 389 PHE A N 1
ATOM 2454 C CA . PHE A 1 365 ? 150.608 156.097 138.355 1.00 131.26 389 PHE A CA 1
ATOM 2455 C C . PHE A 1 365 ? 150.656 157.575 137.997 1.00 131.26 389 PHE A C 1
ATOM 2456 O O . PHE A 1 365 ? 151.270 157.958 136.997 1.00 131.26 389 PHE A O 1
ATOM 2458 N N . ARG A 1 366 ? 150.012 158.422 138.803 1.00 139.74 390 ARG A N 1
ATOM 2459 C CA . ARG A 1 366 ? 150.046 159.856 138.538 1.00 139.74 390 ARG A CA 1
ATOM 2460 C C . ARG A 1 366 ? 151.465 160.401 138.644 1.00 139.74 390 ARG A C 1
ATOM 2461 O O . ARG A 1 366 ? 151.896 161.201 137.805 1.00 139.74 390 ARG A O 1
ATOM 2463 N N . LEU A 1 367 ? 152.208 159.977 139.669 1.00 140.17 391 LEU A N 1
ATOM 2464 C CA . LEU A 1 367 ? 153.581 160.444 139.823 1.00 140.17 391 LEU A CA 1
ATOM 2465 C C . LEU A 1 367 ? 154.440 160.010 138.644 1.00 140.17 391 LEU A C 1
ATOM 2466 O O . LEU A 1 367 ? 155.261 160.786 138.142 1.00 140.17 391 LEU A O 1
ATOM 2468 N N . LEU A 1 368 ? 154.266 158.768 138.190 1.00 141.07 392 LEU A N 1
ATOM 2469 C CA . LEU A 1 368 ? 155.005 158.300 137.023 1.00 141.07 392 LEU A CA 1
ATOM 2470 C C . LEU A 1 368 ? 154.621 159.094 135.782 1.00 141.07 392 LEU A C 1
ATOM 2471 O O . LEU A 1 368 ? 155.477 159.417 134.950 1.00 141.07 392 LEU A O 1
ATOM 2476 N N . LEU A 1 369 ? 153.334 159.417 135.639 1.00 141.99 393 LEU A N 1
ATOM 2477 C CA . LEU A 1 369 ? 152.890 160.207 134.497 1.00 141.99 393 LEU A CA 1
ATOM 2478 C C . LEU A 1 369 ? 153.532 161.587 134.505 1.00 141.99 393 LEU A C 1
ATOM 2479 O O . LEU A 1 369 ? 153.960 162.089 133.460 1.00 141.99 393 LEU A O 1
ATOM 2484 N N . LEU A 1 370 ? 153.609 162.217 135.678 1.00 143.92 394 LEU A N 1
ATOM 2485 C CA . LEU A 1 370 ? 154.302 163.493 135.793 1.00 143.92 394 LEU A CA 1
ATOM 2486 C C . LEU A 1 370 ? 155.807 163.355 135.612 1.00 143.92 394 LEU A C 1
ATOM 2487 O O . LEU A 1 370 ? 156.495 164.375 135.494 1.00 143.92 394 LEU A O 1
ATOM 2492 N N . CYS A 1 371 ? 156.330 162.131 135.593 1.00 145.55 395 CYS A N 1
ATOM 2493 C CA . CYS A 1 371 ? 157.732 161.780 135.412 1.00 145.55 395 CYS A CA 1
ATOM 2494 C C . CYS A 1 371 ? 158.547 162.030 136.676 1.00 145.55 395 CYS A C 1
ATOM 2495 O O . CYS A 1 371 ? 159.736 161.707 136.693 1.00 145.55 395 CYS A O 1
ATOM 2498 N N . ARG A 1 372 ? 157.960 162.579 137.734 1.00 138.21 396 ARG A N 1
ATOM 2499 C CA . ARG A 1 372 ? 158.688 162.846 138.967 1.00 138.21 396 ARG A CA 1
ATOM 2500 C C . ARG A 1 372 ? 158.177 161.951 140.089 1.00 138.21 396 ARG A C 1
ATOM 2501 O O . ARG A 1 372 ? 157.290 161.124 139.880 1.00 138.21 396 ARG A O 1
ATOM 2503 N N . THR B 2 1 ? 143.610 129.812 180.006 1.00 125.00 333 THR B N 1
ATOM 2504 C CA . THR B 2 1 ? 142.732 128.609 180.062 1.00 125.00 333 THR B CA 1
ATOM 2505 C C . THR B 2 1 ? 142.298 128.209 178.655 1.00 125.00 333 THR B C 1
ATOM 2506 O O . THR B 2 1 ? 142.370 129.018 177.731 1.00 125.00 333 THR B O 1
ATOM 2510 N N . PRO B 2 2 ? 141.844 126.962 178.492 1.00 126.24 334 PRO B N 1
ATOM 2511 C CA . PRO B 2 2 ? 141.503 126.473 177.149 1.00 126.24 334 PRO B CA 1
ATOM 2512 C C . PRO B 2 2 ? 140.525 127.373 176.414 1.00 126.24 334 PRO B C 1
ATOM 2513 O O . PRO B 2 2 ? 140.788 127.790 175.283 1.00 126.24 334 PRO B O 1
ATOM 2517 N N . GLU B 2 3 ? 139.389 127.675 177.045 1.00 126.13 335 GLU B N 1
ATOM 2518 C CA . GLU B 2 3 ? 138.394 128.516 176.389 1.00 126.13 335 GLU B CA 1
ATOM 2519 C C . GLU B 2 3 ? 138.944 129.913 176.136 1.00 126.13 335 GLU B C 1
ATOM 2520 O O . GLU B 2 3 ? 138.682 130.514 175.086 1.00 126.13 335 GLU B O 1
ATOM 2526 N N . ASN B 2 4 ? 139.707 130.450 177.089 1.00 120.07 336 ASN B N 1
ATOM 2527 C CA . ASN B 2 4 ? 140.306 131.764 176.894 1.00 120.07 336 ASN B CA 1
ATOM 2528 C C . ASN B 2 4 ? 141.252 131.759 175.702 1.00 120.07 336 ASN B C 1
ATOM 2529 O O . ASN B 2 4 ? 141.240 132.686 174.883 1.00 120.07 336 ASN B O 1
ATOM 2534 N N . ILE B 2 5 ? 142.076 130.718 175.581 1.00 120.41 337 ILE B N 1
ATOM 2535 C CA . ILE B 2 5 ? 142.996 130.637 174.453 1.00 120.41 337 ILE B CA 1
ATOM 2536 C C . ILE B 2 5 ? 142.221 130.499 173.151 1.00 120.41 337 ILE B C 1
ATOM 2537 O O . ILE B 2 5 ? 142.606 131.061 172.119 1.00 120.41 337 ILE B O 1
ATOM 2542 N N . ARG B 2 6 ? 141.124 129.743 173.172 1.00 116.19 338 ARG B N 1
ATOM 2543 C CA . ARG B 2 6 ? 140.304 129.621 171.972 1.00 116.19 338 ARG B CA 1
ATOM 2544 C C . ARG B 2 6 ? 139.756 130.978 171.553 1.00 116.19 338 ARG B C 1
ATOM 2545 O O . ARG B 2 6 ? 139.773 131.329 170.367 1.00 116.19 338 ARG B O 1
ATOM 2547 N N . PHE B 2 7 ? 139.273 131.759 172.518 1.00 118.61 339 PHE B N 1
ATOM 2548 C CA . PHE B 2 7 ? 138.763 133.085 172.191 1.00 118.61 339 PHE B CA 1
ATOM 2549 C C . PHE B 2 7 ? 139.874 133.978 171.655 1.00 118.61 339 PHE B C 1
ATOM 2550 O O . PHE B 2 7 ? 139.655 134.768 170.731 1.00 118.61 339 PHE B O 1
ATOM 2558 N N . VAL B 2 8 ? 141.071 133.880 172.236 1.00 116.17 340 VAL B N 1
ATOM 2559 C CA . VAL B 2 8 ? 142.191 134.691 171.763 1.00 116.17 340 VAL B CA 1
ATOM 2560 C C . VAL B 2 8 ? 142.527 134.337 170.321 1.00 116.17 340 VAL B C 1
ATOM 2561 O O . VAL B 2 8 ? 142.798 135.216 169.492 1.00 116.17 340 VAL B O 1
ATOM 2565 N N . PHE B 2 9 ? 142.534 133.043 170.003 1.00 112.31 341 PHE B N 1
ATOM 2566 C CA . PHE B 2 9 ? 142.789 132.627 168.631 1.00 112.31 341 PHE B CA 1
ATOM 2567 C C . PHE B 2 9 ? 141.708 133.152 167.698 1.00 112.31 341 PHE B C 1
ATOM 2568 O O . PHE B 2 9 ? 141.999 133.595 166.582 1.00 112.31 341 PHE B O 1
ATOM 2576 N N . ALA B 2 10 ? 140.450 133.106 168.133 1.00 111.12 342 ALA B N 1
ATOM 2577 C CA . ALA B 2 10 ? 139.385 133.665 167.309 1.00 111.12 342 ALA B CA 1
ATOM 2578 C C . ALA B 2 10 ? 139.616 135.150 167.064 1.00 111.12 342 ALA B C 1
ATOM 2579 O O . ALA B 2 10 ? 139.421 135.644 165.947 1.00 111.12 342 ALA B O 1
ATOM 2581 N N . ALA B 2 11 ? 140.041 135.875 168.097 1.00 110.87 343 ALA B N 1
ATOM 2582 C CA . ALA B 2 11 ? 140.263 137.309 167.955 1.00 110.87 343 ALA B CA 1
ATOM 2583 C C . ALA B 2 11 ? 141.402 137.601 166.986 1.00 110.87 343 ALA B C 1
ATOM 2584 O O . ALA B 2 11 ? 141.306 138.521 166.165 1.00 110.87 343 ALA B O 1
ATOM 2586 N N . VAL B 2 12 ? 142.495 136.840 167.068 1.00 107.31 344 VAL B N 1
ATOM 2587 C CA . VAL B 2 12 ? 143.613 137.092 166.161 1.00 107.31 344 VAL B CA 1
ATOM 2588 C C . VAL B 2 12 ? 143.228 136.725 164.733 1.00 107.31 344 VAL B C 1
ATOM 2589 O O . VAL B 2 12 ? 143.615 137.408 163.775 1.00 107.31 344 VAL B O 1
ATOM 2593 N N . LYS B 2 13 ? 142.452 135.652 164.562 1.00 106.34 345 LYS B N 1
ATOM 2594 C CA . LYS B 2 13 ? 141.952 135.324 163.232 1.00 106.34 345 LYS B CA 1
ATOM 2595 C C . LYS B 2 13 ? 141.104 136.460 162.681 1.00 106.34 345 LYS B C 1
ATOM 2596 O O . LYS B 2 13 ? 141.223 136.821 161.506 1.00 106.34 345 LYS B O 1
ATOM 2602 N N . ASP B 2 14 ? 140.240 137.037 163.516 1.00 110.04 346 ASP B N 1
ATOM 2603 C CA . ASP B 2 14 ? 139.404 138.140 163.054 1.00 110.04 346 ASP B CA 1
ATOM 2604 C C . ASP B 2 14 ? 140.243 139.361 162.703 1.00 110.04 346 ASP B C 1
ATOM 2605 O O . ASP B 2 14 ? 139.940 140.078 161.743 1.00 110.04 346 ASP B O 1
ATOM 2610 N N . THR B 2 15 ? 141.290 139.629 163.483 1.00 111.18 347 THR B N 1
ATOM 2611 C CA . THR B 2 15 ? 142.176 140.739 163.152 1.00 111.18 347 THR B CA 1
ATOM 2612 C C . THR B 2 15 ? 142.836 140.521 161.797 1.00 111.18 347 THR B C 1
ATOM 2613 O O . THR B 2 15 ? 142.926 141.448 160.981 1.00 111.18 347 THR B O 1
ATOM 2617 N N . ILE B 2 16 ? 143.302 139.299 161.537 1.00 106.32 348 ILE B N 1
ATOM 2618 C CA . ILE B 2 16 ? 143.891 139.002 160.235 1.00 106.32 348 ILE B CA 1
ATOM 2619 C C . ILE B 2 16 ? 142.853 139.169 159.135 1.00 106.32 348 ILE B C 1
ATOM 2620 O O . ILE B 2 16 ? 143.164 139.630 158.033 1.00 106.32 348 ILE B O 1
ATOM 2625 N N . LEU B 2 17 ? 141.607 138.781 159.409 1.00 105.57 349 LEU B N 1
ATOM 2626 C CA . LEU B 2 17 ? 140.554 138.943 158.412 1.00 105.57 349 LEU B CA 1
ATOM 2627 C C . LEU B 2 17 ? 140.330 140.413 158.085 1.00 105.57 349 LEU B C 1
ATOM 2628 O O . LEU B 2 17 ? 140.175 140.784 156.915 1.00 105.57 349 LEU B O 1
ATOM 2633 N N . GLN B 2 18 ? 140.294 141.264 159.110 1.00 107.66 350 GLN B N 1
ATOM 2634 C CA . GLN B 2 18 ? 140.125 142.693 158.871 1.00 107.66 350 GLN B CA 1
ATOM 2635 C C . GLN B 2 18 ? 141.301 143.252 158.084 1.00 107.66 350 GLN B C 1
ATOM 2636 O O . GLN B 2 18 ? 141.121 144.076 157.180 1.00 107.66 350 GLN B O 1
ATOM 2642 N N . LEU B 2 19 ? 142.516 142.812 158.412 1.00 110.52 351 LEU B N 1
ATOM 2643 C CA . LEU B 2 19 ? 143.682 143.235 157.643 1.00 110.52 351 LEU B CA 1
ATOM 2644 C C . LEU B 2 19 ? 143.540 142.841 156.180 1.00 110.52 351 LEU B C 1
ATOM 2645 O O . LEU B 2 19 ? 143.807 143.642 155.277 1.00 110.52 351 LEU B O 1
ATOM 2650 N N . ASN B 2 20 ? 143.124 141.600 155.927 1.00 104.91 352 ASN B N 1
ATOM 2651 C CA . ASN B 2 20 ? 142.986 141.132 154.553 1.00 104.91 352 ASN B CA 1
ATOM 2652 C C . ASN B 2 20 ? 141.942 141.943 153.803 1.00 104.91 352 ASN B C 1
ATOM 2653 O O . ASN B 2 20 ? 142.148 142.310 152.641 1.00 104.91 352 ASN B O 1
ATOM 2658 N N . LEU B 2 21 ? 140.814 142.236 154.449 1.00 105.95 353 LEU B N 1
ATOM 2659 C CA . LEU B 2 21 ? 139.812 143.079 153.807 1.00 105.95 353 LEU B CA 1
ATOM 2660 C C . LEU B 2 21 ? 140.379 144.459 153.502 1.00 105.95 353 LEU B C 1
ATOM 2661 O O . LEU B 2 21 ? 140.111 145.028 152.438 1.00 105.95 353 LEU B O 1
ATOM 2666 N N . LYS B 2 22 ? 141.166 145.015 154.424 1.00 109.05 354 LYS B N 1
ATOM 2667 C CA . LYS B 2 22 ? 141.759 146.327 154.188 1.00 109.05 354 LYS B CA 1
ATOM 2668 C C . LYS B 2 22 ? 142.692 146.296 152.986 1.00 109.05 354 LYS B C 1
ATOM 2669 O O . LYS B 2 22 ? 142.693 147.217 152.162 1.00 109.0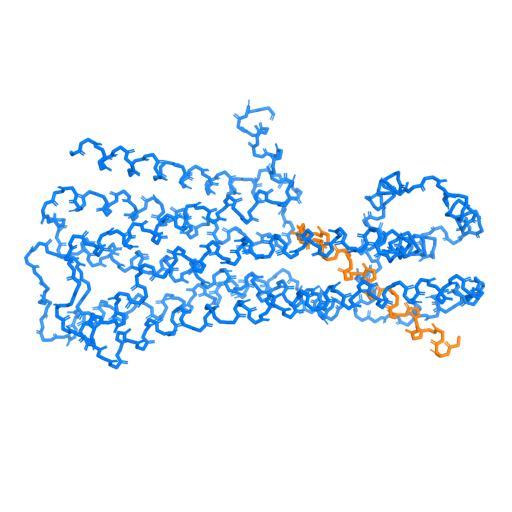5 354 LYS B O 1
ATOM 2675 N N . GLU B 2 23 ? 143.498 145.240 152.869 1.00 107.02 355 GLU B N 1
ATOM 2676 C CA . GLU B 2 23 ? 144.471 145.158 151.786 1.00 107.02 355 GLU B CA 1
ATOM 2677 C C . GLU B 2 23 ? 143.820 145.094 150.413 1.00 107.02 355 GLU B C 1
ATOM 2678 O O . GLU B 2 23 ? 144.489 145.386 149.417 1.00 107.02 355 GLU B O 1
ATOM 2684 N N . TYR B 2 24 ? 142.546 144.716 150.331 1.00 102.47 356 TYR B N 1
ATOM 2685 C CA . TYR B 2 24 ? 141.818 144.694 149.071 1.00 102.47 356 TYR B CA 1
ATOM 2686 C C . TYR B 2 24 ? 141.051 145.985 148.826 1.00 102.47 356 TYR B C 1
ATOM 2687 O O . TYR B 2 24 ? 140.461 146.150 147.755 1.00 102.47 356 TYR B O 1
ATOM 2696 N N . ASN B 2 25 ? 141.047 146.904 149.790 1.00 112.11 357 ASN B N 1
ATOM 2697 C CA . ASN B 2 25 ? 140.240 148.113 149.692 1.00 112.11 357 ASN B CA 1
ATOM 2698 C C . ASN B 2 25 ? 138.778 147.747 149.476 1.00 112.11 357 ASN B C 1
ATOM 2699 O O . ASN B 2 25 ? 138.016 148.507 148.870 1.00 112.11 357 ASN B O 1
ATOM 2704 N N . LEU B 2 26 ? 138.379 146.580 149.983 1.00 107.97 358 LEU B N 1
ATOM 2705 C CA . LEU B 2 26 ? 137.002 146.113 149.925 1.00 107.97 358 LEU B CA 1
ATOM 2706 C C . LEU B 2 26 ? 136.317 146.236 151.283 1.00 107.97 358 LEU B C 1
ATOM 2707 O O . LEU B 2 26 ? 135.213 145.719 151.470 1.00 107.97 358 LEU B O 1
ATOM 2712 N N . VAL B 2 27 ? 136.949 146.933 152.225 1.00 113.47 359 VAL B N 1
ATOM 2713 C CA . VAL B 2 27 ? 136.473 147.028 153.605 1.00 113.47 359 VAL B CA 1
ATOM 2714 C C . VAL B 2 27 ? 134.961 147.179 153.668 1.00 113.47 359 VAL B C 1
ATOM 2715 O O . VAL B 2 27 ? 134.335 146.809 154.661 1.00 113.47 359 VAL B O 1
#

Foldseek 3Di:
DVVLVVVQVVLLVLLQVLLVLLLVLCVVDPPQVDLLCVLVNQLSVLLNQCSPLPSVLVSVCVVDPFQQPDPVVLLVSVLSNQLSLLLNLLSVLVNLVCLLCCLPPVLCVVLVDDPVNSVVSSVVSSVVSCVLGVPPQVVCCVVPPHPDDDNGDRDGPCLQPPCGNLVSLCVRCVVSLVSSVVSLVVVLVSLLVVLQVLLVVLVVVVVDDDVVVQVVLVVVVVPPDSRVVVVLVVQQVCLVVLVVCVVVPDPPCVVVLVVVLVVVVPPPRSRNSVVSSSNSCSCQRNPDCVRVVVVSVVSVVLSCVLSVLCSVLQVLASVVSVCCNVVPPPDDPVSNVVSVVSSSSSSRCVSVSPPCVVVVSVVVSVCVVVVD/DVVVVVVVVVVVVVVVVVVVCVVVVND

Solvent-accessible surface area: 20114 Å² total; per-residue (Å²): 179,79,80,73,50,70,66,7,42,67,60,18,62,57,8,31,88,28,1,47,30,10,44,48,4,24,97,57,37,126,156,10,51,70,30,24,20,88,12,24,81,6,3,2,64,0,0,57,37,7,3,81,49,2,5,54,65,12,21,39,59,54,93,95,69,90,18,76,113,39,120,131,33,22,28,98,30,6,7,54,9,31,18,8,16,8,1,10,3,32,3,5,34,32,6,0,76,11,28,24,71,0,3,44,118,6,15,68,41,41,45,80,36,80,60,66,48,2,55,125,35,22,30,118,8,71,119,66,1,113,103,72,27,10,57,56,10,70,59,101,52,207,88,36,90,61,83,109,40,62,124,18,30,6,126,38,52,18,41,94,20,76,169,42,18,50,34,38,24,46,62,9,33,47,51,4,23,80,49,2,56,69,12,2,153,111,4,25,110,40,24,105,109,0,18,63,79,9,35,66,21,50,110,93,43,81,82,22,74,70,118,31,6,54,54,2,13,137,43,24,51,86,90,77,40,129,12,14,54,65,2,29,131,34,1,52,129,33,52,87,63,19,128,155,39,37,93,95,30,57,119,102,73,48,79,66,41,65,49,34,36,69,124,21,73,103,94,117,60,54,12,13,7,2,17,35,0,15,26,35,7,1,48,40,60,3,53,69,79,93,49,36,54,61,36,67,43,82,6,48,151,34,20,57,62,14,27,107,38,15,43,125,14,26,25,22,43,16,112,40,16,57,59,32,58,81,51,90,107,62,58,62,90,122,39,73,33,102,1,30,47,49,18,13,50,6,4,21,75,9,6,46,29,16,2,86,65,50,54,51,10,50,101,49,30,52,48,77,136,137,121,110,112,119,121,21,50,51,18,2,68,45,9,7,65,2,1,5,5,13,12,6,2,85,98,24,50,7,18

InterPro domains:
  IPR000654 G-protein alpha subunit, group Q [PR00442] (9-23)
  IPR000654 G-protein alpha subunit, group Q [PR00442] (81-91)
  IPR000654 G-protein alpha subunit, group Q [PR00442] (259-269)
  IPR000654 G-protein alpha subunit, group Q [PR00442] (297-307)
  IPR000654 G-protein alpha subunit, group Q [PR00442] (311-322)
  IPR001019 Guanine nucleotide binding protein, alpha subunit [PF00503] (19-348)
  IPR001019 Guanine nucleotide binding protein, alpha subunit [PR00318] (41-56)
  IPR001019 Guanine nucleotide binding protein, alpha subunit [PR00318] (172-194)
  IPR001019 Guanine nucleotide binding protein, alpha subunit [PR00318] (201-218)
  IPR001019 Guanine nucleotide binding protein, alpha subunit [PR00318] (223-251)
  IPR001019 Guanine nucleotide binding protein, alpha subunit [PR00318] (269-278)
  IPR001019 Guanine nucleotide binding protein, alpha subunit [PS51882] (38-359)
  IPR001019 Guanine nucleotide binding protein, alpha subunit [PTHR10218] (9-356)
  IPR001019 Guanine nucleotide binding protein, alpha subunit [SM00275] (19-358)
  IPR001019 Guanine nucleotide binding protein, alpha subunit [cd00066] (40-353)
  IPR011025 G protein alpha subunit, helical insertion [G3DSA:1.10.400.10] (68-185)
  IPR011025 G protein alpha subunit, helical insertion [SSF47895] (67-186)
  IPR027417 P-loop containing nucleoside triphosphate hydrolase [G3DSA:3.40.50.300] (41-347)
  IPR027417 P-loop containing nucleoside triphosphate hydrolase [SSF52540] (38-353)

GO terms:
  GO:0005886 plasma membrane (C, IDA)
  GO:0009898 cytoplasmic side of plasma membrane (C, IDA)
  GO:0003925 G protein activity (F, IDA)
  GO:0007200 phospholipase C-activating G protein-coupled receptor signaling pathway (P, IDA)
  GO:0005737 cytoplasm (C, TAS)
  GO:0003924 GTPase activity (F, TAS)
  GO:0005886 plasma membrane (C, TAS)
  GO:0007165 signal transduction (P, TAS)
  GO:0005525 GTP binding (F, TAS)
  GO:0005737 cytoplasm (C, IDA)
  GO:0070062 extracellular exosome (C, HDA)
  GO:0005765 lysosomal membrane (C, HDA)
  GO:0005515 protein binding (F, IPI)

Sequence (399 aa):
VAFIGITTGLLSLATVTGNLLVLISFKVNTELKTVNNYFLLSLACADLIIGTFSMNLYTTYLLMGHWALGTLACDLWLALDYVASNASVMNLLLISFDRYFSVTRPLSYRAKRTPRRAALMIGLAWLVSFVLWAPAILFWQYLVGERTVLAGQCYIQFLSQPIITFGTAMAAFYLPVTVMCTLYWRIYRETKRAGERLAKLLEKFEALPLEDIVAALKALLATNRPEIQLAVKTIVENFPEIKKEAEKLTPEQKAKLAALEAQLADLPEELRKVLLSMYLTGLLYGGSEENRKRAIEKAARTLSAILLAFILTWTPYNIMVLVSTFCKDCVPETLWELGYWLCYVNSTINPMCYALCNKAFRDTFRLLLLCRTPENIRFVFAAVKDTILQLNLKEYNLV

Nearest PDB structures (foldseek):
  8e9z-assembly1_A  TM=9.587E-01  e=3.901E-23  Homo sapiens
  7trp-assembly1_R  TM=9.475E-01  e=7.997E-21  Homo sapiens
  7t8x-assembly1_A  TM=9.477E-01  e=1.773E-20  Homo sapiens
  4mqs-assembly1_A  TM=9.377E-01  e=1.028E-20  Homo sapiens
  4mqt-assembly1_A  TM=9.572E-01  e=1.383E-19  Homo sapiens

Organism: Homo sapiens (NCBI:txid9606)